Protein AF-Q9W164-F1 (afdb_monomer)

Mean predicted aligned error: 24.97 Å

Sequence (745 aa):
MNVCKPKEVGPDGLFVRKRFTRHPVVISAKRFAAIKGRSRQDEKHAQMEAVEEERRYRQYLKDGNELLCSLFTDPNAPKVKKSARAQSKEAMAVVKDVDTKLADERLRKQRILRANRLLDQLKPGPRALHQALIYSEMIHQRKYNEALNEEIAEAARAQERADEEMCPAALVPFGHATEEEEVARQTAKNMEHAELMRADIAQRARIREAEREQRVFEEQVDRAQYKCLQDKEEKALKEKKARKIAFNRKAYKEALQEKAEIAEHERICDAIDDRRNCVYIVASRNLDSRYGSHVKQLRQKRQEERELQALRVSQAQQVLQKKLEERQIDAEDRHAFETQVDDSRRQCEREMLAKERRAYQKLERKQDAEKLRRQQELQRFHVARRLKNAEANRFFDASQKRKRDKVKEELRNVLFGQREEFLEKRRAELMNLAACNEDPYLEDDKKFFEQAVEIMEESRKVGRPLYPIATAVDRYERQNQLDMRPEGRMVKRSSLRDYCWPGFFSKAELAYRKYEQREKCREEQVADRHQIYCNSVKIKKLAEVEKPYIPCVASCPINCFHRRGMPDTDSKESFDYGRHVCYTDTPTVAACPGPMQVIHNDPLDNQRKISQLSMKLPPMPDLTKSVQPNFRSVVGKALTTLNKPDLAPNSRESGSSLKGPPPLTSPPISTSKPTAPEPKLAEAKDVPLPKSQPPVRSKMKRNSKRAGSAVATPPTGNDRPAPVPNPTGTWGSGSLQPDSKKKAK

Structure (mmCIF, N/CA/C/O backbone):
data_AF-Q9W164-F1
#
_entry.id   AF-Q9W164-F1
#
loop_
_atom_site.group_PDB
_atom_site.id
_atom_site.type_symbol
_atom_site.label_atom_id
_atom_site.label_alt_id
_atom_site.label_comp_id
_atom_site.label_asym_id
_atom_site.label_entity_id
_atom_site.label_seq_id
_atom_site.pdbx_PDB_ins_code
_atom_site.Cartn_x
_atom_site.Cartn_y
_atom_site.Cartn_z
_atom_site.occupancy
_atom_site.B_iso_or_equiv
_atom_site.auth_seq_id
_atom_site.auth_comp_id
_atom_site.auth_asym_id
_atom_site.auth_atom_id
_atom_site.pdbx_PDB_model_num
ATOM 1 N N . MET A 1 1 ? -16.476 18.327 71.430 1.00 35.12 1 MET A N 1
ATOM 2 C CA . MET A 1 1 ? -15.709 18.301 70.162 1.00 35.12 1 MET A CA 1
ATOM 3 C C . MET A 1 1 ? -15.245 16.873 69.926 1.00 35.12 1 MET A C 1
ATOM 5 O O . MET A 1 1 ? -14.561 16.342 70.793 1.00 35.12 1 MET A O 1
ATOM 9 N N . ASN A 1 2 ? -15.625 16.227 68.822 1.00 40.81 2 ASN A N 1
ATOM 10 C CA . ASN A 1 2 ? -15.278 14.816 68.609 1.00 40.81 2 ASN A CA 1
ATOM 11 C C . ASN A 1 2 ? -13.881 14.700 67.994 1.00 40.81 2 ASN A C 1
ATOM 13 O O . ASN A 1 2 ? -13.708 14.827 66.785 1.00 40.81 2 ASN A O 1
ATOM 17 N N . VAL A 1 3 ? -12.889 14.489 68.861 1.00 41.19 3 VAL A N 1
ATOM 18 C CA . VAL A 1 3 ? -11.475 14.341 68.501 1.00 41.19 3 VAL A CA 1
ATOM 19 C C . VAL A 1 3 ? -11.305 13.166 67.534 1.00 41.19 3 VAL A C 1
ATOM 21 O O . VAL A 1 3 ? -11.570 12.011 67.876 1.00 41.19 3 VAL A O 1
ATOM 24 N N . CYS A 1 4 ? -10.856 13.461 66.314 1.00 45.25 4 CYS A N 1
ATOM 25 C CA . CYS A 1 4 ? -10.584 12.459 65.289 1.00 45.25 4 CYS A CA 1
ATOM 26 C C . CYS A 1 4 ? -9.432 11.547 65.728 1.00 45.25 4 CYS A C 1
ATOM 28 O O . CYS A 1 4 ? -8.268 11.940 65.659 1.00 45.25 4 CYS A O 1
ATOM 30 N N . LYS A 1 5 ? -9.745 10.312 66.142 1.00 49.84 5 LYS A N 1
ATOM 31 C CA . LYS A 1 5 ? -8.721 9.294 66.419 1.00 49.84 5 LYS A CA 1
ATOM 32 C C . LYS A 1 5 ? -7.875 9.051 65.152 1.00 49.84 5 LYS A C 1
ATOM 34 O O . LYS A 1 5 ? -8.458 8.905 64.071 1.00 49.84 5 LYS A O 1
ATOM 39 N N . PRO A 1 6 ? -6.532 9.023 65.254 1.00 49.47 6 PRO A N 1
ATOM 40 C CA . PRO A 1 6 ? -5.662 8.838 64.098 1.00 49.47 6 PRO A CA 1
ATOM 41 C C . PRO A 1 6 ? -5.904 7.473 63.446 1.00 49.47 6 PRO A C 1
ATOM 43 O O . PRO A 1 6 ? -6.197 6.481 64.112 1.00 49.47 6 PRO A O 1
ATOM 46 N N . LYS A 1 7 ? -5.820 7.435 62.114 1.00 52.00 7 LYS A N 1
ATOM 47 C CA . LYS A 1 7 ? -6.055 6.222 61.323 1.00 52.00 7 LYS A CA 1
ATOM 48 C C . LYS A 1 7 ? -4.805 5.349 61.388 1.00 52.00 7 LYS A C 1
ATOM 50 O O . LYS A 1 7 ? -3.751 5.788 60.943 1.00 52.00 7 LYS A O 1
ATOM 55 N N . GLU A 1 8 ? -4.936 4.130 61.899 1.00 52.25 8 GLU A N 1
ATOM 56 C CA . GLU A 1 8 ? -3.852 3.144 61.914 1.00 52.25 8 GLU A CA 1
ATOM 57 C C . GLU A 1 8 ? -3.429 2.808 60.475 1.00 52.25 8 GLU A C 1
ATOM 59 O O . GLU A 1 8 ? -4.206 2.266 59.683 1.00 52.25 8 GLU A O 1
ATOM 64 N N . VAL A 1 9 ? -2.194 3.176 60.133 1.00 49.91 9 VAL A N 1
ATOM 65 C CA . VAL A 1 9 ? -1.546 2.846 58.862 1.00 49.91 9 VAL A CA 1
ATOM 66 C C . VAL A 1 9 ? -0.679 1.615 59.112 1.00 49.91 9 VAL A C 1
ATOM 68 O O . VAL A 1 9 ? 0.198 1.646 59.972 1.00 49.91 9 VAL A O 1
ATOM 71 N N . GLY A 1 10 ? -0.940 0.519 58.394 1.00 49.41 10 GLY A N 1
ATOM 72 C CA . GLY A 1 10 ? -0.078 -0.665 58.451 1.00 49.41 10 GLY A CA 1
ATOM 73 C C . GLY A 1 10 ? 1.313 -0.380 57.860 1.00 49.41 10 GLY A C 1
ATOM 74 O O . GLY A 1 10 ? 1.455 0.588 57.111 1.00 49.41 10 GLY A O 1
ATOM 75 N N . PRO A 1 11 ? 2.329 -1.220 58.132 1.00 61.19 11 PRO A N 1
ATOM 76 C CA . PRO A 1 11 ? 3.713 -0.971 57.704 1.00 61.19 11 PRO A CA 1
ATOM 77 C C . PRO A 1 11 ? 3.878 -0.764 56.186 1.00 61.19 11 PRO A C 1
ATOM 79 O O . PRO A 1 11 ? 4.749 -0.007 55.773 1.00 61.19 11 PRO A O 1
ATOM 82 N N . ASP A 1 12 ? 2.993 -1.343 55.365 1.00 63.94 12 ASP A N 1
ATOM 83 C CA . ASP A 1 12 ? 2.996 -1.197 53.900 1.00 63.94 12 ASP A CA 1
ATOM 84 C C . ASP A 1 12 ? 2.189 0.022 53.381 1.00 63.94 12 ASP A C 1
ATOM 86 O O . ASP A 1 12 ? 1.861 0.103 52.197 1.00 63.94 12 ASP A O 1
ATOM 90 N N . GLY A 1 13 ? 1.792 0.962 54.247 1.00 46.28 13 GLY A N 1
ATOM 91 C CA . GLY A 1 13 ? 1.150 2.229 53.855 1.00 46.28 13 GLY A CA 1
ATOM 92 C C . GLY A 1 13 ? -0.310 2.142 53.375 1.00 46.28 13 GLY A C 1
ATOM 93 O O . GLY A 1 13 ? -0.902 3.158 53.009 1.00 46.28 13 GLY A O 1
ATOM 94 N N . LEU A 1 14 ? -0.921 0.952 53.367 1.00 52.94 14 LEU A N 1
ATOM 95 C CA . LEU A 1 14 ? -2.263 0.723 52.816 1.00 52.94 14 LEU A CA 1
ATOM 96 C C . LEU A 1 14 ? -3.386 0.868 53.862 1.00 52.94 14 LEU A C 1
ATOM 98 O O . LEU A 1 14 ? -3.346 0.294 54.949 1.00 52.94 14 LEU A O 1
ATOM 102 N N . PHE A 1 15 ? -4.441 1.607 53.499 1.00 45.50 15 PHE A N 1
ATOM 103 C CA . PHE A 1 15 ? -5.593 1.889 54.364 1.00 45.50 15 PHE A CA 1
ATOM 104 C C . PHE A 1 15 ? -6.464 0.648 54.636 1.00 45.50 15 PHE A C 1
ATOM 106 O O . PHE A 1 15 ? -7.216 0.195 53.767 1.00 45.50 15 PHE A O 1
ATOM 113 N N . VAL A 1 16 ? -6.460 0.154 55.878 1.00 45.69 16 VAL A N 1
ATOM 114 C CA . VAL A 1 16 ? -7.283 -0.992 56.299 1.00 45.69 16 VAL A CA 1
ATOM 115 C C . VAL A 1 16 ? -8.756 -0.585 56.466 1.00 45.69 16 VAL A C 1
ATOM 117 O O . VAL A 1 16 ? -9.198 -0.114 57.515 1.00 45.69 16 VAL A O 1
ATOM 120 N N . ARG A 1 17 ? -9.569 -0.784 55.420 1.00 45.62 17 ARG A N 1
ATOM 121 C CA . ARG A 1 17 ? -11.035 -0.635 55.504 1.00 45.62 17 ARG A CA 1
ATOM 122 C C . ARG A 1 17 ? -11.639 -1.803 56.303 1.00 45.62 17 ARG A C 1
ATOM 124 O O . ARG A 1 17 ? -11.691 -2.921 55.800 1.00 45.62 17 ARG A O 1
ATOM 131 N N . LYS A 1 18 ? -12.175 -1.525 57.502 1.00 48.62 18 LYS A N 1
ATOM 132 C CA . LYS A 1 18 ? -12.740 -2.478 58.500 1.00 48.62 18 LYS A CA 1
ATOM 133 C C . LYS A 1 18 ? -13.907 -3.405 58.057 1.00 48.62 18 LYS A C 1
ATOM 135 O O . LYS A 1 18 ? -14.581 -3.959 58.914 1.00 48.62 18 LYS A O 1
ATOM 140 N N . ARG A 1 19 ? -14.191 -3.602 56.761 1.00 48.28 19 ARG A N 1
ATOM 141 C CA . ARG A 1 19 ? -15.318 -4.445 56.281 1.00 48.28 19 ARG A CA 1
ATOM 142 C C . ARG A 1 19 ? -14.946 -5.854 55.802 1.00 48.28 19 ARG A C 1
ATOM 144 O O . ARG A 1 19 ? -15.830 -6.574 55.357 1.00 48.28 19 ARG A O 1
ATOM 151 N N . PHE A 1 20 ? -13.685 -6.269 55.921 1.00 47.22 20 PHE A N 1
ATOM 152 C CA . PHE A 1 20 ? -13.287 -7.657 55.666 1.00 47.22 20 PHE A CA 1
ATOM 153 C C . PHE A 1 20 ? -12.357 -8.173 56.764 1.00 47.22 20 PHE A C 1
ATOM 155 O O . PHE A 1 20 ? -11.139 -8.027 56.681 1.00 47.22 20 PHE A O 1
ATOM 162 N N . THR A 1 21 ? -12.937 -8.835 57.765 1.00 41.97 21 THR A N 1
ATOM 163 C CA . THR A 1 21 ? -12.231 -9.738 58.682 1.00 41.97 21 THR A CA 1
ATOM 164 C C . THR A 1 21 ? -11.793 -10.987 57.915 1.00 41.97 21 THR A C 1
ATOM 166 O O . THR A 1 21 ? -12.383 -12.057 58.039 1.00 41.97 21 THR A O 1
ATOM 169 N N . ARG A 1 22 ? -10.777 -10.848 57.055 1.00 56.25 22 ARG A N 1
ATOM 170 C CA . ARG A 1 22 ? -10.140 -11.994 56.401 1.00 56.25 22 ARG A CA 1
ATOM 171 C C . ARG A 1 22 ? -9.405 -12.793 57.471 1.00 56.25 22 ARG A C 1
ATOM 173 O O . ARG A 1 22 ? -8.369 -12.343 57.953 1.00 56.25 22 ARG A O 1
ATOM 180 N N . HIS A 1 23 ? -9.932 -13.959 57.836 1.00 53.84 23 HIS A N 1
ATOM 181 C CA . HIS A 1 23 ? -9.186 -14.898 58.666 1.00 53.84 23 HIS A CA 1
ATOM 182 C C . HIS A 1 23 ? -7.869 -15.263 57.956 1.00 53.84 23 HIS A C 1
ATOM 184 O O . HIS A 1 23 ? -7.890 -15.547 56.752 1.00 53.84 23 HIS A O 1
ATOM 190 N N . PRO A 1 24 ? -6.717 -15.219 58.650 1.00 63.25 24 PRO A N 1
ATOM 191 C CA . PRO A 1 24 ? -5.445 -15.597 58.056 1.00 63.25 24 PRO A CA 1
ATOM 192 C C . PRO A 1 24 ? -5.453 -17.101 57.770 1.00 63.25 24 PRO A C 1
ATOM 194 O O . PRO A 1 24 ? -5.439 -17.922 58.683 1.00 63.25 24 PRO A O 1
ATOM 197 N N . VAL A 1 25 ? -5.482 -17.470 56.488 1.00 75.81 25 VAL A N 1
ATOM 198 C CA . VAL A 1 25 ? -5.406 -18.875 56.074 1.00 75.81 25 VAL A CA 1
ATOM 199 C C . VAL A 1 25 ? -3.982 -19.371 56.318 1.00 75.81 25 VAL A C 1
ATOM 201 O O . VAL A 1 25 ? -3.046 -18.949 55.635 1.00 75.81 25 VAL A O 1
ATOM 204 N N . VAL A 1 26 ? -3.809 -20.270 57.287 1.00 76.56 26 VAL A N 1
ATOM 205 C CA . VAL A 1 26 ? -2.515 -20.903 57.570 1.00 76.56 26 VAL A CA 1
ATOM 206 C C . VAL A 1 26 ? -2.216 -21.916 56.465 1.00 76.56 26 VAL A C 1
ATOM 208 O O . VAL A 1 26 ? -2.782 -23.005 56.408 1.00 76.56 26 VAL A O 1
ATOM 211 N N . ILE A 1 27 ? -1.325 -21.543 55.548 1.00 83.19 27 ILE A N 1
ATOM 212 C CA . ILE A 1 27 ? -0.918 -22.374 54.413 1.00 83.19 27 ILE A CA 1
ATOM 213 C C . ILE A 1 27 ? 0.449 -22.999 54.712 1.00 83.19 27 ILE A C 1
ATOM 215 O O . ILE A 1 27 ? 1.393 -22.293 55.054 1.00 83.19 27 ILE A O 1
ATOM 219 N N . SER A 1 28 ? 0.590 -24.316 54.504 1.00 85.88 28 SER A N 1
ATOM 220 C CA . SER A 1 28 ? 1.887 -25.012 54.619 1.00 85.88 28 SER A CA 1
ATOM 221 C C . SER A 1 28 ? 3.000 -24.304 53.826 1.00 85.88 28 SER A C 1
ATOM 223 O O . SER A 1 28 ? 2.769 -23.881 52.688 1.00 85.88 28 SER A O 1
ATOM 225 N N . ALA A 1 29 ? 4.221 -24.248 54.369 1.00 84.50 29 ALA A N 1
ATOM 226 C CA . ALA A 1 29 ? 5.346 -23.528 53.758 1.00 84.50 29 ALA A CA 1
ATOM 227 C C . ALA A 1 29 ? 5.590 -23.907 52.280 1.00 84.50 29 ALA A C 1
ATOM 229 O O . ALA A 1 29 ? 5.797 -23.030 51.443 1.00 84.50 29 ALA A O 1
ATOM 230 N N . LYS A 1 30 ? 5.450 -25.197 51.925 1.00 84.50 30 LYS A N 1
ATOM 231 C CA . LYS A 1 30 ? 5.538 -25.690 50.535 1.00 84.50 30 LYS A CA 1
ATOM 232 C C . LYS A 1 30 ? 4.467 -25.080 49.615 1.00 84.50 30 LYS A C 1
ATOM 234 O O . LYS A 1 30 ? 4.773 -24.685 48.493 1.00 84.50 30 LYS A O 1
ATOM 239 N N . ARG A 1 31 ? 3.210 -24.980 50.071 1.00 82.50 31 ARG A N 1
ATOM 240 C CA . ARG A 1 31 ? 2.089 -24.411 49.289 1.00 82.50 31 ARG A CA 1
ATOM 241 C C . ARG A 1 31 ? 2.202 -22.882 49.190 1.00 82.50 31 ARG A C 1
ATOM 243 O O . ARG A 1 31 ? 1.907 -22.352 48.125 1.00 82.50 31 ARG A O 1
ATOM 250 N N . PHE A 1 32 ? 2.714 -22.194 50.216 1.00 85.56 32 PHE A N 1
ATOM 251 C CA . PHE A 1 32 ? 3.057 -20.765 50.132 1.00 85.56 32 PHE A CA 1
ATOM 252 C C . PHE A 1 32 ? 4.190 -20.510 49.124 1.00 85.56 32 PHE A C 1
ATOM 254 O O . PHE A 1 32 ? 4.033 -19.685 48.223 1.00 85.56 32 PHE A O 1
ATOM 261 N N . ALA A 1 33 ? 5.285 -21.275 49.199 1.00 84.56 33 ALA A N 1
ATOM 262 C CA . ALA A 1 33 ? 6.386 -21.204 48.240 1.00 84.56 33 ALA A CA 1
ATOM 263 C C . ALA A 1 33 ? 5.915 -21.467 46.797 1.00 84.56 33 ALA A C 1
ATOM 265 O O . ALA A 1 33 ? 6.259 -20.707 45.899 1.00 84.56 33 ALA A O 1
ATOM 266 N N . ALA A 1 34 ? 5.046 -22.458 46.570 1.00 83.00 34 ALA A N 1
ATOM 267 C CA . ALA A 1 34 ? 4.503 -22.768 45.242 1.00 83.00 34 ALA A CA 1
ATOM 268 C C . ALA A 1 34 ? 3.484 -21.739 44.699 1.00 83.00 34 ALA A C 1
ATOM 270 O O . ALA A 1 34 ? 3.232 -21.706 43.491 1.00 83.00 34 ALA A O 1
ATOM 271 N N . ILE A 1 35 ? 2.862 -20.924 45.560 1.00 83.25 35 ILE A N 1
ATOM 272 C CA . ILE A 1 35 ? 2.050 -19.765 45.145 1.00 83.25 35 ILE A CA 1
ATOM 273 C C . ILE A 1 35 ? 2.982 -18.604 44.782 1.00 83.25 35 ILE A C 1
ATOM 275 O O . ILE A 1 35 ? 2.864 -18.036 43.696 1.00 83.25 35 ILE A O 1
ATOM 279 N N . LYS A 1 36 ? 3.959 -18.308 45.650 1.00 83.06 36 LYS A N 1
ATOM 280 C CA . LYS A 1 36 ? 4.967 -17.262 45.441 1.00 83.06 36 LYS A CA 1
ATOM 281 C C . LYS A 1 36 ? 5.760 -17.503 44.150 1.00 83.06 36 LYS A C 1
ATOM 283 O O . LYS A 1 36 ? 5.811 -16.605 43.313 1.00 83.06 36 LYS A O 1
ATOM 288 N N . GLY A 1 37 ? 6.251 -18.723 43.933 1.00 82.31 37 GLY A N 1
ATOM 289 C CA . GLY A 1 37 ? 7.026 -19.089 42.747 1.00 82.31 37 GLY A CA 1
ATOM 290 C C . GLY A 1 37 ? 6.234 -19.045 41.445 1.00 82.31 37 GLY A C 1
ATOM 291 O O . GLY A 1 37 ? 6.742 -18.552 40.442 1.00 82.31 37 GLY A O 1
ATOM 292 N N . ARG A 1 38 ? 4.946 -19.423 41.455 1.00 83.19 38 ARG A N 1
ATOM 293 C CA . ARG A 1 38 ? 4.071 -19.210 40.287 1.00 83.19 38 ARG A CA 1
ATOM 294 C C . ARG A 1 38 ? 3.812 -17.734 40.006 1.00 83.19 38 ARG A C 1
ATOM 296 O O . ARG A 1 38 ? 3.859 -17.334 38.849 1.00 83.19 38 ARG A O 1
ATOM 303 N N . SER A 1 39 ? 3.586 -16.922 41.042 1.00 78.69 39 SER A N 1
ATOM 304 C CA . SER A 1 39 ? 3.362 -15.477 40.877 1.00 78.69 39 SER A CA 1
ATOM 305 C C . SER A 1 39 ? 4.587 -14.743 40.319 1.00 78.69 39 SER A C 1
ATOM 307 O O . SER A 1 39 ? 4.439 -13.820 39.524 1.00 78.69 39 SER A O 1
ATOM 309 N N . ARG A 1 40 ? 5.791 -15.191 40.695 1.00 81.94 40 ARG A N 1
ATOM 310 C CA . ARG A 1 40 ? 7.076 -14.638 40.248 1.00 81.94 40 ARG A CA 1
ATOM 311 C C . ARG A 1 40 ? 7.615 -15.274 38.966 1.00 81.94 40 ARG A C 1
ATOM 313 O O . ARG A 1 40 ? 8.568 -14.759 38.404 1.00 81.94 40 ARG A O 1
ATOM 320 N N . GLN A 1 41 ? 6.992 -16.354 38.490 1.00 82.75 41 GLN A N 1
ATOM 321 C CA . GLN A 1 41 ? 7.474 -17.179 37.377 1.00 82.75 41 GLN A CA 1
ATOM 322 C C . GLN A 1 41 ? 8.874 -17.781 37.635 1.00 82.75 41 GLN A C 1
ATOM 324 O O . GLN A 1 41 ? 9.635 -17.974 36.689 1.00 82.75 41 GLN A O 1
ATOM 329 N N . ASP A 1 42 ? 9.206 -18.112 38.891 1.00 82.69 42 ASP A N 1
ATOM 330 C CA . ASP A 1 42 ? 10.544 -18.577 39.309 1.00 82.69 42 ASP A CA 1
ATOM 331 C C . ASP A 1 42 ? 11.031 -19.777 38.462 1.00 82.69 42 ASP A C 1
ATOM 333 O O . ASP A 1 42 ? 12.173 -19.799 38.016 1.00 82.69 42 ASP A O 1
ATOM 337 N N . GLU A 1 43 ? 10.148 -20.732 38.135 1.00 82.00 43 GLU A N 1
ATOM 338 C CA . GLU A 1 43 ? 10.463 -21.883 37.263 1.00 82.00 43 GLU A CA 1
ATOM 339 C C . GLU A 1 43 ? 10.861 -21.474 35.834 1.00 82.00 43 GLU A C 1
ATOM 341 O O . GLU A 1 43 ? 11.735 -22.087 35.223 1.00 82.00 43 GLU A O 1
ATOM 346 N N . LYS A 1 44 ? 10.235 -20.426 35.289 1.00 84.06 44 LYS A N 1
ATOM 347 C CA . LYS A 1 44 ? 10.532 -19.899 33.951 1.00 84.06 44 LYS A CA 1
ATOM 348 C C . LYS A 1 44 ? 11.827 -19.090 33.959 1.00 84.06 44 LYS A C 1
ATOM 350 O O . LYS A 1 44 ? 12.579 -19.151 32.991 1.00 84.06 44 LYS A O 1
ATOM 355 N N . HIS A 1 45 ? 12.099 -18.361 35.042 1.00 84.88 45 HIS A N 1
ATOM 356 C CA . HIS A 1 45 ? 13.378 -17.683 35.232 1.00 84.88 45 HIS A CA 1
ATOM 357 C C . HIS A 1 45 ? 14.525 -18.694 35.353 1.00 84.88 45 HIS A C 1
ATOM 359 O O . HIS A 1 45 ? 15.489 -18.568 34.607 1.00 84.88 45 HIS A O 1
ATOM 365 N N . ALA A 1 46 ? 14.366 -19.760 36.144 1.00 88.38 46 ALA A N 1
ATOM 366 C CA . ALA A 1 46 ? 15.343 -20.847 36.236 1.00 88.38 46 ALA A CA 1
ATOM 367 C C . ALA A 1 46 ? 15.579 -21.566 34.889 1.00 88.38 46 ALA A C 1
ATOM 369 O O . ALA A 1 46 ? 16.712 -21.902 34.556 1.00 88.38 46 ALA A O 1
ATOM 370 N N . GLN A 1 47 ? 14.536 -21.768 34.070 1.00 87.81 47 GLN A N 1
ATOM 371 C CA . GLN A 1 47 ? 14.694 -22.310 32.710 1.00 87.81 47 GLN A CA 1
ATOM 372 C C . GLN A 1 47 ? 15.473 -21.366 31.781 1.00 87.81 47 GLN A C 1
ATOM 374 O O . GLN A 1 47 ? 16.302 -21.825 30.999 1.00 87.81 47 GLN A O 1
ATOM 379 N N . MET A 1 48 ? 15.221 -20.055 31.855 1.00 87.31 48 MET A N 1
ATOM 380 C CA . MET A 1 48 ? 15.971 -19.061 31.079 1.00 87.31 48 MET A CA 1
ATOM 381 C C . MET A 1 48 ? 17.435 -18.983 31.527 1.00 87.31 48 MET A C 1
ATOM 383 O O . MET A 1 48 ? 18.322 -18.959 30.679 1.00 87.31 48 MET A O 1
ATOM 387 N N . GLU A 1 49 ? 17.684 -19.003 32.836 1.00 91.00 49 GLU A N 1
ATOM 388 C CA . GLU A 1 49 ? 19.020 -18.984 33.434 1.00 91.00 49 GLU A CA 1
ATOM 389 C C . GLU A 1 49 ? 19.828 -20.227 33.037 1.00 91.00 49 GLU A C 1
ATOM 391 O O . GLU A 1 49 ? 20.929 -20.083 32.515 1.00 91.00 49 GLU A O 1
ATOM 396 N N . ALA A 1 50 ? 19.243 -21.429 33.111 1.00 90.56 50 ALA A N 1
ATOM 397 C CA . ALA A 1 50 ? 19.882 -22.660 32.636 1.00 90.56 50 ALA A CA 1
ATOM 398 C C . ALA A 1 50 ? 20.225 -22.621 31.128 1.00 90.56 50 ALA A C 1
ATOM 400 O O . ALA A 1 50 ? 21.291 -23.073 30.710 1.00 90.56 50 ALA A O 1
ATOM 401 N N . VAL A 1 51 ? 19.357 -22.036 30.291 1.00 90.38 51 VAL A N 1
ATOM 402 C CA . VAL A 1 51 ? 19.637 -21.839 28.854 1.00 90.38 51 VAL A CA 1
ATOM 403 C C . VAL A 1 51 ? 20.746 -20.803 28.625 1.00 90.38 51 VAL A C 1
ATOM 405 O O . VAL A 1 51 ? 21.513 -20.922 27.665 1.00 90.38 51 VAL A O 1
ATOM 408 N N . GLU A 1 52 ? 20.863 -19.786 29.478 1.00 89.25 52 GLU A N 1
ATOM 409 C CA . GLU A 1 52 ? 21.981 -18.840 29.443 1.00 89.25 52 GLU A CA 1
ATOM 410 C C . GLU A 1 52 ? 23.293 -19.466 29.924 1.00 89.25 52 GLU A C 1
ATOM 412 O O . GLU A 1 52 ? 24.321 -19.246 29.284 1.00 89.25 52 GLU A O 1
ATOM 417 N N . GLU A 1 53 ? 23.275 -20.291 30.970 1.00 89.62 53 GLU A N 1
ATOM 418 C CA . GLU A 1 53 ? 24.437 -21.064 31.419 1.00 89.62 53 GLU A CA 1
ATOM 419 C C . GLU A 1 53 ? 24.918 -22.038 30.339 1.00 89.62 53 GLU A C 1
ATOM 421 O O . GLU A 1 53 ? 26.106 -22.040 30.017 1.00 89.62 53 GLU A O 1
ATOM 426 N N . GLU A 1 54 ? 24.018 -22.772 29.673 1.00 89.62 54 GLU A N 1
ATOM 427 C CA . GLU A 1 54 ? 24.381 -23.601 28.516 1.00 89.62 54 GLU A CA 1
ATOM 428 C C . GLU A 1 54 ? 25.034 -22.782 27.392 1.00 89.62 54 GLU A C 1
ATOM 430 O O . GLU A 1 54 ? 25.995 -23.234 26.764 1.00 89.62 54 GLU A O 1
ATOM 435 N N . ARG A 1 55 ? 24.537 -21.569 27.111 1.00 89.81 55 ARG A N 1
ATOM 436 C CA . ARG A 1 55 ? 25.130 -20.681 26.096 1.00 89.81 55 ARG A CA 1
ATOM 437 C C . ARG A 1 55 ? 26.517 -20.196 26.511 1.00 89.81 55 ARG A C 1
ATOM 439 O O . ARG A 1 55 ? 27.427 -20.256 25.684 1.00 89.81 55 ARG A O 1
ATOM 446 N N . ARG A 1 56 ? 26.689 -19.778 27.769 1.00 91.25 56 ARG A N 1
ATOM 447 C CA . ARG A 1 56 ? 27.980 -19.359 28.341 1.00 91.25 56 ARG A CA 1
ATOM 448 C C . ARG A 1 56 ? 28.982 -20.513 28.326 1.00 91.25 56 ARG A C 1
ATOM 450 O O . ARG A 1 56 ? 30.107 -20.322 27.879 1.00 91.25 56 ARG A O 1
ATOM 457 N N . TYR A 1 57 ? 28.567 -21.722 28.701 1.00 92.44 57 TYR A N 1
ATOM 458 C CA . TYR A 1 57 ? 29.410 -22.919 28.665 1.00 92.44 57 TYR A CA 1
ATOM 459 C C . TYR A 1 57 ? 29.803 -23.310 27.231 1.00 92.44 57 TYR A C 1
ATOM 461 O O . TYR A 1 57 ? 30.970 -23.585 26.958 1.00 92.44 57 TYR A O 1
ATOM 469 N N . ARG A 1 58 ? 28.870 -23.244 26.268 1.00 90.75 58 ARG A N 1
ATOM 470 C CA . ARG A 1 58 ? 29.174 -23.448 24.838 1.00 90.75 58 ARG A CA 1
ATOM 471 C C . ARG A 1 58 ? 30.100 -22.371 24.263 1.00 90.75 58 ARG A C 1
ATOM 473 O O . ARG A 1 58 ? 30.840 -22.679 23.333 1.00 90.75 58 ARG A O 1
ATOM 480 N N . GLN A 1 59 ? 30.055 -21.132 24.760 1.00 89.44 59 GLN A N 1
ATOM 481 C CA . GLN A 1 59 ? 31.037 -20.098 24.411 1.00 89.44 59 GLN A CA 1
ATOM 482 C C . GLN A 1 59 ? 32.395 -20.408 25.037 1.00 89.44 59 GLN A C 1
ATOM 484 O O . GLN A 1 59 ? 33.354 -20.542 24.295 1.00 89.44 59 GLN A O 1
ATOM 489 N N . TYR A 1 60 ? 32.465 -20.681 26.340 1.00 93.12 60 TYR A N 1
ATOM 490 C CA . TYR A 1 60 ? 33.705 -21.063 27.021 1.00 93.12 60 TYR A CA 1
ATOM 491 C C . TYR A 1 60 ? 34.415 -22.260 26.358 1.00 93.12 60 TYR A C 1
ATOM 493 O O . TYR A 1 60 ? 35.621 -22.213 26.126 1.00 93.12 60 TYR A O 1
ATOM 501 N N . LEU A 1 61 ? 33.673 -23.305 25.968 1.00 93.25 61 LEU A N 1
ATOM 502 C CA . LEU A 1 61 ? 34.225 -24.439 25.216 1.00 93.25 61 LEU A CA 1
ATOM 503 C C . LEU A 1 61 ? 34.719 -24.051 23.814 1.00 93.25 61 LEU A C 1
ATOM 505 O O . LEU A 1 61 ? 35.715 -24.602 23.350 1.00 93.25 61 LEU A O 1
ATOM 509 N N . LYS A 1 62 ? 34.046 -23.120 23.125 1.00 91.44 62 LYS A N 1
ATOM 510 C CA . LYS A 1 62 ? 34.520 -22.594 21.836 1.00 91.44 62 LYS A CA 1
ATOM 511 C C . LYS A 1 62 ? 35.781 -21.766 22.012 1.00 91.44 62 LYS A C 1
ATOM 513 O O . LYS A 1 62 ? 36.749 -22.039 21.320 1.00 91.44 62 LYS A O 1
ATOM 518 N N . ASP A 1 63 ? 35.785 -20.828 22.948 1.00 89.00 63 ASP A N 1
ATOM 519 C CA . ASP A 1 63 ? 36.901 -19.922 23.205 1.00 89.00 63 ASP A CA 1
ATOM 520 C C . ASP A 1 63 ? 38.140 -20.714 23.661 1.00 89.00 63 ASP A C 1
ATOM 522 O O . ASP A 1 63 ? 39.241 -20.485 23.166 1.00 89.00 63 ASP A O 1
ATOM 526 N N . GLY A 1 64 ? 37.960 -21.728 24.517 1.00 87.25 64 GLY A N 1
ATOM 527 C CA . GLY A 1 64 ? 39.017 -22.663 24.912 1.00 87.25 64 GLY A CA 1
ATOM 528 C C . GLY A 1 64 ? 39.536 -23.531 23.757 1.00 87.25 64 GLY A C 1
ATOM 529 O O . GLY A 1 64 ? 40.743 -23.740 23.640 1.00 87.25 64 GLY A O 1
ATOM 530 N N . ASN A 1 65 ? 38.657 -23.994 22.862 1.00 89.56 65 ASN A N 1
ATOM 531 C CA . ASN A 1 65 ? 39.056 -24.738 21.664 1.00 89.56 65 ASN A CA 1
ATOM 532 C C . ASN A 1 65 ? 39.760 -23.841 20.625 1.00 89.56 65 ASN A C 1
ATOM 534 O O . ASN A 1 65 ? 40.747 -24.254 20.020 1.00 89.56 65 ASN A O 1
ATOM 538 N N . GLU A 1 66 ? 39.306 -22.599 20.441 1.00 84.75 66 GLU A N 1
ATOM 539 C CA . GLU A 1 66 ? 39.967 -21.601 19.593 1.00 84.75 66 GLU A CA 1
ATOM 540 C C . GLU A 1 66 ? 41.343 -21.220 20.159 1.00 84.75 66 GLU A C 1
ATOM 542 O O . GLU A 1 66 ? 42.306 -21.134 19.394 1.00 84.75 66 GLU A O 1
ATOM 547 N N . LEU A 1 67 ? 41.477 -21.093 21.486 1.00 84.31 67 LEU A N 1
ATOM 548 C CA . LEU A 1 67 ? 42.760 -20.890 22.164 1.00 84.31 67 LEU A CA 1
ATOM 549 C C . LEU A 1 67 ? 43.706 -22.084 21.957 1.00 84.31 67 LEU A C 1
ATOM 551 O O . LEU A 1 67 ? 44.849 -21.878 21.551 1.00 84.31 67 LEU A O 1
ATOM 555 N N . LEU A 1 68 ? 43.234 -23.323 22.140 1.00 79.88 68 LEU A N 1
ATOM 556 C CA . LEU A 1 68 ? 44.009 -24.535 21.837 1.00 79.88 68 LEU A CA 1
ATOM 557 C C . LEU A 1 68 ? 44.453 -24.566 20.369 1.00 79.88 68 LEU A C 1
ATOM 559 O O . LEU A 1 68 ? 45.638 -24.715 20.082 1.00 79.88 68 LEU A O 1
ATOM 563 N N . CYS A 1 69 ? 43.534 -24.338 19.429 1.00 79.69 69 CYS A N 1
ATOM 564 C CA . CYS A 1 69 ? 43.847 -24.246 18.002 1.00 79.69 69 CYS A CA 1
ATOM 565 C C . CYS A 1 69 ? 44.857 -23.128 17.681 1.00 79.69 69 CYS A C 1
ATOM 567 O O . CYS A 1 69 ? 45.664 -23.276 16.761 1.00 79.69 69 CYS A O 1
ATOM 569 N N . SER A 1 70 ? 44.853 -22.024 18.437 1.00 78.75 70 SER A N 1
ATOM 570 C CA . SER A 1 70 ? 45.822 -20.933 18.277 1.00 78.75 70 SER A CA 1
ATOM 571 C C . SER A 1 70 ? 47.248 -21.364 18.651 1.00 78.75 70 SER A C 1
ATOM 573 O O . SER A 1 70 ? 48.182 -21.017 17.931 1.00 78.75 70 SER A O 1
ATOM 575 N N . LEU A 1 71 ? 47.415 -22.205 19.681 1.00 75.69 71 LEU A N 1
ATOM 576 C CA . LEU A 1 71 ? 48.715 -22.770 20.073 1.00 75.69 71 LEU A CA 1
ATOM 577 C C . LEU A 1 71 ? 49.274 -23.732 19.011 1.00 75.69 71 LEU A C 1
ATOM 579 O O . LEU A 1 71 ? 50.482 -23.774 18.800 1.00 75.69 71 LEU A O 1
ATOM 583 N N . PHE A 1 72 ? 48.401 -24.447 18.294 1.00 72.62 72 PHE A N 1
ATOM 584 C CA . PHE A 1 72 ? 48.775 -25.312 17.164 1.00 72.62 72 PHE A CA 1
ATOM 585 C C . PHE A 1 72 ? 48.837 -24.582 15.807 1.00 72.62 72 PHE A C 1
ATOM 587 O O . PHE A 1 72 ? 48.979 -25.219 14.764 1.00 72.62 72 PHE A O 1
ATOM 594 N N . THR A 1 73 ? 48.710 -23.251 15.771 1.00 61.91 73 THR A N 1
ATOM 595 C CA . THR A 1 73 ? 48.779 -22.498 14.512 1.00 61.91 73 THR A CA 1
ATOM 596 C C . THR A 1 73 ? 50.236 -22.217 14.136 1.00 61.91 73 THR A C 1
ATOM 598 O O . THR A 1 73 ? 50.834 -21.265 14.634 1.00 61.91 73 THR A O 1
ATOM 601 N N . ASP A 1 74 ? 50.786 -23.016 13.212 1.00 52.00 74 ASP A N 1
ATOM 602 C CA . ASP A 1 74 ? 52.172 -22.908 12.728 1.00 52.00 74 ASP A CA 1
ATOM 603 C C . ASP A 1 74 ? 52.609 -21.454 12.438 1.00 52.00 74 ASP A C 1
ATOM 605 O O . ASP A 1 74 ? 52.036 -20.805 11.547 1.00 52.00 74 ASP A O 1
ATOM 609 N N . PRO A 1 75 ? 53.686 -20.941 13.071 1.00 57.44 75 PRO A N 1
ATOM 610 C CA . PRO A 1 75 ? 54.165 -19.576 12.830 1.00 57.44 75 PRO A CA 1
ATOM 611 C C . PRO A 1 75 ? 54.658 -19.348 11.388 1.00 57.44 75 PRO A C 1
ATOM 613 O O . PRO A 1 75 ? 54.713 -18.207 10.927 1.00 57.44 75 PRO A O 1
ATOM 616 N N . ASN A 1 76 ? 54.951 -20.423 10.646 1.00 53.91 76 ASN A N 1
ATOM 617 C CA . ASN A 1 76 ? 55.398 -20.385 9.251 1.00 53.91 76 ASN A CA 1
ATOM 618 C C . ASN A 1 76 ? 54.261 -20.491 8.209 1.00 53.91 76 ASN A C 1
ATOM 620 O O . ASN A 1 76 ? 54.535 -20.533 7.008 1.00 53.91 76 ASN A O 1
ATOM 624 N N . ALA A 1 77 ? 52.984 -20.506 8.613 1.00 51.19 77 ALA A N 1
ATOM 625 C CA . ALA A 1 77 ? 51.865 -20.590 7.670 1.00 51.19 77 ALA A CA 1
ATOM 626 C C . ALA A 1 77 ? 51.783 -19.338 6.748 1.00 51.19 77 ALA A C 1
ATOM 628 O O . ALA A 1 77 ? 51.553 -18.218 7.223 1.00 51.19 77 ALA A O 1
ATOM 629 N N . PRO A 1 78 ? 51.929 -19.478 5.411 1.00 47.41 78 PRO A N 1
ATOM 630 C CA . PRO A 1 78 ? 52.188 -18.342 4.527 1.00 47.41 78 PRO A CA 1
ATOM 631 C C . PRO A 1 78 ? 50.997 -17.383 4.376 1.00 47.41 78 PRO A C 1
ATOM 633 O O . PRO A 1 78 ? 49.847 -17.787 4.166 1.00 47.41 78 PRO A O 1
ATOM 636 N N . LYS A 1 79 ? 51.304 -16.076 4.381 1.00 50.97 79 LYS A N 1
ATOM 637 C CA . LYS A 1 79 ? 50.342 -14.951 4.353 1.00 50.97 79 LYS A CA 1
ATOM 638 C C . LYS A 1 79 ? 49.335 -14.991 3.186 1.00 50.97 79 LYS A C 1
ATOM 640 O O . LYS A 1 79 ? 48.259 -14.415 3.312 1.00 50.97 79 LYS A O 1
ATOM 645 N N . VAL A 1 80 ? 49.621 -15.721 2.103 1.00 54.66 80 VAL A N 1
ATOM 646 C CA . VAL A 1 80 ? 48.716 -15.927 0.951 1.00 54.66 80 VAL A CA 1
ATOM 647 C C . VAL A 1 80 ? 47.386 -16.585 1.357 1.00 54.66 80 VAL A C 1
ATOM 649 O O . VAL A 1 80 ? 46.333 -16.224 0.836 1.00 54.66 80 VAL A O 1
ATOM 652 N N . LYS A 1 81 ? 47.379 -17.482 2.357 1.00 53.19 81 LYS A N 1
ATOM 653 C CA . LYS A 1 81 ? 46.121 -18.060 2.870 1.00 53.19 81 LYS A CA 1
ATOM 654 C C . LYS A 1 81 ? 45.248 -17.020 3.593 1.00 53.19 81 LYS A C 1
ATOM 656 O O . LYS A 1 81 ? 44.031 -17.188 3.645 1.00 53.19 81 LYS A O 1
ATOM 661 N N . LYS A 1 82 ? 45.827 -15.929 4.121 1.00 57.59 82 LYS A N 1
ATOM 662 C CA . LYS A 1 82 ? 45.067 -14.853 4.787 1.00 57.59 82 LYS A CA 1
ATOM 663 C C . LYS A 1 82 ? 44.312 -13.971 3.784 1.00 57.59 82 LYS A C 1
ATOM 665 O O . LYS A 1 82 ? 43.173 -13.625 4.074 1.00 57.59 82 LYS A O 1
ATOM 670 N N . SER A 1 83 ? 44.875 -13.661 2.611 1.00 61.91 83 SER A N 1
ATOM 671 C CA . SER A 1 83 ? 44.193 -12.833 1.597 1.00 61.91 83 SER A CA 1
ATOM 672 C C . SER A 1 83 ? 43.041 -13.568 0.906 1.00 61.91 83 SER A C 1
ATOM 674 O O . SER A 1 83 ? 41.953 -13.010 0.797 1.00 61.91 83 SER A O 1
ATOM 676 N N . ALA A 1 84 ? 43.218 -14.841 0.536 1.00 69.44 84 ALA A N 1
ATOM 677 C CA . ALA A 1 84 ? 42.123 -15.658 -0.002 1.00 69.44 84 ALA A CA 1
ATOM 678 C C . ALA A 1 84 ? 40.981 -15.835 1.022 1.00 69.44 84 ALA A C 1
ATOM 680 O O . ALA A 1 84 ? 39.802 -15.716 0.683 1.00 69.44 84 ALA A O 1
ATOM 681 N N . ARG A 1 85 ? 41.319 -16.037 2.307 1.00 72.88 85 ARG A N 1
ATOM 682 C CA . ARG A 1 85 ? 40.336 -16.094 3.402 1.00 72.88 85 ARG A CA 1
ATOM 683 C C . ARG A 1 85 ? 39.670 -14.736 3.665 1.00 72.88 85 ARG A C 1
ATOM 685 O O . ARG A 1 85 ? 38.524 -14.728 4.098 1.00 72.88 85 ARG A O 1
ATOM 692 N N . ALA A 1 86 ? 40.339 -13.611 3.397 1.00 74.06 86 ALA A N 1
ATOM 693 C CA . ALA A 1 86 ? 39.741 -12.275 3.473 1.00 74.06 86 ALA A CA 1
ATOM 694 C C . ALA A 1 86 ? 38.723 -12.049 2.342 1.00 74.06 86 ALA A C 1
ATOM 696 O O . ALA A 1 86 ? 37.568 -11.771 2.637 1.00 74.06 86 ALA A O 1
ATOM 697 N N . GLN A 1 87 ? 39.091 -12.304 1.082 1.00 73.44 87 GLN A N 1
ATOM 698 C CA . GLN A 1 87 ? 38.169 -12.196 -0.061 1.00 73.44 87 GLN A CA 1
ATOM 699 C C . GLN A 1 87 ? 36.955 -13.130 0.076 1.00 73.44 87 GLN A C 1
ATOM 701 O O . GLN A 1 87 ? 35.826 -12.738 -0.206 1.00 73.44 87 GLN A O 1
ATOM 706 N N . SER A 1 88 ? 37.157 -14.356 0.573 1.00 75.62 88 SER A N 1
ATOM 707 C CA . SER A 1 88 ? 36.056 -15.278 0.881 1.00 75.62 88 SER A CA 1
ATOM 708 C C . SER A 1 88 ? 35.155 -14.759 2.011 1.00 75.62 88 SER A C 1
ATOM 710 O O . SER A 1 88 ? 33.935 -14.880 1.910 1.00 75.62 88 SER A O 1
ATOM 712 N N . LYS A 1 89 ? 35.721 -14.136 3.057 1.00 77.81 89 LYS A N 1
ATOM 713 C CA . LYS A 1 89 ? 34.947 -13.483 4.126 1.00 77.81 89 LYS A CA 1
ATOM 714 C C . LYS A 1 89 ? 34.160 -12.275 3.615 1.00 77.81 89 LYS A C 1
ATOM 716 O O . LYS A 1 89 ? 33.009 -12.135 4.004 1.00 77.81 89 LYS A O 1
ATOM 721 N N . GLU A 1 90 ? 34.741 -11.447 2.751 1.00 78.81 90 GLU A N 1
ATOM 722 C CA . GLU A 1 90 ? 34.066 -10.303 2.119 1.00 78.81 90 GLU A CA 1
ATOM 723 C C . GLU A 1 90 ? 32.908 -10.770 1.229 1.00 78.81 90 GLU A C 1
ATOM 725 O O . GLU A 1 90 ? 31.787 -10.293 1.385 1.00 78.81 90 GLU A O 1
ATOM 730 N N . ALA A 1 91 ? 33.125 -11.775 0.374 1.00 79.81 91 ALA A N 1
ATOM 731 C CA . ALA A 1 91 ? 32.061 -12.364 -0.439 1.00 79.81 91 ALA A CA 1
ATOM 732 C C . ALA A 1 91 ? 30.939 -12.976 0.424 1.00 79.81 91 ALA A C 1
ATOM 734 O O . ALA A 1 91 ? 29.760 -12.742 0.164 1.00 79.81 91 ALA A O 1
ATOM 735 N N . MET A 1 92 ? 31.285 -13.707 1.492 1.00 79.75 92 MET A N 1
ATOM 736 C CA . MET A 1 92 ? 30.300 -14.228 2.448 1.00 79.75 92 MET A CA 1
ATOM 737 C C . MET A 1 92 ? 29.586 -13.125 3.239 1.00 79.75 92 MET A C 1
ATOM 739 O O . MET A 1 92 ? 28.427 -13.315 3.597 1.00 79.75 92 MET A O 1
ATOM 743 N N . ALA A 1 93 ? 30.240 -11.997 3.527 1.00 80.88 93 ALA A N 1
ATOM 744 C CA . ALA A 1 93 ? 29.609 -10.847 4.169 1.00 80.88 93 ALA A CA 1
ATOM 745 C C . ALA A 1 93 ? 28.591 -10.192 3.228 1.00 80.88 93 ALA A C 1
ATOM 747 O O . ALA A 1 93 ? 27.445 -10.026 3.621 1.00 80.88 93 ALA A O 1
ATOM 748 N N . VAL A 1 94 ? 28.946 -9.952 1.960 1.00 84.50 94 VAL A N 1
ATOM 749 C CA . VAL A 1 94 ? 28.017 -9.397 0.959 1.00 84.50 94 VAL A CA 1
ATOM 750 C C . VAL A 1 94 ? 26.800 -10.304 0.744 1.00 84.50 94 VAL A C 1
ATOM 752 O O . VAL A 1 94 ? 25.681 -9.804 0.675 1.00 84.50 94 VAL A O 1
ATOM 755 N N . VAL A 1 95 ? 26.981 -11.630 0.688 1.00 83.88 95 VAL A N 1
ATOM 756 C CA . VAL A 1 95 ? 25.850 -12.576 0.602 1.00 83.88 95 VAL A CA 1
ATOM 757 C C . VAL A 1 95 ? 24.971 -12.493 1.856 1.00 83.88 95 VAL A C 1
ATOM 759 O O . VAL A 1 95 ? 23.761 -12.322 1.732 1.00 83.88 95 VAL A O 1
ATOM 762 N N . LYS A 1 96 ? 25.563 -12.493 3.059 1.00 84.25 96 LYS A N 1
ATOM 763 C CA . LYS A 1 96 ? 24.821 -12.306 4.320 1.00 84.25 96 LYS A CA 1
ATOM 764 C C . LYS A 1 96 ? 24.095 -10.959 4.395 1.00 84.25 96 LYS A C 1
ATOM 766 O O . LYS A 1 96 ? 22.989 -10.904 4.924 1.00 84.25 96 LYS A O 1
ATOM 771 N N . ASP A 1 97 ? 24.663 -9.891 3.848 1.00 83.50 97 ASP A N 1
ATOM 772 C CA . ASP A 1 97 ? 24.042 -8.562 3.803 1.00 83.50 97 ASP A CA 1
ATOM 773 C C . ASP A 1 97 ? 22.865 -8.500 2.815 1.00 83.50 97 ASP A C 1
ATOM 775 O O . ASP A 1 97 ? 21.964 -7.678 2.976 1.00 83.50 97 ASP A O 1
ATOM 779 N N . VAL A 1 98 ? 22.848 -9.352 1.786 1.00 87.75 98 VAL A N 1
ATOM 780 C CA . VAL A 1 98 ? 21.691 -9.521 0.890 1.00 87.75 98 VAL A CA 1
ATOM 781 C C . VAL A 1 98 ? 20.629 -10.400 1.554 1.00 87.75 98 VAL A C 1
ATOM 783 O O . VAL A 1 98 ? 19.457 -10.025 1.570 1.00 87.75 98 VAL A O 1
ATOM 786 N N . ASP A 1 99 ? 21.026 -11.515 2.170 1.00 88.38 99 ASP A N 1
ATOM 787 C CA . ASP A 1 99 ? 20.110 -12.425 2.866 1.00 88.38 99 ASP A CA 1
ATOM 788 C C . ASP A 1 99 ? 19.421 -11.755 4.065 1.00 88.38 99 ASP A C 1
ATOM 790 O O . ASP A 1 99 ? 18.216 -11.927 4.258 1.00 88.38 99 ASP A O 1
ATOM 794 N N . THR A 1 100 ? 20.144 -10.938 4.842 1.00 87.75 100 THR A N 1
ATOM 795 C CA . THR A 1 100 ? 19.562 -10.149 5.944 1.00 87.75 100 THR A CA 1
ATOM 796 C C . THR A 1 100 ? 18.574 -9.109 5.427 1.00 87.75 100 THR A C 1
ATOM 798 O O . THR A 1 100 ? 17.459 -9.060 5.934 1.00 87.75 100 THR A O 1
ATOM 801 N N . LYS A 1 101 ? 18.892 -8.361 4.358 1.00 90.94 101 LYS A N 1
ATOM 802 C CA . LYS A 1 101 ? 17.937 -7.427 3.726 1.00 90.94 101 LYS A CA 1
ATOM 803 C C . LYS A 1 101 ? 16.675 -8.131 3.231 1.00 90.94 101 LYS A C 1
ATOM 805 O O . LYS A 1 101 ? 15.574 -7.639 3.467 1.00 90.94 101 LYS A O 1
ATOM 810 N N . LEU A 1 102 ? 16.801 -9.298 2.597 1.00 91.94 102 LEU A N 1
ATOM 811 C CA . LEU A 1 102 ? 15.647 -10.087 2.154 1.00 91.94 102 LEU A CA 1
ATOM 812 C C . LEU A 1 102 ? 14.833 -10.643 3.335 1.00 91.94 102 LEU A C 1
ATOM 814 O O . LEU A 1 102 ? 13.602 -10.695 3.260 1.00 91.94 102 LEU A O 1
ATOM 818 N N . ALA A 1 103 ? 15.482 -11.032 4.435 1.00 89.75 103 ALA A N 1
ATOM 819 C CA . ALA A 1 103 ? 14.808 -11.430 5.669 1.00 89.75 103 ALA A CA 1
ATOM 820 C C . ALA A 1 103 ? 14.072 -10.247 6.326 1.00 89.75 103 ALA A C 1
ATOM 822 O O . ALA A 1 103 ? 12.903 -10.384 6.690 1.00 89.75 103 ALA A O 1
ATOM 823 N N . ASP A 1 104 ? 14.701 -9.075 6.396 1.00 91.69 104 ASP A N 1
ATOM 824 C CA . ASP A 1 104 ? 14.116 -7.845 6.934 1.00 91.69 104 ASP A CA 1
ATOM 825 C C . ASP A 1 104 ? 12.955 -7.335 6.076 1.00 91.69 104 ASP A C 1
ATOM 827 O O . ASP A 1 104 ? 11.930 -6.920 6.617 1.00 91.69 104 ASP A O 1
ATOM 831 N N . GLU A 1 105 ? 13.034 -7.429 4.747 1.00 92.31 105 GLU A N 1
ATOM 832 C CA . GLU A 1 105 ? 11.908 -7.132 3.859 1.00 92.31 105 GLU A CA 1
ATOM 833 C C . GLU A 1 105 ? 10.732 -8.091 4.066 1.00 92.31 105 GLU A C 1
ATOM 835 O O . GLU A 1 105 ? 9.578 -7.653 4.076 1.00 92.31 105 GLU A O 1
ATOM 840 N N . ARG A 1 106 ? 10.995 -9.391 4.261 1.00 93.56 106 ARG A N 1
ATOM 841 C CA . ARG A 1 106 ? 9.954 -10.381 4.589 1.00 93.56 106 ARG A CA 1
ATOM 842 C C . ARG A 1 106 ? 9.316 -10.070 5.942 1.00 93.56 106 ARG A C 1
ATOM 844 O O . ARG A 1 106 ? 8.090 -10.014 6.027 1.00 93.56 106 ARG A O 1
ATOM 851 N N . LEU A 1 107 ? 10.117 -9.782 6.969 1.00 93.25 107 LEU A N 1
ATOM 852 C CA . LEU A 1 107 ? 9.639 -9.366 8.291 1.00 93.25 107 LEU A CA 1
ATOM 853 C C . LEU A 1 107 ? 8.853 -8.049 8.222 1.00 93.25 107 LEU A C 1
ATOM 855 O O . LEU A 1 107 ? 7.807 -7.927 8.857 1.00 93.25 107 LEU A O 1
ATOM 859 N N . ARG A 1 108 ? 9.294 -7.072 7.423 1.00 94.31 108 ARG A N 1
ATOM 860 C CA . ARG A 1 108 ? 8.582 -5.808 7.185 1.00 94.31 108 ARG A CA 1
ATOM 861 C C . ARG A 1 108 ? 7.232 -6.052 6.514 1.00 94.31 108 ARG A C 1
ATOM 863 O O . ARG A 1 108 ? 6.230 -5.534 6.998 1.00 94.31 108 ARG A O 1
ATOM 870 N N . LYS A 1 109 ? 7.178 -6.876 5.461 1.00 94.38 109 LYS A N 1
ATOM 871 C CA . LYS A 1 109 ? 5.924 -7.273 4.796 1.00 94.38 109 LYS A CA 1
ATOM 872 C C . LYS A 1 109 ? 4.982 -7.990 5.768 1.00 94.38 109 LYS A C 1
ATOM 874 O O . LYS A 1 109 ? 3.811 -7.638 5.829 1.00 94.38 109 LYS A O 1
ATOM 879 N N . GLN A 1 110 ? 5.482 -8.904 6.602 1.00 94.25 110 GLN A N 1
ATOM 880 C CA . GLN A 1 110 ? 4.686 -9.558 7.652 1.00 94.25 110 GLN A CA 1
ATOM 881 C C . GLN A 1 110 ? 4.157 -8.572 8.707 1.00 94.25 110 GLN A C 1
ATOM 883 O O . GLN A 1 110 ? 2.997 -8.677 9.102 1.00 94.25 110 GLN A O 1
ATOM 888 N N . ARG A 1 111 ? 4.960 -7.588 9.143 1.00 94.75 111 ARG A N 1
ATOM 889 C CA . ARG A 1 111 ? 4.510 -6.523 10.061 1.00 94.75 111 ARG A CA 1
ATOM 890 C C . ARG A 1 111 ? 3.409 -5.665 9.431 1.00 94.75 111 ARG A C 1
ATOM 892 O O . ARG A 1 111 ? 2.417 -5.405 10.102 1.00 94.75 111 ARG A O 1
ATOM 899 N N . ILE A 1 112 ? 3.551 -5.284 8.158 1.00 92.75 112 ILE A N 1
ATOM 900 C CA . ILE A 1 112 ? 2.532 -4.527 7.409 1.00 92.75 112 ILE A CA 1
ATOM 901 C C . ILE A 1 112 ? 1.248 -5.353 7.264 1.00 92.75 112 ILE A C 1
ATOM 903 O O . ILE A 1 112 ? 0.180 -4.871 7.617 1.00 92.75 112 ILE A O 1
ATOM 907 N N . LEU A 1 113 ? 1.336 -6.620 6.848 1.00 91.81 113 LEU A N 1
ATOM 908 C CA . LEU A 1 113 ? 0.173 -7.511 6.743 1.00 91.81 113 LEU A CA 1
ATOM 909 C C . LEU A 1 113 ? -0.531 -7.710 8.095 1.00 91.81 113 LEU A C 1
ATOM 911 O O . LEU A 1 113 ? -1.758 -7.711 8.152 1.00 91.81 113 LEU A O 1
ATOM 915 N N . ARG A 1 114 ? 0.223 -7.839 9.195 1.00 93.44 114 ARG A N 1
ATOM 916 C CA . ARG A 1 114 ? -0.342 -7.920 10.551 1.00 93.44 114 ARG A CA 1
ATOM 917 C C . ARG A 1 114 ? -1.023 -6.614 10.971 1.00 93.44 114 ARG A C 1
ATOM 919 O O . ARG A 1 114 ? -2.071 -6.675 11.605 1.00 93.44 114 ARG A O 1
ATOM 926 N N . ALA A 1 115 ? -0.448 -5.461 10.628 1.00 91.44 115 ALA A N 1
ATOM 927 C CA . ALA A 1 115 ? -1.045 -4.157 10.902 1.00 91.44 115 ALA A CA 1
ATOM 928 C C . ALA A 1 115 ? -2.334 -3.943 10.094 1.00 91.44 115 ALA A C 1
ATOM 930 O O . ALA A 1 115 ? -3.343 -3.563 10.674 1.00 91.44 115 ALA A O 1
ATOM 931 N N . ASN A 1 116 ? -2.336 -4.275 8.800 1.00 91.25 116 ASN A N 1
ATOM 932 C CA . ASN A 1 116 ? -3.524 -4.181 7.949 1.00 91.25 116 ASN A CA 1
ATOM 933 C C . ASN A 1 116 ? -4.652 -5.079 8.475 1.00 91.25 116 ASN A C 1
ATOM 935 O O . ASN A 1 116 ? -5.743 -4.582 8.714 1.00 91.25 116 ASN A O 1
ATOM 939 N N . ARG A 1 117 ? -4.363 -6.348 8.810 1.00 89.12 117 ARG A N 1
ATOM 940 C CA . ARG A 1 117 ? -5.344 -7.250 9.448 1.00 89.12 117 ARG A CA 1
ATOM 941 C C . ARG A 1 117 ? -5.922 -6.686 10.750 1.00 89.12 117 ARG A C 1
ATOM 943 O O . ARG A 1 117 ? -7.106 -6.863 11.009 1.00 89.12 117 ARG A O 1
ATOM 950 N N . LEU A 1 118 ? -5.109 -6.006 11.566 1.00 89.94 118 LEU A N 1
ATOM 951 C CA . LEU A 1 118 ? -5.588 -5.344 12.783 1.00 89.94 118 LEU A CA 1
ATOM 952 C C . LEU A 1 118 ? -6.513 -4.159 12.453 1.00 89.94 118 LEU A C 1
ATOM 954 O O . LEU A 1 118 ? -7.537 -3.991 13.104 1.00 89.94 118 LEU A O 1
ATOM 958 N N . LEU A 1 119 ? -6.173 -3.351 11.444 1.00 88.94 119 LEU A N 1
ATOM 959 C CA . LEU A 1 119 ? -7.013 -2.242 10.979 1.00 88.94 119 LEU A CA 1
ATOM 960 C C . LEU A 1 119 ? -8.343 -2.747 10.401 1.00 88.94 119 LEU A C 1
ATOM 962 O O . LEU A 1 119 ? -9.388 -2.184 10.720 1.00 88.94 119 LEU A O 1
ATOM 966 N N . ASP A 1 120 ? -8.324 -3.841 9.637 1.00 87.56 120 ASP A N 1
ATOM 967 C CA . ASP A 1 120 ? -9.527 -4.499 9.123 1.00 87.56 120 ASP A CA 1
ATOM 968 C C . ASP A 1 120 ? -10.409 -5.030 10.265 1.00 87.56 120 ASP A C 1
ATOM 970 O O . ASP A 1 120 ? -11.610 -4.780 10.280 1.00 87.56 120 ASP A O 1
ATOM 974 N N . GLN A 1 121 ? -9.825 -5.663 11.290 1.00 86.56 121 GLN A N 1
ATOM 975 C CA . GLN A 1 121 ? -10.548 -6.106 12.494 1.00 86.56 121 GLN A CA 1
ATOM 976 C C . GLN A 1 121 ? -11.144 -4.954 13.326 1.00 86.56 121 GLN A C 1
ATOM 978 O O . GLN A 1 121 ? -12.075 -5.175 14.102 1.00 86.56 121 GLN A O 1
ATOM 983 N N . LEU A 1 122 ? -10.632 -3.727 13.179 1.00 88.50 122 LEU A N 1
ATOM 984 C CA . LEU A 1 122 ? -11.174 -2.529 13.828 1.00 88.50 122 LEU A CA 1
ATOM 985 C C . LEU A 1 122 ? -12.320 -1.871 13.034 1.00 88.50 122 LEU A C 1
ATOM 987 O O . LEU A 1 122 ? -13.043 -1.055 13.617 1.00 88.50 122 LEU A O 1
ATOM 991 N N . LYS A 1 123 ? -12.528 -2.230 11.755 1.00 89.75 123 LYS A N 1
ATOM 992 C CA . LYS A 1 123 ? -13.690 -1.788 10.957 1.00 89.75 123 LYS A CA 1
ATOM 993 C C . LYS A 1 123 ? -14.999 -2.239 11.634 1.00 89.75 123 LYS A C 1
ATOM 995 O O . LYS A 1 123 ? -15.033 -3.306 12.252 1.00 89.75 123 LYS A O 1
ATOM 1000 N N . PRO A 1 124 ? -16.099 -1.465 11.531 1.00 89.56 124 PRO A N 1
ATOM 1001 C CA . PRO A 1 124 ? -17.319 -1.710 12.306 1.00 89.56 124 PRO A CA 1
ATOM 1002 C C . PRO A 1 124 ? -17.942 -3.096 12.075 1.00 89.56 124 PRO A C 1
ATOM 1004 O O . PRO A 1 124 ? -18.354 -3.723 13.049 1.00 89.56 124 PRO A O 1
ATOM 1007 N N . GLY A 1 125 ? -17.948 -3.600 10.834 1.00 90.50 125 GLY A N 1
ATOM 1008 C CA . GLY A 1 125 ? -18.437 -4.944 10.497 1.00 90.50 125 GLY A CA 1
ATOM 1009 C C . GLY A 1 125 ? -17.630 -6.063 11.169 1.00 90.50 125 GLY A C 1
ATOM 1010 O O . GLY A 1 125 ? -18.157 -6.717 12.072 1.00 90.50 125 GLY A O 1
ATOM 1011 N N . PRO A 1 126 ? -16.346 -6.264 10.807 1.00 93.44 126 PRO A N 1
ATOM 1012 C CA . PRO A 1 126 ? -15.478 -7.269 11.430 1.00 93.44 126 PRO A CA 1
ATOM 1013 C C . PRO A 1 126 ? -15.427 -7.177 12.962 1.00 93.44 126 PRO A C 1
ATOM 1015 O O . PRO A 1 126 ? -15.468 -8.198 13.647 1.00 93.44 126 PRO A O 1
ATOM 1018 N N . ARG A 1 127 ? -15.441 -5.960 13.525 1.00 93.56 127 ARG A N 1
ATOM 1019 C CA . ARG A 1 127 ? -15.514 -5.742 14.976 1.00 93.56 127 ARG A CA 1
ATOM 1020 C C . ARG A 1 127 ? -16.821 -6.254 15.591 1.00 93.56 127 ARG A C 1
ATOM 1022 O O . ARG A 1 127 ? -16.781 -6.879 16.652 1.00 93.56 127 ARG A O 1
ATOM 1029 N N . ALA A 1 128 ? -17.969 -5.996 14.961 1.00 93.88 128 ALA A N 1
ATOM 1030 C CA . ALA A 1 128 ? -19.270 -6.484 15.427 1.00 93.88 128 ALA A CA 1
ATOM 1031 C C . ALA A 1 128 ? -19.377 -8.015 15.327 1.00 93.88 128 ALA A C 1
ATOM 1033 O O . ALA A 1 128 ? -19.909 -8.660 16.230 1.00 93.88 128 ALA A O 1
ATOM 1034 N N . LEU A 1 129 ? -18.807 -8.599 14.274 1.00 94.88 129 LEU A N 1
ATOM 1035 C CA . LEU A 1 129 ? -18.701 -10.043 14.070 1.00 94.88 129 LEU A CA 1
ATOM 1036 C C . LEU A 1 129 ? -17.784 -10.706 15.118 1.00 94.88 129 LEU A C 1
ATOM 1038 O O . LEU A 1 129 ? -18.161 -11.717 15.707 1.00 94.88 129 LEU A O 1
ATOM 1042 N N . HIS A 1 130 ? -16.643 -10.099 15.461 1.00 94.38 130 HIS A N 1
ATOM 1043 C CA . HIS A 1 130 ? -15.790 -10.568 16.562 1.00 94.38 130 HIS A CA 1
ATOM 1044 C C . HIS A 1 130 ? -16.495 -10.457 17.927 1.00 94.38 130 HIS A C 1
ATOM 1046 O O . HIS A 1 130 ? -16.398 -11.350 18.768 1.00 94.38 130 HIS A O 1
ATOM 1052 N N . GLN A 1 131 ? -17.254 -9.381 18.157 1.00 94.62 131 GLN A N 1
ATOM 1053 C CA . GLN A 1 131 ? -18.084 -9.239 19.356 1.00 94.62 131 GLN A CA 1
ATOM 1054 C C . GLN A 1 131 ? -19.176 -10.326 19.424 1.00 94.62 131 GLN A C 1
ATOM 1056 O O . GLN A 1 131 ? -19.436 -10.867 20.499 1.00 94.62 131 GLN A O 1
ATOM 1061 N N . ALA A 1 132 ? -19.779 -10.689 18.289 1.00 95.25 132 ALA A N 1
ATOM 1062 C CA . ALA A 1 132 ? -20.738 -11.785 18.198 1.00 95.25 132 ALA A CA 1
ATOM 1063 C C . ALA A 1 132 ? -20.106 -13.161 18.475 1.00 95.25 132 ALA A C 1
ATOM 1065 O O . ALA A 1 132 ? -20.717 -13.965 19.181 1.00 95.25 132 ALA A O 1
ATOM 1066 N N . LEU A 1 133 ? -18.874 -13.406 18.010 1.00 95.44 133 LEU A N 1
ATOM 1067 C CA . LEU A 1 133 ? -18.101 -14.599 18.372 1.00 95.44 133 LEU A CA 1
ATOM 1068 C C . LEU A 1 133 ? -17.902 -14.684 19.892 1.00 95.44 133 LEU A C 1
ATOM 1070 O O . LEU A 1 133 ? -18.232 -15.716 20.474 1.00 95.44 133 LEU A O 1
ATOM 1074 N N . ILE A 1 134 ? -17.483 -13.601 20.560 1.00 95.19 134 ILE A N 1
ATOM 1075 C CA . ILE A 1 134 ? -17.342 -13.584 22.030 1.00 95.19 134 ILE A CA 1
ATOM 1076 C C . ILE A 1 134 ? -18.683 -13.898 22.712 1.00 95.19 134 ILE A C 1
ATOM 1078 O O . ILE A 1 134 ? -18.730 -14.704 23.640 1.00 95.19 134 ILE A O 1
ATOM 1082 N N . TYR A 1 135 ? -19.795 -13.316 22.250 1.00 95.12 135 TYR A N 1
ATOM 1083 C CA . TYR A 1 135 ? -21.110 -13.645 22.810 1.00 95.12 135 TYR A CA 1
ATOM 1084 C C . TYR A 1 135 ? -21.496 -15.115 22.590 1.00 95.12 135 TYR A C 1
ATOM 1086 O O . TYR A 1 135 ? -22.077 -15.716 23.495 1.00 95.12 135 TYR A O 1
ATOM 1094 N N . SER A 1 136 ? -21.144 -15.721 21.450 1.00 94.31 136 SER A N 1
ATOM 1095 C CA . SER A 1 136 ? -21.362 -17.156 21.221 1.00 94.31 136 SER A CA 1
ATOM 1096 C C . SER A 1 136 ? -20.558 -18.025 22.196 1.00 94.31 136 SER A C 1
ATOM 1098 O O . SER A 1 136 ? -21.113 -18.950 22.789 1.00 94.31 136 SER A O 1
ATOM 1100 N N . GLU A 1 137 ? -19.291 -17.677 22.451 1.00 94.56 137 GLU A N 1
ATOM 1101 C CA . GLU A 1 137 ? -18.428 -18.357 23.424 1.00 94.56 137 GLU A CA 1
ATOM 1102 C C . GLU A 1 137 ? -18.978 -18.237 24.848 1.00 94.56 137 GLU A C 1
ATOM 1104 O O . GLU A 1 137 ? -19.041 -19.232 25.567 1.00 94.56 137 GLU A O 1
ATOM 1109 N N . MET A 1 138 ? -19.442 -17.046 25.242 1.00 94.75 138 MET A N 1
ATOM 1110 C CA . MET A 1 138 ? -20.054 -16.823 26.553 1.00 94.75 138 MET A CA 1
ATOM 1111 C C . MET A 1 138 ? -21.335 -17.643 26.746 1.00 94.75 138 MET A C 1
ATOM 1113 O O . MET A 1 138 ? -21.547 -18.185 27.828 1.00 94.75 138 MET A O 1
ATOM 1117 N N . ILE A 1 139 ? -22.198 -17.746 25.727 1.00 93.31 139 ILE A N 1
ATOM 1118 C CA . ILE A 1 139 ? -23.425 -18.557 25.805 1.00 93.31 139 ILE A CA 1
ATOM 1119 C C . ILE A 1 139 ? -23.075 -20.050 25.861 1.00 93.31 139 ILE A C 1
ATOM 1121 O O . ILE A 1 139 ? -23.654 -20.775 26.666 1.00 93.31 139 ILE A O 1
ATOM 1125 N N . HIS A 1 140 ? -22.109 -20.502 25.058 1.00 94.19 140 HIS A N 1
ATOM 1126 C CA . HIS A 1 140 ? -21.616 -21.880 25.083 1.00 94.19 140 HIS A CA 1
ATOM 1127 C C . HIS A 1 140 ? -21.061 -22.264 26.466 1.00 94.19 140 HIS A C 1
ATOM 1129 O O . HIS A 1 140 ? -21.472 -23.268 27.040 1.00 94.19 140 HIS A O 1
ATOM 1135 N N . GLN A 1 141 ? -20.184 -21.434 27.043 1.00 94.50 141 GLN A N 1
ATOM 1136 C CA . GLN A 1 141 ? -19.627 -21.660 28.382 1.00 94.50 141 GLN A CA 1
ATOM 1137 C C . GLN A 1 141 ? -20.701 -21.654 29.477 1.00 94.50 141 GLN A C 1
ATOM 1139 O O . GLN A 1 141 ? -20.609 -22.445 30.409 1.00 94.50 141 GLN A O 1
ATOM 1144 N N . ARG A 1 142 ? -21.727 -20.796 29.374 1.00 94.31 142 ARG A N 1
ATOM 1145 C CA . ARG A 1 142 ? -22.856 -20.797 30.320 1.00 94.31 142 ARG A CA 1
ATOM 1146 C C . ARG A 1 142 ? -23.635 -22.102 30.270 1.00 94.31 142 ARG A C 1
ATOM 1148 O O . ARG A 1 142 ? -23.725 -22.744 31.303 1.00 94.31 142 ARG A O 1
ATOM 1155 N N . LYS A 1 143 ? -24.076 -22.535 29.084 1.00 93.38 143 LYS A N 1
ATOM 1156 C CA . LYS A 1 143 ? -24.793 -23.809 28.907 1.00 93.38 143 LYS A CA 1
ATOM 1157 C C . LYS A 1 143 ? -23.997 -25.008 29.422 1.00 93.38 143 LYS A C 1
ATOM 1159 O O . LYS A 1 143 ? -24.554 -25.880 30.072 1.00 93.38 143 LYS A O 1
ATOM 1164 N N . TYR A 1 144 ? -22.693 -25.035 29.148 1.00 93.94 144 TYR A N 1
ATOM 1165 C CA . TYR A 1 144 ? -21.798 -26.081 29.642 1.00 93.94 144 TYR A CA 1
ATOM 1166 C C . TYR A 1 144 ? -21.709 -26.087 31.178 1.00 93.94 144 TYR A C 1
ATOM 1168 O O . TYR A 1 144 ? -21.807 -27.139 31.799 1.00 93.94 144 TYR A O 1
ATOM 1176 N N . ASN A 1 145 ? -21.581 -24.913 31.804 1.00 94.62 145 ASN A N 1
ATOM 1177 C CA . ASN A 1 145 ? -21.567 -24.798 33.264 1.00 94.62 145 ASN A CA 1
ATOM 1178 C C . ASN A 1 145 ? -22.941 -25.088 33.895 1.00 94.62 145 ASN A C 1
ATOM 1180 O O . ASN A 1 145 ? -22.991 -25.614 34.998 1.00 94.62 145 ASN A O 1
ATOM 1184 N N . GLU A 1 146 ? -24.042 -24.736 33.228 1.00 94.75 146 GLU A N 1
ATOM 1185 C CA . GLU A 1 146 ? -25.415 -25.046 33.649 1.00 94.75 146 GLU A CA 1
ATOM 1186 C C . GLU A 1 146 ? -25.624 -26.567 33.683 1.00 94.75 146 GLU A C 1
ATOM 1188 O O . GLU A 1 146 ? -25.944 -27.091 34.746 1.00 94.75 146 GLU A O 1
ATOM 1193 N N . ALA A 1 147 ? -25.291 -27.281 32.600 1.00 94.00 147 ALA A N 1
ATOM 1194 C CA . ALA A 1 147 ? -25.344 -28.745 32.549 1.00 94.00 147 ALA A CA 1
ATOM 1195 C C . ALA A 1 147 ? -24.447 -29.415 33.611 1.00 94.00 147 ALA A C 1
ATOM 1197 O O . ALA A 1 147 ? -24.901 -30.297 34.334 1.00 94.00 147 ALA A O 1
ATOM 1198 N N . LEU A 1 148 ? -23.201 -28.952 33.788 1.00 92.94 148 LEU A N 1
ATOM 1199 C CA . LEU A 1 148 ? -22.327 -29.463 34.855 1.00 92.94 148 LEU A CA 1
ATOM 1200 C C . LEU A 1 148 ? -22.895 -29.216 36.261 1.00 92.94 148 LEU A C 1
ATOM 1202 O O . LEU A 1 148 ? -22.725 -30.049 37.146 1.00 92.94 148 LEU A O 1
ATOM 1206 N N . ASN A 1 149 ? -23.552 -28.078 36.497 1.00 93.00 149 ASN A N 1
ATOM 1207 C CA . ASN A 1 149 ? -24.181 -27.798 37.788 1.00 93.00 149 ASN A CA 1
ATOM 1208 C C . ASN A 1 149 ? -25.409 -28.691 38.025 1.00 93.00 149 ASN A C 1
ATOM 1210 O O . ASN A 1 149 ? -25.653 -29.068 39.169 1.00 93.00 149 ASN A O 1
ATOM 1214 N N . GLU A 1 150 ? -26.159 -29.038 36.977 1.00 93.88 150 GLU A N 1
ATOM 1215 C CA . GLU A 1 150 ? -27.265 -30.001 37.041 1.00 93.88 150 GLU A CA 1
ATOM 1216 C C . GLU A 1 150 ? -26.746 -31.409 37.378 1.00 93.88 150 GLU A C 1
ATOM 1218 O O . GLU A 1 150 ? -27.221 -32.002 38.347 1.00 93.88 150 GLU A O 1
ATOM 1223 N N . GLU A 1 151 ? -25.694 -31.887 36.700 1.00 91.44 151 GLU A N 1
ATOM 1224 C CA . GLU A 1 151 ? -25.011 -33.156 37.016 1.00 91.44 151 GLU A CA 1
ATOM 1225 C C . GLU A 1 151 ? -24.495 -33.192 38.469 1.00 91.44 151 GLU A C 1
ATOM 1227 O O . GLU A 1 151 ? -24.715 -34.162 39.197 1.00 91.44 151 GLU A O 1
ATOM 1232 N N . ILE A 1 152 ? -23.848 -32.113 38.933 1.00 91.44 152 ILE A N 1
ATOM 1233 C CA . ILE A 1 152 ? -23.361 -31.992 40.318 1.00 91.44 152 ILE A CA 1
ATOM 1234 C C . ILE A 1 152 ? -24.529 -31.976 41.316 1.00 91.44 152 ILE A C 1
ATOM 1236 O O . ILE A 1 152 ? -24.431 -32.597 42.374 1.00 91.44 152 ILE A O 1
ATOM 1240 N N . ALA A 1 153 ? -25.639 -31.304 41.003 1.00 92.81 153 ALA A N 1
ATOM 1241 C CA . ALA A 1 153 ? -26.822 -31.257 41.863 1.00 92.81 153 ALA A CA 1
ATOM 1242 C C . ALA A 1 153 ? -27.594 -32.588 41.890 1.00 92.81 153 ALA A C 1
ATOM 1244 O O . ALA A 1 153 ? -28.259 -32.899 42.878 1.00 92.81 153 ALA A O 1
ATOM 1245 N N . GLU A 1 154 ? -27.541 -33.390 40.828 1.00 93.12 154 GLU A N 1
ATOM 1246 C CA . GLU A 1 154 ? -28.058 -34.763 40.822 1.00 93.12 154 GLU A CA 1
ATOM 1247 C C . GLU A 1 154 ? -27.173 -35.707 41.634 1.00 93.12 154 GLU A C 1
ATOM 1249 O O . GLU A 1 154 ? -27.698 -36.448 42.466 1.00 93.12 154 GLU A O 1
ATOM 1254 N N . ALA A 1 155 ? -25.849 -35.619 41.479 1.00 91.88 155 ALA A N 1
ATOM 1255 C CA . ALA A 1 155 ? -24.897 -36.375 42.288 1.00 91.88 155 ALA A CA 1
ATOM 1256 C C . ALA A 1 155 ? -25.008 -36.031 43.785 1.00 91.88 155 ALA A C 1
ATOM 1258 O O . ALA A 1 155 ? -25.061 -36.936 44.614 1.00 91.88 155 ALA A O 1
ATOM 1259 N N . ALA A 1 156 ? -25.133 -34.744 44.133 1.00 93.06 156 ALA A N 1
ATOM 1260 C CA . ALA A 1 156 ? -25.354 -34.296 45.509 1.00 93.06 156 ALA A CA 1
ATOM 1261 C C . ALA A 1 156 ? -26.660 -34.866 46.087 1.00 93.06 156 ALA A C 1
ATOM 1263 O O . ALA A 1 156 ? -26.628 -35.515 47.125 1.00 93.06 156 ALA A O 1
ATOM 1264 N N . ARG A 1 157 ? -27.785 -34.745 45.365 1.00 93.62 157 ARG A N 1
ATOM 1265 C CA . ARG A 1 157 ? -29.076 -35.324 45.785 1.00 93.62 157 ARG A CA 1
ATOM 1266 C C . ARG A 1 157 ? -29.078 -36.852 45.839 1.00 93.62 157 ARG A C 1
ATOM 1268 O O . ARG A 1 157 ? -29.975 -37.431 46.444 1.00 93.62 157 ARG A O 1
ATOM 1275 N N . ALA A 1 158 ? -28.179 -37.533 45.131 1.00 92.12 158 ALA A N 1
ATOM 1276 C CA . ALA A 1 158 ? -28.004 -38.982 45.238 1.00 92.12 158 ALA A CA 1
ATOM 1277 C C . ALA A 1 158 ? -27.175 -39.353 46.477 1.00 92.12 158 ALA A C 1
ATOM 1279 O O . ALA A 1 158 ? -27.505 -40.321 47.156 1.00 92.12 158 ALA A O 1
ATOM 1280 N N . GLN A 1 159 ? -26.153 -38.556 46.799 1.00 88.31 159 GLN A N 1
ATOM 1281 C CA . GLN A 1 159 ? -25.349 -38.722 48.006 1.00 88.31 159 GLN A CA 1
ATOM 1282 C C . GLN A 1 159 ? -26.151 -38.408 49.279 1.00 88.31 159 GLN A C 1
ATOM 1284 O O . GLN A 1 159 ? -26.132 -39.214 50.196 1.00 88.31 159 GLN A O 1
ATOM 1289 N N . GLU A 1 160 ? -26.933 -37.323 49.300 1.00 88.25 160 GLU A N 1
ATOM 1290 C CA . GLU A 1 160 ? -27.837 -36.982 50.414 1.00 88.25 160 GLU A CA 1
ATOM 1291 C C . GLU A 1 160 ? -28.799 -38.137 50.739 1.00 88.25 160 GLU A C 1
ATOM 1293 O O . GLU A 1 160 ? -28.951 -38.499 51.900 1.00 88.25 160 GLU A O 1
ATOM 1298 N N . ARG A 1 161 ? -29.380 -38.787 49.718 1.00 89.38 161 ARG A N 1
ATOM 1299 C CA . ARG A 1 161 ? -30.238 -39.972 49.906 1.00 89.38 161 ARG A CA 1
ATOM 1300 C C . ARG A 1 161 ? -29.485 -41.173 50.488 1.00 89.38 161 ARG A C 1
ATOM 1302 O O . ARG A 1 161 ? -30.028 -41.861 51.344 1.00 89.38 161 ARG A O 1
ATOM 1309 N N . ALA A 1 162 ? -28.245 -41.411 50.059 1.00 86.81 162 ALA A N 1
ATOM 1310 C CA . ALA A 1 162 ? -27.412 -42.474 50.624 1.00 86.81 162 ALA A CA 1
ATOM 1311 C C . ALA A 1 162 ? -26.985 -42.177 52.076 1.00 86.81 162 ALA A C 1
ATOM 1313 O O . ALA A 1 162 ? -26.876 -43.099 52.881 1.00 86.81 162 ALA A O 1
ATOM 1314 N N . ASP A 1 163 ? -26.773 -40.905 52.425 1.00 84.19 163 ASP A N 1
ATOM 1315 C CA . ASP A 1 163 ? -26.474 -40.479 53.795 1.00 84.19 163 ASP A CA 1
ATOM 1316 C C . ASP A 1 163 ? -27.724 -40.592 54.701 1.00 84.19 163 ASP A C 1
ATOM 1318 O O . ASP A 1 163 ? -27.614 -41.050 55.839 1.00 84.19 163 ASP A O 1
ATOM 1322 N N . GLU A 1 164 ? -28.923 -40.260 54.197 1.00 84.00 164 GLU A N 1
ATOM 1323 C CA . GLU A 1 164 ? -30.205 -40.444 54.905 1.00 84.00 164 GLU A CA 1
ATOM 1324 C C . GLU A 1 164 ? -30.508 -41.923 55.205 1.00 84.00 164 GLU A C 1
ATOM 1326 O O . GLU A 1 164 ? -30.900 -42.246 56.327 1.00 84.00 164 GLU A O 1
ATOM 1331 N N . GLU A 1 165 ? -30.265 -42.835 54.254 1.00 83.56 165 GLU A N 1
ATOM 1332 C CA . GLU A 1 165 ? -30.406 -44.292 54.451 1.00 83.56 165 GLU A CA 1
ATOM 1333 C C . GLU A 1 165 ? -29.509 -44.841 55.583 1.00 83.56 165 GLU A C 1
ATOM 1335 O O . GLU A 1 165 ? -29.812 -45.885 56.166 1.00 83.56 165 GLU A O 1
ATOM 1340 N N . MET A 1 166 ? -28.431 -44.132 55.935 1.00 77.25 166 MET A N 1
ATOM 1341 C CA . MET A 1 166 ? -27.478 -44.518 56.982 1.00 77.25 166 MET A CA 1
ATOM 1342 C C . MET A 1 166 ? -27.799 -43.929 58.372 1.00 77.25 166 MET A C 1
ATOM 1344 O O . MET A 1 166 ? -27.113 -44.262 59.345 1.00 77.25 166 MET A O 1
ATOM 1348 N N . CYS A 1 167 ? -28.821 -43.073 58.511 1.00 67.00 167 CYS A N 1
ATOM 1349 C CA . CYS A 1 167 ? -29.151 -42.386 59.766 1.00 67.00 167 CYS A CA 1
ATOM 1350 C C . CYS A 1 167 ? -30.345 -43.028 60.518 1.00 67.00 167 CYS A C 1
ATOM 1352 O O . CYS A 1 167 ? -31.469 -43.011 60.018 1.00 67.00 167 CYS A O 1
ATOM 1354 N N . PRO A 1 168 ? -30.167 -43.546 61.754 1.00 54.81 168 PRO A N 1
ATOM 1355 C CA . PRO A 1 168 ? -31.255 -44.177 62.505 1.00 54.81 168 PRO A CA 1
ATOM 1356 C C . PRO A 1 168 ? -32.294 -43.166 63.026 1.00 54.81 168 PRO A C 1
ATOM 1358 O O . PRO A 1 168 ? -31.954 -42.101 63.544 1.00 54.81 168 PRO A O 1
ATOM 1361 N N . ALA A 1 169 ? -33.576 -43.533 62.932 1.00 57.78 169 ALA A N 1
ATOM 1362 C CA . ALA A 1 169 ? -34.706 -42.661 63.247 1.00 57.78 169 ALA A CA 1
ATOM 1363 C C . ALA A 1 169 ? -34.822 -42.309 64.746 1.00 57.78 169 ALA A C 1
ATOM 1365 O O . ALA A 1 169 ? -34.882 -43.185 65.611 1.00 57.78 169 ALA A O 1
ATOM 1366 N N . ALA A 1 170 ? -34.933 -41.013 65.050 1.00 48.97 170 ALA A N 1
ATOM 1367 C CA . ALA A 1 170 ? -35.144 -40.512 66.406 1.00 48.97 170 ALA A CA 1
ATOM 1368 C C . ALA A 1 170 ? -36.618 -40.652 66.837 1.00 48.97 170 ALA A C 1
ATOM 1370 O O . ALA A 1 170 ? -37.478 -39.870 66.430 1.00 48.97 170 ALA A O 1
ATOM 1371 N N . LEU A 1 171 ? -36.908 -41.641 67.685 1.00 49.19 171 LEU A N 1
ATOM 1372 C CA . LEU A 1 171 ? -38.232 -41.858 68.277 1.00 49.19 171 LEU A CA 1
ATOM 1373 C C . LEU A 1 171 ? -38.463 -40.916 69.471 1.00 49.19 171 LEU A C 1
ATOM 1375 O O . LEU A 1 171 ? -37.774 -41.016 70.486 1.00 49.19 171 LEU A O 1
ATOM 1379 N N . VAL A 1 172 ? -39.460 -40.032 69.371 1.00 46.66 172 VAL A N 1
ATOM 1380 C CA . VAL A 1 172 ? -39.916 -39.170 70.478 1.00 46.66 172 VAL A CA 1
ATOM 1381 C C . VAL A 1 172 ? -41.120 -39.836 71.172 1.00 46.66 172 VAL A C 1
ATOM 1383 O O . VAL A 1 172 ? -42.129 -40.057 70.501 1.00 46.66 172 VAL A O 1
ATOM 1386 N N . PRO A 1 173 ? -41.054 -40.183 72.475 1.00 42.69 173 PRO A N 1
ATOM 1387 C CA . PRO A 1 173 ? -42.142 -40.895 73.155 1.00 42.69 173 PRO A CA 1
ATOM 1388 C C . PRO A 1 173 ? -43.323 -39.989 73.537 1.00 42.69 173 PRO A C 1
ATOM 1390 O O . PRO A 1 173 ? -43.128 -38.873 74.016 1.00 42.69 173 PRO A O 1
ATOM 1393 N N . PHE A 1 174 ? -44.544 -40.510 73.403 1.00 37.94 174 PHE A N 1
ATOM 1394 C CA . PHE A 1 174 ? -45.786 -39.856 73.832 1.00 37.94 174 PHE A CA 1
ATOM 1395 C C . PHE A 1 174 ? -46.229 -40.377 75.211 1.00 37.94 174 PHE A C 1
ATOM 1397 O O . PHE A 1 174 ? -46.154 -41.577 75.469 1.00 37.94 174 PHE A O 1
ATOM 1404 N N . GLY A 1 175 ? -46.680 -39.480 76.094 1.00 38.69 175 GLY A N 1
ATOM 1405 C CA . GLY A 1 175 ? -47.162 -39.807 77.444 1.00 38.69 175 GLY A CA 1
ATOM 1406 C C . GLY A 1 175 ? -48.689 -39.760 77.558 1.00 38.69 175 GLY A C 1
ATOM 1407 O O . GLY A 1 175 ? -49.336 -38.982 76.862 1.00 38.69 175 GLY A O 1
ATOM 1408 N N . HIS A 1 176 ? -49.255 -40.585 78.442 1.00 37.44 176 HIS A N 1
ATOM 1409 C CA . HIS A 1 176 ? -50.702 -40.739 78.623 1.00 37.44 176 HIS A CA 1
ATOM 1410 C C . HIS A 1 176 ? -51.258 -39.836 79.737 1.00 37.44 176 HIS A C 1
ATOM 1412 O O . HIS A 1 176 ? -50.721 -39.823 80.845 1.00 37.44 176 HIS A O 1
ATOM 1418 N N . ALA A 1 177 ? -52.375 -39.159 79.467 1.00 38.31 177 ALA A N 1
ATOM 1419 C CA . ALA A 1 177 ? -53.207 -38.457 80.445 1.00 38.31 177 ALA A CA 1
ATOM 1420 C C . ALA A 1 177 ? -54.697 -38.646 80.089 1.00 38.31 177 ALA A C 1
ATOM 1422 O O . ALA A 1 177 ? -55.027 -38.976 78.951 1.00 38.31 177 ALA A O 1
ATOM 1423 N N . THR A 1 178 ? -55.587 -38.525 81.076 1.00 47.59 178 THR A N 1
ATOM 1424 C CA . THR A 1 178 ? -57.003 -38.929 80.975 1.00 47.59 178 THR A CA 1
ATOM 1425 C C . THR A 1 178 ? -57.920 -37.817 80.457 1.00 47.59 178 THR A C 1
ATOM 1427 O O . THR A 1 178 ? -57.853 -36.677 80.911 1.00 47.59 178 THR A O 1
ATOM 1430 N N . GLU A 1 179 ? -58.811 -38.179 79.533 1.00 53.88 179 GLU A N 1
ATOM 1431 C CA . GLU A 1 179 ? -59.344 -37.285 78.492 1.00 53.88 179 GLU A CA 1
ATOM 1432 C C . GLU A 1 179 ? -60.256 -36.140 78.986 1.00 53.88 179 GLU A C 1
ATOM 1434 O O . GLU A 1 179 ? -60.201 -35.035 78.444 1.00 53.88 179 GLU A O 1
ATOM 1439 N N . GLU A 1 180 ? -61.073 -36.346 80.024 1.00 53.34 180 GLU A N 1
ATOM 1440 C CA . GLU A 1 180 ? -62.124 -35.376 80.396 1.00 53.34 180 GLU A CA 1
ATOM 1441 C C . GLU A 1 180 ? -61.592 -34.109 81.101 1.00 53.34 180 GLU A C 1
ATOM 1443 O O . GLU A 1 180 ? -62.094 -33.008 80.859 1.00 53.34 180 GLU A O 1
ATOM 1448 N N . GLU A 1 181 ? -60.527 -34.212 81.907 1.00 51.47 181 GLU A N 1
ATOM 1449 C CA . GLU A 1 181 ? -59.878 -33.032 82.509 1.00 51.47 181 GLU A CA 1
ATOM 1450 C C . GLU A 1 181 ? -59.025 -32.247 81.498 1.00 51.47 181 GLU A C 1
ATOM 1452 O O . GLU A 1 181 ? -58.816 -31.035 81.650 1.00 51.47 181 GLU A O 1
ATOM 1457 N N . GLU A 1 182 ? -58.534 -32.914 80.449 1.00 54.81 182 GLU A N 1
ATOM 1458 C CA . GLU A 1 182 ? -57.749 -32.260 79.406 1.00 54.81 182 GLU A CA 1
ATOM 1459 C C . GLU A 1 182 ? -58.605 -31.324 78.560 1.00 54.81 182 GLU A C 1
ATOM 1461 O O . GLU A 1 182 ? -58.184 -30.193 78.324 1.00 54.81 182 GLU A O 1
ATOM 1466 N N . VAL A 1 183 ? -59.812 -31.734 78.154 1.00 63.47 183 VAL A N 1
ATOM 1467 C CA . VAL A 1 183 ? -60.691 -30.908 77.308 1.00 63.47 183 VAL A CA 1
ATOM 1468 C C . VAL A 1 183 ? -61.019 -29.573 77.985 1.00 63.47 183 VAL A C 1
ATOM 1470 O O . VAL A 1 183 ? -60.895 -28.522 77.354 1.00 63.47 183 VAL A O 1
ATOM 1473 N N . ALA A 1 184 ? -61.353 -29.573 79.280 1.00 67.38 184 ALA A N 1
ATOM 1474 C CA . ALA A 1 184 ? -61.621 -28.340 80.027 1.00 67.38 184 ALA A CA 1
ATOM 1475 C C . ALA A 1 184 ? -60.381 -27.428 80.133 1.00 67.38 184 ALA A C 1
ATOM 1477 O O . ALA A 1 184 ? -60.468 -26.212 79.952 1.00 67.38 184 ALA A O 1
ATOM 1478 N N . ARG A 1 185 ? -59.193 -28.002 80.371 1.00 66.56 185 ARG A N 1
ATOM 1479 C CA . ARG A 1 185 ? -57.934 -27.235 80.399 1.00 66.56 185 ARG A CA 1
ATOM 1480 C C . ARG A 1 185 ? -57.521 -26.731 79.015 1.00 66.56 185 ARG A C 1
ATOM 1482 O O . ARG A 1 185 ? -56.930 -25.657 78.919 1.00 66.56 185 ARG A O 1
ATOM 1489 N N . GLN A 1 186 ? -57.810 -27.478 77.953 1.00 70.19 186 GLN A N 1
ATOM 1490 C CA . GLN A 1 186 ? -57.530 -27.083 76.575 1.00 70.19 186 GLN A CA 1
ATOM 1491 C C . GLN A 1 186 ? -58.455 -25.947 76.126 1.00 70.19 186 GLN A C 1
ATOM 1493 O O . GLN A 1 186 ? -57.961 -24.976 75.561 1.00 70.19 186 GLN A O 1
ATOM 1498 N N . THR A 1 187 ? -59.761 -25.988 76.418 1.00 75.81 187 THR A N 1
ATOM 1499 C CA . THR A 1 187 ? -60.682 -24.892 76.053 1.00 75.81 187 THR A CA 1
ATOM 1500 C C . THR A 1 187 ? -60.327 -23.578 76.750 1.00 75.81 187 THR A C 1
ATOM 1502 O O . THR A 1 187 ? -60.294 -22.542 76.083 1.00 75.81 187 THR A O 1
ATOM 1505 N N . ALA A 1 188 ? -59.962 -23.614 78.037 1.00 77.31 188 ALA A N 1
ATOM 1506 C CA . ALA A 1 188 ? -59.466 -22.439 78.760 1.00 77.31 188 ALA A CA 1
ATOM 1507 C C . ALA A 1 188 ? -58.188 -21.860 78.117 1.00 77.31 188 ALA A C 1
ATOM 1509 O O . ALA A 1 188 ? -58.163 -20.689 77.738 1.00 77.31 188 ALA A O 1
ATOM 1510 N N . LYS A 1 189 ? -57.165 -22.698 77.885 1.00 76.75 189 LYS A N 1
ATOM 1511 C CA . LYS A 1 189 ? -55.917 -22.290 77.209 1.00 76.75 189 LYS A CA 1
ATOM 1512 C C . LYS A 1 189 ? -56.157 -21.747 75.797 1.00 76.75 189 LYS A C 1
ATOM 1514 O O . LYS A 1 189 ? -55.495 -20.798 75.384 1.00 76.75 189 LYS A O 1
ATOM 1519 N N . ASN A 1 190 ? -57.099 -22.326 75.053 1.00 80.31 190 ASN A N 1
ATOM 1520 C CA . ASN A 1 190 ? -57.441 -21.889 73.700 1.00 80.31 190 ASN A CA 1
ATOM 1521 C C . ASN A 1 190 ? -58.094 -20.499 73.695 1.00 80.31 190 ASN A C 1
ATOM 1523 O O . ASN A 1 190 ? -57.813 -19.710 72.792 1.00 80.31 190 ASN A O 1
ATOM 1527 N N . MET A 1 191 ? -58.919 -20.178 74.698 1.00 81.00 191 MET A N 1
ATOM 1528 C CA . MET A 1 191 ? -59.502 -18.842 74.871 1.00 81.00 191 MET A CA 1
ATOM 1529 C C . MET A 1 191 ? -58.424 -17.798 75.191 1.00 81.00 191 MET A C 1
ATOM 1531 O O . MET A 1 191 ? -58.315 -16.807 74.469 1.00 81.00 191 MET A O 1
ATOM 1535 N N . GLU A 1 192 ? -57.569 -18.054 76.186 1.00 81.56 192 GLU A N 1
ATOM 1536 C CA . GLU A 1 192 ? -56.452 -17.160 76.548 1.00 81.56 192 GLU A CA 1
ATOM 1537 C C . GLU A 1 192 ? -55.496 -16.932 75.363 1.00 81.56 192 GLU A C 1
ATOM 1539 O O . GLU A 1 192 ? -55.128 -15.798 75.039 1.00 81.56 192 GLU A O 1
ATOM 1544 N N . HIS A 1 193 ? -55.139 -18.002 74.646 1.00 82.44 193 HIS A N 1
ATOM 1545 C CA . HIS A 1 193 ? -54.302 -17.922 73.451 1.00 82.44 193 HIS A CA 1
ATOM 1546 C C . HIS A 1 193 ? -54.975 -17.120 72.323 1.00 82.44 193 HIS A C 1
ATOM 1548 O O . HIS A 1 193 ? -54.318 -16.322 71.651 1.00 82.44 193 HIS A O 1
ATOM 1554 N N . ALA A 1 194 ? -56.287 -17.277 72.118 1.00 82.75 194 ALA A N 1
ATOM 1555 C CA . ALA A 1 194 ? -57.024 -16.510 71.117 1.00 82.75 194 ALA A CA 1
ATOM 1556 C C . ALA A 1 194 ? -57.053 -15.003 71.431 1.00 82.75 194 ALA A C 1
ATOM 1558 O O . ALA A 1 194 ? -56.980 -14.192 70.505 1.00 82.75 194 ALA A O 1
ATOM 1559 N N . GLU A 1 195 ? -57.124 -14.609 72.703 1.00 86.19 195 GLU A N 1
ATOM 1560 C CA . GLU A 1 195 ? -57.052 -13.201 73.113 1.00 86.19 195 GLU A CA 1
ATOM 1561 C C . GLU A 1 195 ? -55.652 -12.608 72.906 1.00 86.19 195 GLU A C 1
ATOM 1563 O O . GLU A 1 195 ? -55.525 -11.544 72.288 1.00 86.19 195 GLU A O 1
ATOM 1568 N N . LEU A 1 196 ? -54.598 -13.328 73.308 1.00 86.56 196 LEU A N 1
ATOM 1569 C CA . LEU A 1 196 ? -53.205 -12.931 73.062 1.00 86.56 196 LEU A CA 1
ATOM 1570 C C . LEU A 1 196 ? -52.914 -12.747 71.563 1.00 86.56 196 LEU A C 1
ATOM 1572 O O . LEU A 1 196 ? -52.316 -11.746 71.163 1.00 86.56 196 LEU A O 1
ATOM 1576 N N . MET A 1 197 ? -53.402 -13.660 70.717 1.00 85.50 197 MET A N 1
ATOM 1577 C CA . MET A 1 197 ? -53.247 -13.566 69.261 1.00 85.50 197 MET A CA 1
ATOM 1578 C C . MET A 1 197 ? -53.956 -12.335 68.674 1.00 85.50 197 MET A C 1
ATOM 1580 O O . MET A 1 197 ? -53.406 -11.678 67.789 1.00 85.50 197 MET A O 1
ATOM 1584 N N . ARG A 1 198 ? -55.145 -11.961 69.174 1.00 86.00 198 ARG A N 1
ATOM 1585 C CA . ARG A 1 198 ? -55.828 -10.721 68.749 1.00 86.00 198 ARG A CA 1
ATOM 1586 C C . ARG A 1 198 ? -55.029 -9.475 69.143 1.00 86.00 198 ARG A C 1
ATOM 1588 O O . ARG A 1 198 ? -54.913 -8.553 68.334 1.00 86.00 198 ARG A O 1
ATOM 1595 N N . ALA A 1 199 ? -54.459 -9.453 70.350 1.00 86.44 199 ALA A N 1
ATOM 1596 C CA . ALA A 1 199 ? -53.643 -8.340 70.833 1.00 86.44 199 ALA A CA 1
ATOM 1597 C C . ALA A 1 199 ? -52.356 -8.154 70.003 1.00 86.44 199 ALA A C 1
ATOM 1599 O O . ALA A 1 199 ? -52.060 -7.038 69.569 1.00 86.44 199 ALA A O 1
ATOM 1600 N N . ASP A 1 200 ? -51.640 -9.242 69.703 1.00 87.62 200 ASP A N 1
ATOM 1601 C CA . ASP A 1 200 ? -50.434 -9.230 68.861 1.00 87.62 200 ASP A CA 1
ATOM 1602 C C . ASP A 1 200 ? -50.741 -8.773 67.420 1.00 87.62 200 ASP A C 1
ATOM 1604 O O . ASP A 1 200 ? -50.064 -7.896 66.878 1.00 87.62 200 ASP A O 1
ATOM 1608 N N . ILE A 1 201 ? -51.830 -9.263 66.810 1.00 86.88 201 ILE A N 1
ATOM 1609 C CA . ILE A 1 201 ? -52.282 -8.808 65.481 1.00 86.88 201 ILE A CA 1
ATOM 1610 C C . ILE A 1 201 ? -52.540 -7.292 65.466 1.00 86.88 201 ILE A C 1
ATOM 1612 O O . ILE A 1 201 ? -52.095 -6.604 64.539 1.00 86.88 201 ILE A O 1
ATOM 1616 N N . ALA A 1 202 ? -53.210 -6.758 66.494 1.00 88.00 202 ALA A N 1
ATOM 1617 C CA . ALA A 1 202 ? -53.492 -5.329 66.618 1.00 88.00 202 ALA A CA 1
ATOM 1618 C C . ALA A 1 202 ? -52.215 -4.491 66.825 1.00 88.00 202 ALA A C 1
ATOM 1620 O O . ALA A 1 202 ? -52.060 -3.432 66.209 1.00 88.00 202 ALA A O 1
ATOM 1621 N N . GLN A 1 203 ? -51.260 -4.967 67.631 1.00 88.50 203 GLN A N 1
ATOM 1622 C CA . GLN A 1 203 ? -49.982 -4.280 67.838 1.00 88.50 203 GLN A CA 1
ATOM 1623 C C . GLN A 1 203 ? -49.139 -4.259 66.551 1.00 88.50 203 GLN A C 1
ATOM 1625 O O . GLN A 1 203 ? -48.639 -3.206 66.147 1.00 88.50 203 GLN A O 1
ATOM 1630 N N . ARG A 1 204 ? -49.063 -5.391 65.836 1.00 88.62 204 ARG A N 1
ATOM 1631 C CA . ARG A 1 204 ? -48.394 -5.497 64.527 1.00 88.62 204 ARG A CA 1
ATOM 1632 C C . ARG A 1 204 ? -49.058 -4.661 63.437 1.00 88.62 204 ARG A C 1
ATOM 1634 O O . ARG A 1 204 ? -48.400 -4.345 62.447 1.00 88.62 204 ARG A O 1
ATOM 1641 N N . ALA A 1 205 ? -50.349 -4.346 63.542 1.00 87.69 205 ALA A N 1
ATOM 1642 C CA . ALA A 1 205 ? -51.008 -3.419 62.621 1.00 87.69 205 ALA A CA 1
ATOM 1643 C C . ALA A 1 205 ? -50.479 -1.988 62.820 1.00 87.69 205 ALA A C 1
ATOM 1645 O O . ALA A 1 205 ? -49.950 -1.409 61.873 1.00 87.69 205 ALA A O 1
ATOM 1646 N N . ARG A 1 206 ? -50.487 -1.486 64.064 1.00 89.62 206 ARG A N 1
ATOM 1647 C CA . ARG A 1 206 ? -50.003 -0.134 64.410 1.00 89.62 206 ARG A CA 1
ATOM 1648 C C . ARG A 1 206 ? -48.538 0.099 64.026 1.00 89.62 206 ARG A C 1
ATOM 1650 O O . ARG A 1 206 ? -48.207 1.141 63.470 1.00 89.62 206 ARG A O 1
ATOM 1657 N N . ILE A 1 207 ? -47.662 -0.883 64.269 1.00 89.75 207 ILE A N 1
ATOM 1658 C CA . ILE A 1 207 ? -46.240 -0.796 63.879 1.00 89.75 207 ILE A CA 1
ATOM 1659 C C . ILE A 1 207 ? -46.102 -0.675 62.351 1.00 89.75 207 ILE A C 1
ATOM 1661 O O . ILE A 1 207 ? -45.360 0.175 61.861 1.00 89.75 207 ILE A O 1
ATOM 1665 N N . ARG A 1 208 ? -46.866 -1.466 61.582 1.00 90.50 208 ARG A N 1
ATOM 1666 C CA . ARG A 1 208 ? -46.848 -1.419 60.109 1.00 90.50 208 ARG A CA 1
ATOM 1667 C C . ARG A 1 208 ? -47.376 -0.106 59.532 1.00 90.50 208 ARG A C 1
ATOM 1669 O O . ARG A 1 208 ? -46.981 0.238 58.421 1.00 90.50 208 ARG A O 1
ATOM 1676 N N . GLU A 1 209 ? -48.255 0.606 60.230 1.00 89.62 209 GLU A N 1
ATOM 1677 C CA . GLU A 1 209 ? -48.726 1.933 59.814 1.00 89.62 209 GLU A CA 1
ATOM 1678 C C . GLU A 1 209 ? -47.656 3.002 60.068 1.00 89.62 209 GLU A C 1
ATOM 1680 O O . GLU A 1 209 ? -47.258 3.683 59.122 1.00 89.62 209 GLU A O 1
ATOM 1685 N N . ALA A 1 210 ? -47.075 3.049 61.271 1.00 90.69 210 ALA A N 1
ATOM 1686 C CA . ALA A 1 210 ? -45.987 3.977 61.596 1.00 90.69 210 ALA A CA 1
ATOM 1687 C C . ALA A 1 210 ? -44.756 3.806 60.677 1.00 90.69 210 ALA A C 1
ATOM 1689 O O . ALA A 1 210 ? -44.175 4.788 60.211 1.00 90.69 210 ALA A O 1
ATOM 1690 N N . GLU A 1 211 ? -44.385 2.564 60.341 1.00 91.19 211 GLU A N 1
ATOM 1691 C CA . GLU A 1 211 ? -43.312 2.291 59.373 1.00 91.19 211 GLU A CA 1
ATOM 1692 C C . GLU A 1 211 ? -43.625 2.803 57.957 1.00 91.19 211 GLU A C 1
ATOM 1694 O O . GLU A 1 211 ? -42.706 3.165 57.222 1.00 91.19 211 GLU A O 1
ATOM 1699 N N . ARG A 1 212 ? -44.897 2.818 57.533 1.00 90.06 212 ARG A N 1
ATOM 1700 C CA . ARG A 1 212 ? -45.285 3.346 56.212 1.00 90.06 212 ARG A CA 1
ATOM 1701 C C . ARG A 1 212 ? -45.158 4.864 56.176 1.00 90.06 212 ARG A C 1
ATOM 1703 O O . ARG A 1 212 ? -44.618 5.390 55.206 1.00 90.06 212 ARG A O 1
ATOM 1710 N N . GLU A 1 213 ? -45.611 5.549 57.221 1.00 90.75 213 GLU A N 1
ATOM 1711 C CA . GLU A 1 213 ? -45.534 7.011 57.320 1.00 90.75 213 GLU A CA 1
ATOM 1712 C C . GLU A 1 213 ? -44.082 7.507 57.315 1.00 90.75 213 GLU A C 1
ATOM 1714 O O . GLU A 1 213 ? -43.744 8.408 56.543 1.00 90.75 213 GLU A O 1
ATOM 1719 N N . GLN A 1 214 ? -43.197 6.861 58.086 1.00 89.00 214 GLN A N 1
ATOM 1720 C CA . GLN A 1 214 ? -41.764 7.184 58.098 1.00 89.00 214 GLN A CA 1
ATOM 1721 C C . GLN A 1 214 ? -41.125 7.025 56.712 1.00 89.00 214 GLN A C 1
ATOM 1723 O O . GLN A 1 214 ? -40.477 7.955 56.232 1.00 89.00 214 GLN A O 1
ATOM 1728 N N . ARG A 1 215 ? -41.372 5.902 56.020 1.00 90.69 215 ARG A N 1
ATOM 1729 C CA . ARG A 1 215 ? -40.837 5.661 54.665 1.00 90.69 215 ARG A CA 1
ATOM 1730 C C . ARG A 1 215 ? -41.310 6.713 53.659 1.00 90.69 215 ARG A C 1
ATOM 1732 O O . ARG A 1 215 ? -40.515 7.180 52.850 1.00 90.69 215 ARG A O 1
ATOM 1739 N N . VAL A 1 216 ? -42.581 7.125 53.719 1.00 91.44 216 VAL A N 1
ATOM 1740 C CA . VAL A 1 216 ? -43.118 8.173 52.830 1.00 91.44 216 VAL A CA 1
ATOM 1741 C C . VAL A 1 216 ? -42.440 9.524 53.085 1.00 91.44 216 VAL A C 1
ATOM 1743 O O . VAL A 1 216 ? -42.145 10.239 52.126 1.00 91.44 216 VAL A O 1
ATOM 1746 N N . PHE A 1 217 ? -42.157 9.871 54.343 1.00 90.94 217 PHE A N 1
ATOM 1747 C CA . PHE A 1 217 ? -41.446 11.105 54.683 1.00 90.94 217 PHE A CA 1
ATOM 1748 C C . PHE A 1 217 ? -39.979 11.078 54.220 1.00 90.94 217 PHE A C 1
ATOM 1750 O O . PHE A 1 217 ? -39.522 12.023 53.573 1.00 90.94 217 PHE A O 1
ATOM 1757 N N . GLU A 1 218 ? -39.259 9.980 54.474 1.00 91.06 218 GLU A N 1
ATOM 1758 C CA . GLU A 1 218 ? -37.880 9.781 54.004 1.00 91.06 218 GLU A CA 1
ATOM 1759 C C . GLU A 1 218 ? -37.787 9.872 52.473 1.00 91.06 218 GLU A C 1
ATOM 1761 O O . GLU A 1 218 ? -36.970 10.630 51.947 1.00 91.06 218 GLU A O 1
ATOM 1766 N N . GLU A 1 219 ? -38.686 9.202 51.742 1.00 90.12 219 GLU A N 1
ATOM 1767 C CA . GLU A 1 219 ? -38.739 9.281 50.278 1.00 90.12 219 GLU A CA 1
ATOM 1768 C C . GLU A 1 219 ? -38.971 10.709 49.757 1.00 90.12 219 GLU A C 1
ATOM 1770 O O . GLU A 1 219 ? -38.417 11.079 48.719 1.00 90.12 219 GLU A O 1
ATOM 1775 N N . GLN A 1 220 ? -39.780 11.528 50.437 1.00 89.56 220 GLN A N 1
ATOM 1776 C CA . GLN A 1 220 ? -40.008 12.922 50.040 1.00 89.56 220 GLN A CA 1
ATOM 1777 C C . GLN A 1 220 ? -38.759 13.788 50.245 1.00 89.56 220 GLN A C 1
ATOM 1779 O O . GLN A 1 220 ? -38.397 14.562 49.351 1.00 89.56 220 GLN A O 1
ATOM 1784 N N . VAL A 1 221 ? -38.075 13.628 51.383 1.00 90.25 221 VAL A N 1
ATOM 1785 C CA . VAL A 1 221 ? -36.823 14.336 51.688 1.00 90.25 221 VAL A CA 1
ATOM 1786 C C . VAL A 1 221 ? -35.726 13.948 50.694 1.00 90.25 221 VAL A C 1
ATOM 1788 O O . VAL A 1 221 ? -35.092 14.832 50.114 1.00 90.25 221 VAL A O 1
ATOM 1791 N N . ASP A 1 222 ? -35.551 12.654 50.424 1.00 90.06 222 ASP A N 1
ATOM 1792 C CA . ASP A 1 222 ? -34.571 12.157 49.455 1.00 90.06 222 ASP A CA 1
ATOM 1793 C C . ASP A 1 222 ? -34.838 12.711 48.052 1.00 90.06 222 ASP A C 1
ATOM 1795 O O . ASP A 1 222 ? -33.937 13.273 47.423 1.00 90.06 222 ASP A O 1
ATOM 1799 N N . ARG A 1 223 ? -36.083 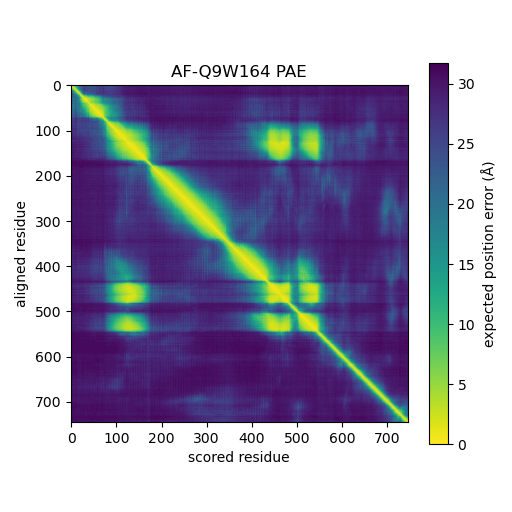12.632 47.558 1.00 88.81 223 ARG A N 1
ATOM 1800 C CA . ARG A 1 223 ? -36.465 13.178 46.240 1.00 88.81 223 ARG A CA 1
ATOM 1801 C C . ARG A 1 223 ? -36.146 14.675 46.128 1.00 88.81 223 ARG A C 1
ATOM 1803 O O . ARG A 1 223 ? -35.652 15.112 45.085 1.00 88.81 223 ARG A O 1
ATOM 1810 N N . ALA A 1 224 ? -36.377 15.456 47.186 1.00 91.12 224 ALA A N 1
ATOM 1811 C CA . ALA A 1 224 ? -36.045 16.881 47.214 1.00 91.12 224 ALA A CA 1
ATOM 1812 C C . ALA A 1 224 ? -34.523 17.135 47.192 1.00 91.12 224 ALA A C 1
ATOM 1814 O O . ALA A 1 224 ? -34.051 17.989 46.433 1.00 91.12 224 ALA A O 1
ATOM 1815 N N . GLN A 1 225 ? -33.740 16.368 47.960 1.00 87.69 225 GLN A N 1
ATOM 1816 C CA . GLN A 1 225 ? -32.276 16.462 47.958 1.00 87.69 225 GLN A CA 1
ATOM 1817 C C . GLN A 1 225 ? -31.677 16.072 46.599 1.00 87.69 225 GLN A C 1
ATOM 1819 O O . GLN A 1 225 ? -30.846 16.811 46.062 1.00 87.69 225 GLN A O 1
ATOM 1824 N N . TYR A 1 226 ? -32.134 14.966 45.999 1.00 88.62 226 TYR A N 1
ATOM 1825 C CA . TYR A 1 226 ? -31.675 14.516 44.682 1.00 88.62 226 TYR A CA 1
ATOM 1826 C C . TYR A 1 226 ? -31.965 15.541 43.583 1.00 88.62 226 TYR A C 1
ATOM 1828 O O . TYR A 1 226 ? -31.071 15.828 42.786 1.00 88.62 226 TYR A O 1
ATOM 1836 N N . LYS A 1 227 ? -33.155 16.158 43.568 1.00 91.44 227 LYS A N 1
ATOM 1837 C CA . LYS A 1 227 ? -33.491 17.212 42.595 1.00 91.44 227 LYS A CA 1
ATOM 1838 C C . LYS A 1 227 ? -32.549 18.420 42.711 1.00 91.44 227 LYS A C 1
ATOM 1840 O O . LYS A 1 227 ? -31.990 18.873 41.716 1.00 91.44 227 LYS A O 1
ATOM 1845 N N . CYS A 1 228 ? -32.281 18.874 43.937 1.00 90.25 228 CYS A N 1
ATOM 1846 C CA . CYS A 1 228 ? -31.334 19.960 44.213 1.00 90.25 228 CYS A CA 1
ATOM 1847 C C . CYS A 1 228 ? -29.879 19.645 43.811 1.00 90.25 228 CYS A C 1
ATOM 1849 O O . CYS A 1 228 ? -29.112 20.567 43.517 1.00 90.25 228 CYS A O 1
ATOM 1851 N N . LEU A 1 229 ? -29.470 18.371 43.821 1.00 89.75 229 LEU A N 1
ATOM 1852 C CA . LEU A 1 229 ? -28.161 17.940 43.319 1.00 89.75 229 LEU A CA 1
ATOM 1853 C C . LEU A 1 229 ? -28.137 17.895 41.785 1.00 89.75 229 LEU A C 1
ATOM 1855 O O . LEU A 1 229 ? -27.224 18.465 41.188 1.00 89.75 229 LEU A O 1
ATOM 1859 N N . GLN A 1 230 ? -29.165 17.321 41.152 1.00 87.94 230 GLN A N 1
ATOM 1860 C CA . GLN A 1 230 ? -29.306 17.275 39.691 1.00 87.94 230 GLN A CA 1
ATOM 1861 C C . GLN A 1 230 ? -29.265 18.679 39.068 1.00 87.94 230 GLN A C 1
ATOM 1863 O O . GLN A 1 230 ? -28.472 18.919 38.159 1.00 87.94 230 GLN A O 1
ATOM 1868 N N . ASP A 1 231 ? -30.011 19.646 39.616 1.00 91.62 231 ASP A N 1
ATOM 1869 C CA . ASP A 1 231 ? -30.021 21.035 39.128 1.00 91.62 231 ASP A CA 1
ATOM 1870 C C . ASP A 1 231 ? -28.630 21.704 39.177 1.00 91.62 231 ASP A C 1
ATOM 1872 O O . ASP A 1 231 ? -28.299 22.546 38.333 1.00 91.62 231 ASP A O 1
ATOM 1876 N N . LYS A 1 232 ? -27.793 21.348 40.163 1.00 92.38 232 LYS A N 1
ATOM 1877 C CA . LYS A 1 232 ? -26.413 21.850 40.293 1.00 92.38 232 LYS A CA 1
ATOM 1878 C C . LYS A 1 232 ? -25.472 21.166 39.303 1.00 92.38 232 LYS A C 1
ATOM 1880 O O . LYS A 1 232 ? -24.666 21.845 38.663 1.00 92.38 232 LYS A O 1
ATOM 1885 N N . GLU A 1 233 ? -25.585 19.849 39.151 1.00 89.62 233 GLU A N 1
ATOM 1886 C CA . GLU A 1 233 ? -24.797 19.075 38.189 1.00 89.62 233 GLU A CA 1
ATOM 1887 C C . GLU A 1 233 ? -25.096 19.503 36.748 1.00 89.62 233 GLU A C 1
ATOM 1889 O O . GLU A 1 233 ? -24.168 19.753 35.977 1.00 89.62 233 GLU A O 1
ATOM 1894 N N . GLU A 1 234 ? -26.368 19.701 36.395 1.00 91.50 234 GLU A N 1
ATOM 1895 C CA . GLU A 1 234 ? -26.767 20.199 35.080 1.00 91.50 234 GLU A CA 1
ATOM 1896 C C . GLU A 1 234 ? -26.178 21.574 34.757 1.00 91.50 234 GLU A C 1
ATOM 1898 O O . GLU A 1 234 ? -25.655 21.772 33.656 1.00 91.50 234 GLU A O 1
ATOM 1903 N N . LYS A 1 235 ? -26.240 22.527 35.696 1.00 93.88 235 LYS A N 1
ATOM 1904 C CA . LYS A 1 235 ? -25.662 23.870 35.517 1.00 93.88 235 LYS A CA 1
ATOM 1905 C C . LYS A 1 235 ? -24.148 23.785 35.309 1.00 93.88 235 LYS A C 1
ATOM 1907 O O . LYS A 1 235 ? -23.634 24.322 34.326 1.00 93.88 235 LYS A O 1
ATOM 1912 N N . ALA A 1 236 ? -23.447 23.011 36.140 1.00 92.31 236 ALA A N 1
ATOM 1913 C CA . ALA A 1 236 ? -22.009 22.785 35.998 1.00 92.31 236 ALA A CA 1
ATOM 1914 C C . ALA A 1 236 ? -21.637 22.089 34.669 1.00 92.31 236 ALA A C 1
ATOM 1916 O O . ALA A 1 236 ? -20.604 22.399 34.068 1.00 92.31 236 ALA A O 1
ATOM 1917 N N . LEU A 1 237 ? -22.469 21.166 34.174 1.00 90.94 237 LEU A N 1
ATOM 1918 C CA . LEU A 1 237 ? -22.285 20.519 32.871 1.00 90.94 237 LEU A CA 1
ATOM 1919 C C . LEU A 1 237 ? -22.542 21.483 31.704 1.00 90.94 237 LEU A C 1
ATOM 1921 O O . LEU A 1 237 ? -21.771 21.477 30.740 1.00 90.94 237 LEU A O 1
ATOM 1925 N N . LYS A 1 238 ? -23.576 22.330 31.786 1.00 93.88 238 LYS A N 1
ATOM 1926 C CA . LYS A 1 238 ? -23.886 23.376 30.795 1.00 93.88 238 LYS A CA 1
ATOM 1927 C C . LYS A 1 238 ? -22.733 24.386 30.692 1.00 93.88 238 LYS A C 1
ATOM 1929 O O . LYS A 1 238 ? -22.249 24.633 29.588 1.00 93.88 238 LYS A O 1
ATOM 1934 N N . GLU A 1 239 ? -22.191 24.857 31.817 1.00 94.31 239 GLU A N 1
ATOM 1935 C CA . GLU A 1 239 ? -21.003 25.724 31.838 1.00 94.31 239 GLU A CA 1
ATOM 1936 C C . GLU A 1 239 ? -19.753 25.057 31.247 1.00 94.31 239 GLU A C 1
ATOM 1938 O O . GLU A 1 239 ? -19.075 25.650 30.406 1.00 94.31 239 GLU A O 1
ATOM 1943 N N . LYS A 1 240 ? -19.440 23.813 31.641 1.00 93.06 240 LYS A N 1
ATOM 1944 C CA . LYS A 1 240 ? -18.288 23.072 31.093 1.00 93.06 240 LYS A CA 1
ATOM 1945 C C . LYS A 1 240 ? -18.408 22.882 29.577 1.00 93.06 240 LYS A C 1
ATOM 1947 O O . LYS A 1 240 ? -17.420 23.063 28.863 1.00 93.06 240 LYS A O 1
ATOM 1952 N N . LYS A 1 241 ? -19.609 22.570 29.071 1.00 93.88 241 LYS A N 1
ATOM 1953 C CA . LYS A 1 241 ? -19.893 22.486 27.628 1.00 93.88 241 LYS A CA 1
ATOM 1954 C C . LYS A 1 241 ? -19.681 23.841 26.940 1.00 93.88 241 LYS A C 1
ATOM 1956 O O . LYS A 1 241 ? -18.971 23.888 25.939 1.00 93.88 241 LYS A O 1
ATOM 1961 N N . ALA A 1 242 ? -20.208 24.934 27.496 1.00 94.94 242 ALA A N 1
ATOM 1962 C CA . ALA A 1 242 ? -20.034 26.280 26.945 1.00 94.94 242 ALA A CA 1
ATOM 1963 C C . ALA A 1 242 ? -18.554 26.706 26.881 1.00 94.94 242 ALA A C 1
ATOM 1965 O O . ALA A 1 242 ? -18.086 27.133 25.824 1.00 94.94 242 ALA A O 1
ATOM 1966 N N . ARG A 1 243 ? -17.784 26.500 27.962 1.00 94.81 243 ARG A N 1
ATOM 1967 C CA . ARG A 1 243 ? -16.333 26.776 27.999 1.00 94.81 243 ARG A CA 1
ATOM 1968 C C . ARG A 1 243 ? -15.568 25.951 26.957 1.00 94.81 243 ARG A C 1
ATOM 1970 O O . ARG A 1 243 ? -14.725 26.502 26.255 1.00 94.81 243 ARG A O 1
ATOM 1977 N N . LYS A 1 244 ? -15.898 24.662 26.790 1.00 94.75 244 LYS A N 1
ATOM 1978 C CA . LYS A 1 244 ? -15.292 23.793 25.762 1.00 94.75 244 LYS A CA 1
ATOM 1979 C C . LYS A 1 244 ? -15.606 24.267 24.336 1.00 94.75 244 LYS A C 1
ATOM 1981 O O . LYS A 1 244 ? -14.717 24.280 23.491 1.00 94.75 244 LYS A O 1
ATOM 1986 N N . ILE A 1 245 ? -16.843 24.692 24.065 1.00 93.19 245 ILE A N 1
ATOM 1987 C CA . ILE A 1 245 ? -17.238 25.236 22.754 1.00 93.19 245 ILE A CA 1
ATOM 1988 C C . ILE A 1 245 ? -16.499 26.552 22.466 1.00 93.19 245 ILE A C 1
ATOM 1990 O O . ILE A 1 245 ? -15.993 26.732 21.359 1.00 93.19 245 ILE A O 1
ATOM 1994 N N . ALA A 1 246 ? -16.394 27.450 23.450 1.00 94.81 246 ALA A N 1
ATOM 1995 C CA . ALA A 1 246 ? -15.659 28.707 23.312 1.00 94.81 246 ALA A CA 1
ATOM 1996 C C . ALA A 1 246 ? -14.159 28.476 23.050 1.00 94.81 246 ALA A C 1
ATOM 1998 O O . ALA A 1 246 ? -13.604 29.071 22.128 1.00 94.81 246 ALA A O 1
ATOM 1999 N N . PHE A 1 247 ? -13.531 27.557 23.794 1.00 96.31 247 PHE A N 1
ATOM 2000 C CA . PHE A 1 247 ? -12.139 27.151 23.584 1.00 96.31 247 PHE A CA 1
ATOM 2001 C C . PHE A 1 247 ? -11.913 26.593 22.171 1.00 96.31 247 PHE A C 1
ATOM 2003 O O . PHE A 1 247 ? -11.048 27.086 21.453 1.00 96.31 247 PHE A O 1
ATOM 2010 N N . ASN A 1 248 ? -12.745 25.645 21.725 1.00 92.00 248 ASN A N 1
ATOM 2011 C CA . ASN A 1 248 ? -12.637 25.065 20.383 1.00 92.00 248 ASN A CA 1
ATOM 2012 C C . ASN A 1 248 ? -12.806 26.118 19.272 1.00 92.00 248 ASN A C 1
ATOM 2014 O O . ASN A 1 248 ? -12.091 26.080 18.275 1.00 92.00 248 ASN A O 1
ATOM 2018 N N . ARG A 1 249 ? -13.730 27.078 19.440 1.00 94.25 249 ARG A N 1
ATOM 2019 C CA . ARG A 1 249 ? -13.919 28.195 18.495 1.00 94.25 249 ARG A CA 1
ATOM 2020 C C . ARG A 1 249 ? -12.705 29.123 18.438 1.00 94.25 249 ARG A C 1
ATOM 2022 O O . ARG A 1 249 ? -12.400 29.625 17.361 1.00 94.25 249 ARG A O 1
ATOM 2029 N N . LYS A 1 250 ? -12.035 29.359 19.570 1.00 96.00 250 LYS A N 1
ATOM 2030 C CA . LYS A 1 250 ? -10.805 30.157 19.632 1.00 96.00 250 LYS A CA 1
ATOM 2031 C C . LYS A 1 250 ? -9.644 29.419 18.952 1.00 96.00 250 LYS A C 1
ATOM 2033 O O . LYS A 1 250 ? -9.105 29.945 17.985 1.00 96.00 250 LYS A O 1
ATOM 2038 N N . ALA A 1 251 ? -9.379 28.174 19.348 1.00 93.25 251 ALA A N 1
ATOM 2039 C CA . ALA A 1 251 ? -8.317 27.347 18.771 1.00 93.25 251 ALA A CA 1
ATOM 2040 C C . ALA A 1 251 ? -8.468 27.148 17.249 1.00 93.25 251 ALA A C 1
ATOM 2042 O O . ALA A 1 251 ? -7.483 27.164 16.521 1.00 93.25 251 ALA A O 1
ATOM 2043 N N . TYR A 1 252 ? -9.701 27.014 16.740 1.00 93.62 252 TYR A N 1
ATOM 2044 C CA . TYR A 1 252 ? -9.952 26.934 15.296 1.00 93.62 252 TYR A CA 1
ATOM 2045 C C . TYR A 1 252 ? -9.616 28.238 14.552 1.00 93.62 252 TYR A C 1
ATOM 2047 O O . TYR A 1 252 ? -9.096 28.185 13.442 1.00 93.62 252 TYR A O 1
ATOM 2055 N N . LYS A 1 253 ? -9.887 29.408 15.150 1.00 95.06 253 LYS A N 1
ATOM 2056 C CA . LYS A 1 253 ? -9.504 30.705 14.565 1.00 95.06 253 LYS A CA 1
ATOM 2057 C C . LYS A 1 253 ? -7.988 30.893 14.565 1.00 95.06 253 LYS A C 1
ATOM 2059 O O . LYS A 1 253 ? -7.443 31.257 13.531 1.00 95.06 253 LYS A O 1
ATOM 2064 N N . GLU A 1 254 ? -7.331 30.586 15.681 1.00 94.69 254 GLU A N 1
ATOM 2065 C CA . GLU A 1 254 ? -5.869 30.658 15.814 1.00 94.69 254 GLU A CA 1
ATOM 2066 C C . GLU A 1 254 ? -5.184 29.737 14.789 1.00 94.69 254 GLU A C 1
ATOM 2068 O O . GLU A 1 254 ? -4.333 30.191 14.035 1.00 94.69 254 GLU A O 1
ATOM 2073 N N . ALA A 1 255 ? -5.655 28.494 14.634 1.00 94.31 255 ALA A N 1
ATOM 2074 C CA . ALA A 1 255 ? -5.131 27.555 13.636 1.00 94.31 255 ALA A CA 1
ATOM 2075 C C . ALA A 1 255 ? -5.391 27.964 12.169 1.00 94.31 255 ALA A C 1
ATOM 2077 O O . ALA A 1 255 ? -4.707 27.477 11.268 1.00 94.31 255 ALA A O 1
ATOM 2078 N N . LEU A 1 256 ? -6.385 28.818 11.889 1.00 93.75 256 LEU A N 1
ATOM 2079 C CA . LEU A 1 256 ? -6.570 29.412 10.557 1.00 93.75 256 LEU A CA 1
ATOM 2080 C C . LEU A 1 256 ? -5.627 30.599 10.325 1.00 93.75 256 LEU A C 1
ATOM 2082 O O . LEU A 1 256 ? -5.152 30.768 9.205 1.00 93.75 256 LEU A O 1
ATOM 2086 N N . GLN A 1 257 ? -5.347 31.392 11.363 1.00 95.25 257 GLN A N 1
ATOM 2087 C CA . GLN A 1 257 ? -4.392 32.503 11.303 1.00 95.25 257 GLN A CA 1
ATOM 2088 C C . GLN A 1 257 ? -2.961 31.983 11.128 1.00 95.25 257 GLN A C 1
ATOM 2090 O O . GLN A 1 257 ? -2.308 32.357 10.162 1.00 95.25 257 GLN A O 1
ATOM 2095 N N . GLU A 1 258 ? -2.535 31.023 11.951 1.00 92.25 258 GLU A N 1
ATOM 2096 C CA . GLU A 1 258 ? -1.223 30.365 11.854 1.00 92.25 258 GLU A CA 1
ATOM 2097 C C . GLU A 1 258 ? -0.991 29.759 10.457 1.00 92.25 258 GLU A C 1
ATOM 2099 O O . GLU A 1 258 ? 0.057 29.955 9.847 1.00 92.25 258 GLU A O 1
ATOM 2104 N N . LYS A 1 259 ? -2.000 29.090 9.879 1.00 93.81 259 LYS A N 1
ATOM 2105 C CA . LYS A 1 259 ? -1.919 28.567 8.502 1.00 93.81 259 LYS A CA 1
ATOM 2106 C C . LYS A 1 259 ? -1.792 29.655 7.438 1.00 93.81 259 LYS A C 1
ATOM 2108 O O . LYS A 1 259 ? -1.126 29.425 6.433 1.00 93.81 259 LYS A O 1
ATOM 2113 N N . ALA A 1 260 ? -2.446 30.801 7.621 1.00 94.38 260 ALA A N 1
ATOM 2114 C CA . ALA A 1 260 ? -2.323 31.926 6.700 1.00 94.38 260 ALA A CA 1
ATOM 2115 C C . ALA A 1 260 ? -0.936 32.582 6.809 1.00 94.38 260 ALA A C 1
ATOM 2117 O O . ALA A 1 260 ? -0.325 32.872 5.786 1.00 94.38 260 ALA A O 1
ATOM 2118 N N . GLU A 1 261 ? -0.411 32.740 8.026 1.00 95.69 261 GLU A N 1
ATOM 2119 C CA . GLU A 1 261 ? 0.935 33.264 8.291 1.00 95.69 261 GLU A CA 1
ATOM 2120 C C . GLU A 1 261 ? 2.030 32.357 7.710 1.00 95.69 261 GLU A C 1
ATOM 2122 O O . GLU A 1 261 ? 2.942 32.850 7.047 1.00 95.69 261 GLU A O 1
ATOM 2127 N N . ILE A 1 262 ? 1.906 31.032 7.870 1.00 93.19 262 ILE A N 1
ATOM 2128 C CA . ILE A 1 262 ? 2.804 30.051 7.238 1.00 93.19 262 ILE A CA 1
ATOM 2129 C C . ILE A 1 262 ? 2.741 30.168 5.709 1.00 93.19 262 ILE A C 1
ATOM 2131 O O . ILE A 1 262 ? 3.784 30.255 5.068 1.00 93.19 262 ILE A O 1
ATOM 2135 N N . ALA A 1 263 ? 1.543 30.234 5.118 1.00 94.81 263 ALA A N 1
ATOM 2136 C CA . ALA A 1 263 ? 1.389 30.332 3.666 1.00 94.81 263 ALA A CA 1
ATOM 2137 C C . ALA A 1 263 ? 1.939 31.651 3.084 1.00 94.81 263 ALA A C 1
ATOM 2139 O O . ALA A 1 263 ? 2.496 31.650 1.987 1.00 94.81 263 ALA A O 1
ATOM 2140 N N . GLU A 1 264 ? 1.813 32.776 3.795 1.00 95.69 264 GLU A N 1
ATOM 2141 C CA . GLU A 1 264 ? 2.463 34.039 3.410 1.00 95.69 264 GLU A CA 1
ATOM 2142 C C . GLU A 1 264 ? 3.991 33.952 3.536 1.00 95.69 264 GLU A C 1
ATOM 2144 O O . GLU A 1 264 ? 4.709 34.382 2.633 1.00 95.69 264 GLU A O 1
ATOM 2149 N N . HIS A 1 265 ? 4.509 33.335 4.603 1.00 95.31 265 HIS A N 1
ATOM 2150 C CA . HIS A 1 265 ? 5.946 33.113 4.765 1.00 95.31 265 HIS A CA 1
ATOM 2151 C C . HIS A 1 265 ? 6.523 32.222 3.648 1.00 95.31 265 HIS A C 1
ATOM 2153 O O . HIS A 1 265 ? 7.553 32.560 3.069 1.00 95.31 265 HIS A O 1
ATOM 2159 N N . GLU A 1 266 ? 5.850 31.121 3.298 1.00 94.00 266 GLU A N 1
ATOM 2160 C CA . GLU A 1 266 ? 6.231 30.238 2.186 1.00 94.00 266 GLU A CA 1
ATOM 2161 C C . GLU A 1 266 ? 6.268 30.998 0.848 1.00 94.00 266 GLU A C 1
ATOM 2163 O O . GLU A 1 266 ? 7.284 30.957 0.155 1.00 94.00 266 GLU A O 1
ATOM 2168 N N . ARG A 1 267 ? 5.235 31.798 0.533 1.00 96.44 267 ARG A N 1
ATOM 2169 C CA . ARG A 1 267 ? 5.212 32.661 -0.669 1.00 96.44 267 ARG A CA 1
ATOM 2170 C C . ARG A 1 267 ? 6.383 33.644 -0.721 1.00 96.44 267 ARG A C 1
ATOM 2172 O O . ARG A 1 267 ? 6.934 33.889 -1.794 1.00 96.44 267 ARG A O 1
ATOM 2179 N N . ILE A 1 268 ? 6.754 34.226 0.421 1.00 95.62 268 ILE A N 1
ATOM 2180 C CA . ILE A 1 268 ? 7.895 35.146 0.521 1.00 95.62 268 ILE A CA 1
ATOM 2181 C C . ILE A 1 268 ? 9.213 34.389 0.297 1.00 95.62 268 ILE A C 1
ATOM 2183 O O . ILE A 1 268 ? 10.070 34.881 -0.439 1.00 95.62 268 ILE A O 1
ATOM 2187 N N . CYS A 1 269 ? 9.376 33.194 0.873 1.00 94.81 269 CYS A N 1
ATOM 2188 C CA . CYS A 1 269 ? 10.545 32.343 0.639 1.00 94.81 269 CYS A CA 1
ATOM 2189 C C . CYS A 1 269 ? 10.695 31.955 -0.838 1.00 94.81 269 CYS A C 1
ATOM 2191 O O . CYS A 1 269 ? 11.770 32.168 -1.401 1.00 94.81 269 CYS A O 1
ATOM 2193 N N . ASP A 1 270 ? 9.624 31.480 -1.478 1.00 93.69 270 ASP A N 1
ATOM 2194 C CA . ASP A 1 270 ? 9.625 31.118 -2.900 1.00 93.69 270 ASP A CA 1
ATOM 2195 C C . ASP A 1 270 ? 10.022 32.318 -3.778 1.00 93.69 270 ASP A C 1
ATOM 2197 O O . ASP A 1 270 ? 10.901 32.208 -4.633 1.00 93.69 270 ASP A O 1
ATOM 2201 N N . ALA A 1 271 ? 9.464 33.506 -3.512 1.00 95.56 271 ALA A N 1
ATOM 2202 C CA . ALA A 1 271 ? 9.815 34.731 -4.232 1.00 95.56 271 ALA A CA 1
ATOM 2203 C C . ALA A 1 271 ? 11.287 35.160 -4.034 1.00 95.56 271 ALA A C 1
ATOM 2205 O O . ALA A 1 271 ? 11.912 35.697 -4.958 1.00 95.56 271 ALA A O 1
ATOM 2206 N N . ILE A 1 272 ? 11.863 34.924 -2.849 1.00 94.75 272 ILE A N 1
ATOM 2207 C CA . ILE A 1 272 ? 13.284 35.178 -2.562 1.00 94.75 272 ILE A CA 1
ATOM 2208 C C . ILE A 1 272 ? 14.175 34.198 -3.334 1.00 94.75 272 ILE A C 1
ATOM 2210 O O . ILE A 1 272 ? 15.152 34.630 -3.957 1.00 94.75 272 ILE A O 1
ATOM 2214 N N . ASP A 1 273 ? 13.849 32.904 -3.334 1.00 93.06 273 ASP A N 1
ATOM 2215 C CA . ASP A 1 273 ? 14.642 31.895 -4.038 1.00 93.06 273 ASP A CA 1
ATOM 2216 C C . ASP A 1 273 ? 14.515 32.020 -5.564 1.00 93.06 273 ASP A C 1
ATOM 2218 O O . ASP A 1 273 ? 15.533 31.960 -6.257 1.00 93.06 273 ASP A O 1
ATOM 2222 N N . ASP A 1 274 ? 13.339 32.341 -6.108 1.00 93.44 274 ASP A N 1
ATOM 2223 C CA . ASP A 1 274 ? 13.177 32.696 -7.525 1.00 93.44 274 ASP A CA 1
ATOM 2224 C C . ASP A 1 274 ? 14.012 33.924 -7.904 1.00 93.44 274 ASP A C 1
ATOM 2226 O O . ASP A 1 274 ? 14.695 33.937 -8.938 1.00 93.44 274 ASP A O 1
ATOM 2230 N N . ARG A 1 275 ? 14.043 34.956 -7.048 1.00 95.69 275 ARG A N 1
ATOM 2231 C CA . ARG A 1 275 ? 14.885 36.137 -7.277 1.00 95.69 275 ARG A CA 1
ATOM 2232 C C . ARG A 1 275 ? 16.371 35.780 -7.253 1.00 95.69 275 ARG A C 1
ATOM 2234 O O . ARG A 1 275 ? 17.119 36.246 -8.118 1.00 95.69 275 ARG A O 1
ATOM 2241 N N . ARG A 1 276 ? 16.802 34.943 -6.308 1.00 93.62 276 ARG A N 1
ATOM 2242 C CA . ARG A 1 276 ? 18.181 34.448 -6.183 1.00 93.62 276 ARG A CA 1
ATOM 2243 C C . ARG A 1 276 ? 18.592 33.607 -7.393 1.00 93.62 276 ARG A C 1
ATOM 2245 O O . ARG A 1 276 ? 19.663 33.838 -7.959 1.00 93.62 276 ARG A O 1
ATOM 2252 N N . ASN A 1 277 ? 17.728 32.693 -7.828 1.00 93.12 277 ASN A N 1
ATOM 2253 C CA . ASN A 1 277 ? 17.915 31.859 -9.013 1.00 93.12 277 ASN A CA 1
ATOM 2254 C C . ASN A 1 277 ? 18.004 32.714 -10.281 1.00 93.12 277 ASN A C 1
ATOM 2256 O O . ASN A 1 277 ? 18.917 32.529 -11.085 1.00 93.12 277 ASN A O 1
ATOM 2260 N N . CYS A 1 278 ? 17.126 33.709 -10.434 1.00 94.81 278 CYS A N 1
ATOM 2261 C CA . CYS A 1 278 ? 17.157 34.656 -11.546 1.00 94.81 278 CYS A CA 1
ATOM 2262 C C . CYS A 1 278 ? 18.489 35.427 -11.606 1.00 94.81 278 CYS A C 1
ATOM 2264 O O . CYS A 1 278 ? 19.144 35.445 -12.652 1.00 94.81 278 CYS A O 1
ATOM 2266 N N . VAL A 1 279 ? 18.952 35.985 -10.478 1.00 94.50 279 VAL A N 1
ATOM 2267 C CA . VAL A 1 279 ? 20.255 36.674 -10.393 1.00 94.50 279 VAL A CA 1
ATOM 2268 C C . VAL A 1 279 ? 21.411 35.732 -10.745 1.00 94.50 279 VAL A C 1
ATOM 2270 O O . VAL A 1 279 ? 22.279 36.110 -11.533 1.00 94.50 279 VAL A O 1
ATOM 2273 N N . TYR A 1 280 ? 21.409 34.497 -10.233 1.00 94.50 280 TYR A N 1
ATOM 2274 C CA . TYR A 1 280 ? 22.436 33.500 -10.547 1.00 94.50 280 TYR A CA 1
ATOM 2275 C C . TYR A 1 280 ? 22.452 33.125 -12.038 1.00 94.50 280 TYR A C 1
ATOM 2277 O O . TYR A 1 280 ? 23.511 33.129 -12.665 1.00 94.50 280 TYR A O 1
ATOM 2285 N N . ILE A 1 281 ? 21.289 32.862 -12.641 1.00 93.31 281 ILE A N 1
ATOM 2286 C CA . ILE A 1 281 ? 21.166 32.506 -14.064 1.00 93.31 281 ILE A CA 1
ATOM 2287 C C . ILE A 1 281 ? 21.637 33.660 -14.958 1.00 93.31 281 ILE A C 1
ATOM 2289 O O . ILE A 1 281 ? 22.362 33.427 -15.928 1.00 93.31 281 ILE A O 1
ATOM 2293 N N . VAL A 1 282 ? 21.268 34.905 -14.637 1.00 94.81 282 VAL A N 1
ATOM 2294 C CA . VAL A 1 282 ? 21.722 36.097 -15.373 1.00 94.81 282 VAL A CA 1
ATOM 2295 C C . VAL A 1 282 ? 23.235 36.293 -15.228 1.00 94.81 282 VAL A C 1
ATOM 2297 O O . VAL A 1 282 ? 23.913 36.546 -16.226 1.00 94.81 282 VAL A O 1
ATOM 2300 N N . ALA A 1 283 ? 23.792 36.118 -14.026 1.00 93.31 283 ALA A N 1
ATOM 2301 C CA . ALA A 1 283 ? 25.232 36.214 -13.790 1.00 93.31 283 ALA A CA 1
ATOM 2302 C C . ALA A 1 283 ? 26.017 35.152 -14.582 1.00 93.31 283 ALA A C 1
ATOM 2304 O O . ALA A 1 283 ? 26.946 35.501 -15.313 1.00 93.31 283 ALA A O 1
ATOM 2305 N N . SER A 1 284 ? 25.603 33.883 -14.515 1.00 93.75 284 SER A N 1
ATOM 2306 C CA . SER A 1 284 ? 26.222 32.777 -15.256 1.00 93.75 284 SER A CA 1
ATOM 2307 C C . SER A 1 284 ? 26.142 32.987 -16.772 1.00 93.75 284 SER A C 1
ATOM 2309 O O . SER A 1 284 ? 27.172 32.941 -17.438 1.00 93.75 284 SER A O 1
ATOM 2311 N N . ARG A 1 285 ? 24.974 33.361 -17.323 1.00 92.50 285 ARG A N 1
ATOM 2312 C CA . ARG A 1 285 ? 24.831 33.699 -18.757 1.00 92.50 285 ARG A CA 1
ATOM 2313 C C . ARG A 1 285 ? 25.766 34.831 -19.193 1.00 92.50 285 ARG A C 1
ATOM 2315 O O . ARG A 1 285 ? 26.335 34.771 -20.283 1.00 92.50 285 ARG A O 1
ATOM 2322 N N . ASN A 1 286 ? 25.954 35.850 -18.354 1.00 94.50 286 ASN A N 1
ATOM 2323 C CA . ASN A 1 286 ? 26.871 36.955 -18.641 1.00 94.50 286 ASN A CA 1
ATOM 2324 C C . ASN A 1 286 ? 28.345 36.517 -18.606 1.00 94.50 286 ASN A C 1
ATOM 2326 O O . ASN A 1 286 ? 29.129 36.962 -19.448 1.00 94.50 286 ASN A O 1
ATOM 2330 N N . LEU A 1 287 ? 28.728 35.633 -17.680 1.00 92.31 287 LEU A N 1
ATOM 2331 C CA . LEU A 1 287 ? 30.072 35.049 -17.623 1.00 92.31 287 LEU A CA 1
ATOM 2332 C C . LEU A 1 287 ? 30.342 34.135 -18.826 1.00 92.31 287 LEU A C 1
ATOM 2334 O O . LEU A 1 287 ? 31.370 34.299 -19.482 1.00 92.31 287 LEU A O 1
ATOM 2338 N N . ASP A 1 288 ? 29.404 33.254 -19.173 1.00 93.38 288 ASP A N 1
ATOM 2339 C CA . ASP A 1 288 ? 29.498 32.356 -20.330 1.00 93.38 288 ASP A CA 1
ATOM 2340 C C . ASP A 1 288 ? 29.566 33.133 -21.651 1.00 93.38 288 ASP A C 1
ATOM 2342 O O . ASP A 1 288 ? 30.361 32.802 -22.531 1.00 93.38 288 ASP A O 1
ATOM 2346 N N . SER A 1 289 ? 28.789 34.215 -21.782 1.00 94.00 289 SER A N 1
ATOM 2347 C CA . SER A 1 289 ? 28.830 35.108 -22.946 1.00 94.00 289 SER A CA 1
ATOM 2348 C C . SER A 1 289 ? 30.190 35.808 -23.084 1.00 94.00 289 SER A C 1
ATOM 2350 O O . SER A 1 289 ? 30.796 35.779 -24.159 1.00 94.00 289 SER A O 1
ATOM 2352 N N . ARG A 1 290 ? 30.732 36.359 -21.984 1.00 93.19 290 ARG A N 1
ATOM 2353 C CA . ARG A 1 290 ? 32.081 36.964 -21.944 1.00 93.19 290 ARG A CA 1
ATOM 2354 C C . ARG A 1 290 ? 33.186 35.945 -22.230 1.00 93.19 290 ARG A C 1
ATOM 2356 O O . ARG A 1 290 ? 34.137 36.251 -22.945 1.00 93.19 290 ARG A O 1
ATOM 2363 N N . TYR A 1 291 ? 33.066 34.727 -21.707 1.00 94.00 291 TYR A N 1
ATOM 2364 C CA . TYR A 1 291 ? 34.008 33.647 -21.988 1.00 94.00 291 TYR A CA 1
ATOM 2365 C C . TYR A 1 291 ? 33.934 33.214 -23.459 1.00 94.00 291 TYR A C 1
ATOM 2367 O O . TYR A 1 291 ? 34.962 33.086 -24.125 1.00 94.00 291 TYR A O 1
ATOM 2375 N N . GLY A 1 292 ? 32.725 33.060 -24.002 1.00 92.25 292 GLY A N 1
ATOM 2376 C CA . GLY A 1 292 ? 32.483 32.704 -25.397 1.00 92.25 292 GLY A CA 1
ATOM 2377 C C . GLY A 1 292 ? 33.003 33.748 -26.388 1.00 92.25 292 GLY A C 1
ATOM 2378 O O . GLY A 1 292 ? 33.609 33.376 -27.396 1.00 92.25 292 GLY A O 1
ATOM 2379 N N . SER A 1 293 ? 32.831 35.044 -26.107 1.00 94.06 293 SER A N 1
ATOM 2380 C CA . SER A 1 293 ? 33.386 36.120 -26.939 1.00 94.06 293 SER A CA 1
ATOM 2381 C C . SER A 1 293 ? 34.916 36.164 -26.867 1.00 94.06 293 SER A C 1
ATOM 2383 O O . SER A 1 293 ? 35.567 36.202 -27.912 1.00 94.06 293 SER A O 1
ATOM 2385 N N . HIS A 1 294 ? 35.501 36.031 -25.673 1.00 94.31 294 HIS A N 1
ATOM 2386 C CA . HIS A 1 294 ? 36.951 35.930 -25.493 1.00 94.31 294 HIS A CA 1
ATOM 2387 C C . HIS A 1 294 ? 37.548 34.723 -26.242 1.00 94.31 294 HIS A C 1
ATOM 2389 O O . HIS A 1 294 ? 38.530 34.867 -26.968 1.00 94.31 294 HIS A O 1
ATOM 2395 N N . VAL A 1 295 ? 36.929 33.538 -26.158 1.00 93.81 295 VAL A N 1
ATOM 2396 C CA . VAL A 1 295 ? 37.371 32.336 -26.893 1.00 93.81 295 VAL A CA 1
ATOM 2397 C C . VAL A 1 295 ? 37.255 32.512 -28.412 1.00 93.81 295 VAL A C 1
ATOM 2399 O O . VAL A 1 295 ? 38.133 32.037 -29.139 1.00 93.81 295 VAL A O 1
ATOM 2402 N N . LYS A 1 296 ? 36.220 33.206 -28.912 1.00 93.38 296 LYS A N 1
ATOM 2403 C CA . LYS A 1 296 ? 36.104 33.558 -30.339 1.00 93.38 296 LYS A CA 1
ATOM 2404 C C . LYS A 1 296 ? 37.251 34.471 -30.782 1.00 93.38 296 LYS A C 1
ATOM 2406 O O . LYS A 1 296 ? 37.938 34.122 -31.737 1.00 93.38 296 LYS A O 1
ATOM 2411 N N . GLN A 1 297 ? 37.522 35.556 -30.052 1.00 94.62 297 GLN A N 1
ATOM 2412 C CA . GLN A 1 297 ? 38.640 36.467 -30.340 1.00 94.62 297 GLN A CA 1
ATOM 2413 C C . GLN A 1 297 ? 39.995 35.740 -30.334 1.00 94.62 297 GLN A C 1
ATOM 2415 O O . GLN A 1 297 ? 40.809 35.930 -31.232 1.00 94.62 297 GLN A O 1
ATOM 2420 N N . LEU A 1 298 ? 40.232 34.858 -29.358 1.00 93.62 298 LEU A N 1
ATOM 2421 C CA . LEU A 1 298 ? 41.477 34.089 -29.246 1.00 93.62 298 LEU A CA 1
ATOM 2422 C C . LEU A 1 298 ? 41.639 33.070 -30.390 1.00 93.62 298 LEU A C 1
ATOM 2424 O O . LEU A 1 298 ? 42.755 32.797 -30.830 1.00 93.62 298 LEU A O 1
ATOM 2428 N N . ARG A 1 299 ? 40.533 32.511 -30.899 1.00 95.19 299 ARG A N 1
ATOM 2429 C CA . ARG A 1 299 ? 40.540 31.653 -32.093 1.00 95.19 299 ARG A CA 1
ATOM 2430 C C . ARG A 1 299 ? 40.823 32.456 -33.360 1.00 95.19 299 ARG A C 1
ATOM 2432 O O . ARG A 1 299 ? 41.628 32.001 -34.164 1.00 95.19 299 ARG A O 1
ATOM 2439 N N . GLN A 1 300 ? 40.191 33.618 -33.504 1.00 94.44 300 GLN A N 1
ATOM 2440 C CA . GLN A 1 300 ? 40.353 34.497 -34.657 1.00 94.44 300 GLN A CA 1
ATOM 2441 C C . GLN A 1 300 ? 41.795 35.014 -34.766 1.00 94.44 300 GLN A C 1
ATOM 2443 O O . GLN A 1 300 ? 42.429 34.784 -35.789 1.00 94.44 300 GLN A O 1
ATOM 2448 N N . LYS A 1 301 ? 42.376 35.539 -33.676 1.00 95.00 301 LYS A N 1
ATOM 2449 C CA . LYS A 1 301 ? 43.795 35.946 -33.635 1.00 95.00 301 LYS A CA 1
ATOM 2450 C C . LYS A 1 301 ? 44.747 34.823 -34.051 1.00 95.00 301 LYS A C 1
ATOM 2452 O O . LYS A 1 301 ? 45.633 35.032 -34.865 1.00 95.00 301 LYS A O 1
ATOM 2457 N N . ARG A 1 302 ? 44.529 33.596 -33.561 1.00 94.81 302 ARG A N 1
ATOM 2458 C CA . ARG A 1 302 ? 45.325 32.414 -33.956 1.00 94.81 302 ARG A CA 1
ATOM 2459 C C . ARG A 1 302 ? 45.150 32.002 -35.416 1.00 94.81 302 ARG A C 1
ATOM 2461 O O . ARG A 1 302 ? 45.963 31.228 -35.915 1.00 94.81 302 ARG A O 1
ATOM 2468 N N . GLN A 1 303 ? 44.060 32.405 -36.059 1.00 92.00 303 GLN A N 1
ATOM 2469 C CA . GLN A 1 303 ? 43.828 32.156 -37.474 1.00 92.00 303 GLN A CA 1
ATOM 2470 C C . GLN A 1 303 ? 44.520 33.240 -38.312 1.00 92.00 303 GLN A C 1
ATOM 2472 O O . GLN A 1 303 ? 45.329 32.888 -39.163 1.00 92.00 303 GLN A O 1
ATOM 2477 N N . GLU A 1 304 ? 44.342 34.514 -37.959 1.00 93.94 304 GLU A N 1
ATOM 2478 C CA . GLU A 1 304 ? 45.064 35.661 -38.533 1.00 93.94 304 GLU A CA 1
ATOM 2479 C C . GLU A 1 304 ? 46.596 35.476 -38.431 1.00 93.94 304 GLU A C 1
ATOM 2481 O O . GLU A 1 304 ? 47.318 35.638 -39.411 1.00 93.94 304 GLU A O 1
ATOM 2486 N N . GLU A 1 305 ? 47.112 35.027 -37.279 1.00 94.62 305 GLU A N 1
ATOM 2487 C CA . GLU A 1 305 ? 48.529 34.680 -37.074 1.00 94.62 305 GLU A CA 1
ATOM 2488 C C . GLU A 1 305 ? 49.024 33.589 -38.038 1.00 94.62 305 GLU A C 1
ATOM 2490 O O . GLU A 1 305 ? 50.143 33.678 -38.546 1.00 94.62 305 GLU A O 1
ATOM 2495 N N . ARG A 1 306 ? 48.210 32.556 -38.304 1.00 93.06 306 ARG A N 1
ATOM 2496 C CA . ARG A 1 306 ? 48.563 31.481 -39.249 1.00 93.06 306 ARG A CA 1
ATOM 2497 C C . ARG A 1 306 ? 48.499 31.949 -40.690 1.00 93.06 306 ARG A C 1
ATOM 2499 O O . ARG A 1 306 ? 49.350 31.546 -41.471 1.00 93.06 306 ARG A O 1
ATOM 2506 N N . GLU A 1 307 ? 47.516 32.767 -41.040 1.00 93.12 307 GLU A N 1
ATOM 2507 C CA . GLU A 1 307 ? 47.365 33.332 -42.381 1.00 93.12 307 GLU A CA 1
ATOM 2508 C C . GLU A 1 307 ? 48.546 34.270 -42.687 1.00 93.12 307 GLU A C 1
ATOM 2510 O O . GLU A 1 307 ? 49.201 34.116 -43.717 1.00 93.12 307 GLU A O 1
ATOM 2515 N N . LEU A 1 308 ? 48.946 35.120 -41.735 1.00 94.06 308 LEU A N 1
ATOM 2516 C CA . LEU A 1 308 ? 50.167 35.930 -41.822 1.00 94.06 308 LEU A CA 1
ATOM 2517 C C . LEU A 1 308 ? 51.445 35.079 -41.925 1.00 94.06 308 LEU A C 1
ATOM 2519 O O . LEU A 1 308 ? 52.343 35.413 -42.698 1.00 94.06 308 LEU A O 1
ATOM 2523 N N . GLN A 1 309 ? 51.555 33.978 -41.174 1.00 93.25 309 GLN A N 1
ATOM 2524 C CA . GLN A 1 309 ? 52.689 33.052 -41.297 1.00 93.25 309 GLN A CA 1
ATOM 2525 C C . GLN A 1 309 ? 52.703 32.336 -42.655 1.00 93.25 309 GLN A C 1
ATOM 2527 O O . GLN A 1 309 ? 53.761 32.242 -43.272 1.00 93.25 309 GLN A O 1
ATOM 2532 N N . ALA A 1 310 ? 51.549 31.883 -43.148 1.00 90.69 310 ALA A N 1
ATOM 2533 C CA . ALA A 1 310 ? 51.415 31.235 -44.449 1.00 90.69 310 ALA A CA 1
ATOM 2534 C C . ALA A 1 310 ? 51.795 32.184 -45.594 1.00 90.69 310 ALA A C 1
ATOM 2536 O O . ALA A 1 310 ? 52.544 31.784 -46.482 1.00 90.69 310 ALA A O 1
ATOM 2537 N N . LEU A 1 311 ? 51.379 33.455 -45.532 1.00 91.44 311 LEU A N 1
ATOM 2538 C CA . LEU A 1 311 ? 51.787 34.487 -46.491 1.00 91.44 311 LEU A CA 1
ATOM 2539 C C . LEU A 1 311 ? 53.308 34.709 -46.484 1.00 91.44 311 LEU A C 1
ATOM 2541 O O . LEU A 1 311 ? 53.923 34.704 -47.549 1.00 91.44 311 LEU A O 1
ATOM 2545 N N . ARG A 1 312 ? 53.943 34.819 -45.306 1.00 90.50 312 ARG A N 1
ATOM 2546 C CA . ARG A 1 312 ? 55.414 34.934 -45.201 1.00 90.50 312 ARG A CA 1
ATOM 2547 C C . ARG A 1 312 ? 56.135 33.712 -45.770 1.00 90.50 312 ARG A C 1
ATOM 2549 O O . ARG A 1 312 ? 57.126 33.868 -46.477 1.00 90.50 312 ARG A O 1
ATOM 2556 N N . VAL A 1 313 ? 55.649 32.502 -45.478 1.00 89.56 313 VAL A N 1
ATOM 2557 C CA . VAL A 1 313 ? 56.227 31.254 -46.006 1.00 89.56 313 VAL A CA 1
ATOM 2558 C C . VAL A 1 313 ? 56.048 31.173 -47.522 1.00 89.56 313 VAL A C 1
ATOM 2560 O O . VAL A 1 313 ? 57.005 30.835 -48.209 1.00 89.56 313 VAL A O 1
ATOM 2563 N N . SER A 1 314 ? 54.884 31.554 -48.056 1.00 88.50 314 SER A N 1
ATOM 2564 C CA . SER A 1 314 ? 54.628 31.616 -49.500 1.00 88.50 314 SER A CA 1
ATOM 2565 C C . SER A 1 314 ? 55.566 32.600 -50.203 1.00 88.50 314 SER A C 1
ATOM 2567 O O . SER A 1 314 ? 56.148 32.262 -51.229 1.00 88.50 314 SER A O 1
ATOM 2569 N N . GLN A 1 315 ? 55.765 33.799 -49.646 1.00 91.31 315 GLN A N 1
ATOM 2570 C CA . GLN A 1 315 ? 56.704 34.786 -50.190 1.00 91.31 315 GLN A CA 1
ATOM 2571 C C . GLN A 1 315 ? 58.152 34.274 -50.140 1.00 91.31 315 GLN A C 1
ATOM 2573 O O . GLN A 1 315 ? 58.875 34.371 -51.129 1.00 91.31 315 GLN A O 1
ATOM 2578 N N . ALA A 1 316 ? 58.569 33.666 -49.025 1.00 88.06 316 ALA A N 1
ATOM 2579 C CA . ALA A 1 316 ? 59.896 33.067 -48.901 1.00 88.06 316 ALA A CA 1
ATOM 2580 C C . ALA A 1 316 ? 60.106 31.898 -49.882 1.00 88.06 316 ALA A C 1
ATOM 2582 O O . ALA A 1 316 ? 61.183 31.780 -50.460 1.00 88.06 316 ALA A O 1
ATOM 2583 N N . GLN A 1 317 ? 59.082 31.068 -50.110 1.00 87.62 317 GLN A N 1
ATOM 2584 C CA . GLN A 1 317 ? 59.112 29.988 -51.099 1.00 87.62 317 GLN A CA 1
ATOM 2585 C C . GLN A 1 317 ? 59.204 30.525 -52.529 1.00 87.62 317 GLN A C 1
ATOM 2587 O O . GLN A 1 317 ? 60.038 30.034 -53.277 1.00 87.62 317 GLN A O 1
ATOM 2592 N N . GLN A 1 318 ? 58.448 31.565 -52.890 1.00 85.62 318 GLN A N 1
ATOM 2593 C CA . GLN A 1 318 ? 58.545 32.204 -54.210 1.00 85.62 318 GLN A CA 1
ATOM 2594 C C . GLN A 1 318 ? 59.922 32.843 -54.448 1.00 85.62 318 GLN A C 1
ATOM 2596 O O . GLN A 1 318 ? 60.485 32.710 -55.531 1.00 85.62 318 GLN A O 1
ATOM 2601 N N . VAL A 1 319 ? 60.506 33.500 -53.438 1.00 88.31 319 VAL A N 1
ATOM 2602 C CA . VAL A 1 319 ? 61.874 34.049 -53.527 1.00 88.31 319 VAL A CA 1
ATOM 2603 C C . VAL A 1 319 ? 62.920 32.935 -53.623 1.00 88.31 319 VAL A C 1
ATOM 2605 O O . VAL A 1 319 ? 63.904 33.086 -54.344 1.00 88.31 319 VAL A O 1
ATOM 2608 N N . LEU A 1 320 ? 62.729 31.814 -52.921 1.00 84.44 320 LEU A N 1
ATOM 2609 C CA . LEU A 1 320 ? 63.602 30.646 -53.041 1.00 84.44 320 LEU A CA 1
ATOM 2610 C C . LEU A 1 320 ? 63.474 29.973 -54.409 1.00 84.44 320 LEU A C 1
ATOM 2612 O O . LEU A 1 320 ? 64.505 29.628 -54.968 1.00 84.44 320 LEU A O 1
ATOM 2616 N N . GLN A 1 321 ? 62.261 29.822 -54.948 1.00 82.62 321 GLN A N 1
ATOM 2617 C CA . GLN A 1 321 ? 62.012 29.273 -56.284 1.00 82.62 321 GLN A CA 1
ATOM 2618 C C . GLN A 1 321 ? 62.705 30.114 -57.352 1.00 82.62 321 GLN A C 1
ATOM 2620 O O . GLN A 1 321 ? 63.552 29.574 -58.050 1.00 82.62 321 GLN A O 1
ATOM 2625 N N . LYS A 1 322 ? 62.487 31.436 -57.372 1.00 83.44 322 LYS A N 1
ATOM 2626 C CA . LYS A 1 322 ? 63.178 32.341 -58.307 1.00 83.44 322 LYS A CA 1
ATOM 2627 C C . LYS A 1 322 ? 64.700 32.236 -58.217 1.00 83.44 322 LYS A C 1
ATOM 2629 O O . LYS A 1 322 ? 65.358 32.084 -59.232 1.00 83.44 322 LYS A O 1
ATOM 2634 N N . LYS A 1 323 ? 65.267 32.207 -57.005 1.00 85.38 323 LYS A N 1
ATOM 2635 C CA . LYS A 1 323 ? 66.718 32.012 -56.808 1.00 85.38 323 LYS A CA 1
ATOM 2636 C C . LYS A 1 323 ? 67.222 30.626 -57.210 1.00 85.38 323 LYS A C 1
ATOM 2638 O O . LYS A 1 323 ? 68.421 30.459 -57.408 1.00 85.38 323 LYS A O 1
ATOM 2643 N N . LEU A 1 324 ? 66.357 29.615 -57.235 1.00 82.12 324 LEU A N 1
ATOM 2644 C CA . LEU A 1 324 ? 66.694 28.258 -57.664 1.00 82.12 324 LEU A CA 1
ATOM 2645 C C . LEU A 1 324 ? 66.625 28.172 -59.194 1.00 82.12 324 LEU A C 1
ATO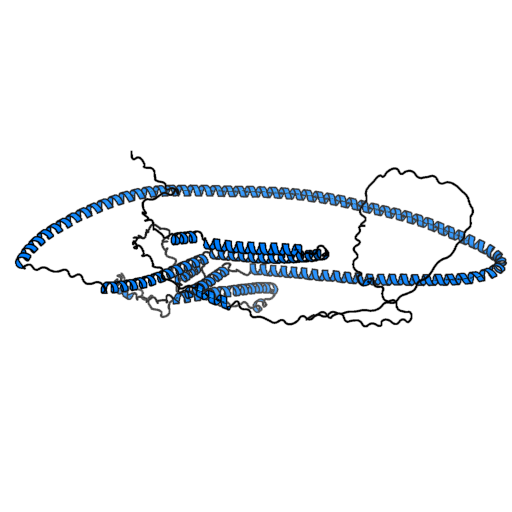M 2647 O O . LEU A 1 324 ? 67.552 27.642 -59.786 1.00 82.12 324 LEU A O 1
ATOM 2651 N N . GLU A 1 325 ? 65.612 28.783 -59.809 1.00 79.44 325 GLU A N 1
ATOM 2652 C CA . GLU A 1 325 ? 65.458 28.967 -61.259 1.00 79.44 325 GLU A CA 1
ATOM 2653 C C . GLU A 1 325 ? 66.623 29.789 -61.842 1.00 79.44 325 GLU A C 1
ATOM 2655 O O . GLU A 1 325 ? 67.303 29.314 -62.743 1.00 79.44 325 GLU A O 1
ATOM 2660 N N . GLU A 1 326 ? 66.949 30.951 -61.261 1.00 81.69 326 GLU A N 1
ATOM 2661 C CA . GLU A 1 326 ? 68.129 31.766 -61.612 1.00 81.69 326 GLU A CA 1
ATOM 2662 C C . GLU A 1 326 ? 69.422 30.937 -61.547 1.00 81.69 326 GLU A C 1
ATOM 2664 O O . GLU A 1 326 ? 70.224 30.958 -62.474 1.00 81.69 326 GLU A O 1
ATOM 2669 N N . ARG A 1 327 ? 69.610 30.149 -60.478 1.00 80.88 327 ARG A N 1
ATOM 2670 C CA . ARG A 1 327 ? 70.777 29.262 -60.328 1.00 80.88 327 ARG A CA 1
ATOM 2671 C C . ARG A 1 327 ? 70.774 28.075 -61.282 1.00 80.88 327 ARG A C 1
ATOM 2673 O O . ARG A 1 327 ? 71.851 27.560 -61.558 1.00 80.88 327 ARG A O 1
ATOM 2680 N N . GLN A 1 328 ? 69.608 27.598 -61.708 1.00 76.00 328 GLN A N 1
ATOM 2681 C CA . GLN A 1 328 ? 69.491 26.530 -62.696 1.00 76.00 328 GLN A CA 1
ATOM 2682 C C . GLN A 1 328 ? 69.883 27.054 -64.070 1.00 76.00 328 GLN A C 1
ATOM 2684 O O . GLN A 1 328 ? 70.742 26.442 -64.684 1.00 76.00 328 GLN A O 1
ATOM 2689 N N . ILE A 1 329 ? 69.383 28.224 -64.475 1.00 78.69 329 ILE A N 1
ATOM 2690 C CA . ILE A 1 329 ? 69.782 28.897 -65.720 1.00 78.69 329 ILE A CA 1
ATOM 2691 C C . ILE A 1 329 ? 71.297 29.169 -65.714 1.00 78.69 329 ILE A C 1
ATOM 2693 O O . ILE A 1 329 ? 72.013 28.681 -66.582 1.00 78.69 329 ILE A O 1
ATOM 2697 N N . ASP A 1 330 ? 71.818 29.809 -64.660 1.00 80.44 330 ASP A N 1
ATOM 2698 C CA . ASP A 1 330 ? 73.258 30.049 -64.468 1.00 80.44 330 ASP A CA 1
ATOM 2699 C C . ASP A 1 330 ? 74.108 28.766 -64.541 1.00 80.44 330 ASP A C 1
ATOM 2701 O O . ASP A 1 330 ? 75.256 28.800 -64.989 1.00 80.44 330 ASP A O 1
ATOM 2705 N N . ALA A 1 331 ? 73.594 27.650 -64.013 1.00 77.00 331 ALA A N 1
ATOM 2706 C CA . ALA A 1 331 ? 74.293 26.370 -63.999 1.00 77.00 331 ALA A CA 1
ATOM 2707 C C . ALA A 1 331 ? 74.169 25.629 -65.333 1.00 77.00 331 ALA A C 1
ATOM 2709 O O . ALA A 1 331 ? 75.115 24.951 -65.714 1.00 77.00 331 ALA A O 1
ATOM 2710 N N . GLU A 1 332 ? 73.050 25.759 -66.042 1.00 74.56 332 GLU A N 1
ATOM 2711 C CA . GLU A 1 332 ? 72.838 25.211 -67.381 1.00 74.56 332 GLU A CA 1
ATOM 2712 C C . GLU A 1 332 ? 73.723 25.936 -68.402 1.00 74.56 332 GLU A C 1
ATOM 2714 O O . GLU A 1 332 ? 74.415 25.264 -69.167 1.00 74.56 332 GLU A O 1
ATOM 2719 N N . ASP A 1 333 ? 73.827 27.267 -68.331 1.00 77.50 333 ASP A N 1
ATOM 2720 C CA . ASP A 1 333 ? 74.724 28.072 -69.170 1.00 77.50 333 ASP A CA 1
ATOM 2721 C C . ASP A 1 333 ? 76.203 27.750 -68.900 1.00 77.50 333 ASP A C 1
ATOM 2723 O O . ASP A 1 333 ? 76.977 27.479 -69.826 1.00 77.50 333 ASP A O 1
ATOM 2727 N N . ARG A 1 334 ? 76.611 27.709 -67.621 1.00 75.69 334 ARG A N 1
ATOM 2728 C CA . ARG A 1 334 ? 77.981 27.315 -67.245 1.00 75.69 334 ARG A CA 1
ATOM 2729 C C . ARG A 1 334 ? 78.282 25.876 -67.628 1.00 75.69 334 ARG A C 1
ATOM 2731 O O . ARG A 1 334 ? 79.348 25.624 -68.174 1.00 75.69 334 ARG A O 1
ATOM 2738 N N . HIS A 1 335 ? 77.362 24.943 -67.395 1.00 71.19 335 HIS A N 1
ATOM 2739 C CA . HIS A 1 335 ? 77.550 23.550 -67.781 1.00 71.19 335 HIS A CA 1
ATOM 2740 C C . HIS A 1 335 ? 77.620 23.413 -69.305 1.00 71.19 335 HIS A C 1
ATOM 2742 O O . HIS A 1 335 ? 78.452 22.657 -69.793 1.00 71.19 335 HIS A O 1
ATOM 2748 N N . ALA A 1 336 ? 76.817 24.144 -70.082 1.00 73.19 336 ALA A N 1
ATOM 2749 C CA . ALA A 1 336 ? 76.902 24.139 -71.542 1.00 73.19 336 ALA A CA 1
ATOM 2750 C C . ALA A 1 336 ? 78.280 24.618 -72.036 1.00 73.19 336 ALA A C 1
ATOM 2752 O O . ALA A 1 336 ? 78.880 23.964 -72.891 1.00 73.19 336 ALA A O 1
ATOM 2753 N N . PHE A 1 337 ? 78.816 25.693 -71.448 1.00 75.62 337 PHE A N 1
ATOM 2754 C CA . PHE A 1 337 ? 80.167 26.186 -71.731 1.00 75.62 337 PHE A CA 1
ATOM 2755 C C . PHE A 1 337 ? 81.261 25.198 -71.289 1.00 75.62 337 PHE A C 1
ATOM 2757 O O . PHE A 1 337 ? 82.130 24.826 -72.079 1.00 75.62 337 PHE A O 1
ATOM 2764 N N . GLU A 1 338 ? 81.195 24.712 -70.047 1.00 65.69 338 GLU A N 1
ATOM 2765 C CA . GLU A 1 338 ? 82.140 23.738 -69.504 1.00 65.69 338 GLU A CA 1
ATOM 2766 C C . GLU A 1 338 ? 82.127 22.450 -70.328 1.00 65.69 338 GLU A C 1
ATOM 2768 O O . GLU A 1 338 ? 83.191 21.977 -70.694 1.00 65.69 338 GLU A O 1
ATOM 2773 N N . THR A 1 339 ? 80.967 21.915 -70.727 1.00 65.44 339 THR A N 1
ATOM 2774 C CA . THR A 1 339 ? 80.898 20.671 -71.518 1.00 65.44 339 THR A CA 1
ATOM 2775 C C . THR A 1 339 ? 81.654 20.796 -72.845 1.00 65.44 339 THR A C 1
ATOM 2777 O O . THR A 1 339 ? 82.332 19.848 -73.234 1.00 65.44 339 THR A O 1
ATOM 2780 N N . GLN A 1 340 ? 81.628 21.961 -73.505 1.00 62.25 340 GLN A N 1
ATOM 2781 C CA . GLN A 1 340 ? 82.381 22.202 -74.747 1.00 62.25 340 GLN A CA 1
ATOM 2782 C C . GLN A 1 340 ? 83.909 22.202 -74.527 1.00 62.25 340 GLN A C 1
ATOM 2784 O O . GLN A 1 340 ? 84.659 21.619 -75.316 1.00 62.25 340 GLN A O 1
ATOM 2789 N N . VAL A 1 341 ? 84.379 22.810 -73.433 1.00 61.12 341 VAL A N 1
ATOM 2790 C CA . VAL A 1 341 ? 85.810 22.860 -73.062 1.00 61.12 341 VAL A CA 1
ATOM 2791 C C . VAL A 1 341 ? 86.303 21.515 -72.512 1.00 61.12 341 VAL A C 1
ATOM 2793 O O . VAL A 1 341 ? 87.442 21.099 -72.736 1.00 61.12 341 VAL A O 1
ATOM 2796 N N . ASP A 1 342 ? 85.440 20.805 -71.797 1.00 46.72 342 ASP A N 1
ATOM 2797 C CA . ASP A 1 342 ? 85.790 19.574 -71.108 1.00 46.72 342 ASP A CA 1
ATOM 2798 C C . ASP A 1 342 ? 85.692 18.368 -72.050 1.00 46.72 342 ASP A C 1
ATOM 2800 O O . ASP A 1 342 ? 86.537 17.486 -71.977 1.00 46.72 342 ASP A O 1
ATOM 2804 N N . ASP A 1 343 ? 84.761 18.310 -73.010 1.00 53.09 343 ASP A N 1
ATOM 2805 C CA . ASP A 1 343 ? 84.746 17.208 -73.986 1.00 53.09 343 ASP A CA 1
ATOM 2806 C C . ASP A 1 343 ? 85.916 17.238 -74.978 1.00 53.09 343 ASP A C 1
ATOM 2808 O O . ASP A 1 343 ? 86.219 16.194 -75.559 1.00 53.09 343 ASP A O 1
ATOM 2812 N N . SER A 1 344 ? 86.638 18.356 -75.105 1.00 53.50 344 SER A N 1
ATOM 2813 C CA . SER A 1 344 ? 87.930 18.411 -75.802 1.00 53.50 344 SER A CA 1
ATOM 2814 C C . SER A 1 344 ? 89.098 17.954 -74.907 1.00 53.50 344 SER A C 1
ATOM 2816 O O . SER A 1 344 ? 89.883 17.109 -75.334 1.00 53.50 344 SER A O 1
ATOM 2818 N N . ARG A 1 345 ? 89.183 18.380 -73.636 1.00 54.03 345 ARG A N 1
ATOM 2819 C CA . ARG A 1 345 ? 90.215 17.883 -72.689 1.00 54.03 345 ARG A CA 1
ATOM 2820 C C . ARG A 1 345 ? 90.068 16.403 -72.339 1.00 54.03 345 ARG A C 1
ATOM 2822 O O . ARG A 1 345 ? 91.037 15.642 -72.337 1.00 54.03 345 ARG A O 1
ATOM 2829 N N . ARG A 1 346 ? 88.839 15.976 -72.058 1.00 45.47 346 ARG A N 1
ATOM 2830 C CA . ARG A 1 346 ? 88.520 14.611 -71.637 1.00 45.47 346 ARG A CA 1
ATOM 2831 C C . ARG A 1 346 ? 88.846 13.585 -72.721 1.00 45.47 346 ARG A C 1
ATOM 2833 O O . ARG A 1 346 ? 89.028 12.433 -72.357 1.00 45.47 346 ARG A O 1
ATOM 2840 N N . GLN A 1 347 ? 88.915 13.937 -74.010 1.00 50.94 347 GLN A N 1
ATOM 2841 C CA . GLN A 1 347 ? 89.289 12.974 -75.060 1.00 50.94 347 GLN A CA 1
ATOM 2842 C C . GLN A 1 347 ? 90.665 12.348 -74.794 1.00 50.94 347 GLN A C 1
ATOM 2844 O O . GLN A 1 347 ? 90.772 11.127 -74.815 1.00 50.94 347 GLN A O 1
ATOM 2849 N N . CYS A 1 348 ? 91.669 13.144 -74.418 1.00 52.94 348 CYS A N 1
ATOM 2850 C CA . CYS A 1 348 ? 93.026 12.645 -74.176 1.00 52.94 348 CYS A CA 1
ATOM 2851 C C . CYS A 1 348 ? 93.164 11.880 -72.842 1.00 52.94 348 CYS A C 1
ATOM 2853 O O . CYS A 1 348 ? 93.840 10.857 -72.771 1.00 52.94 348 CYS A O 1
ATOM 2855 N N . GLU A 1 349 ? 92.502 12.333 -71.772 1.00 47.91 349 GLU A N 1
ATOM 2856 C CA . GLU A 1 349 ? 92.652 11.724 -70.436 1.00 47.91 349 GLU A CA 1
ATOM 2857 C C . GLU A 1 349 ? 91.694 10.542 -70.177 1.00 47.91 349 GLU A C 1
ATOM 2859 O O . GLU A 1 349 ? 92.009 9.643 -69.384 1.00 47.91 349 GLU A O 1
ATOM 2864 N N . ARG A 1 350 ? 90.541 10.481 -70.871 1.00 50.53 350 ARG A N 1
ATOM 2865 C CA . ARG A 1 350 ? 89.588 9.353 -70.783 1.00 50.53 350 ARG A CA 1
ATOM 2866 C C . ARG A 1 350 ? 90.217 8.033 -71.238 1.00 50.53 350 ARG A C 1
ATOM 2868 O O . ARG A 1 350 ? 89.749 6.990 -70.790 1.00 50.53 350 ARG A O 1
ATOM 2875 N N . GLU A 1 351 ? 91.234 8.023 -72.096 1.00 53.94 351 GLU A N 1
ATOM 2876 C CA . GLU A 1 351 ? 91.781 6.768 -72.636 1.00 53.94 351 GLU A CA 1
ATOM 2877 C C . GLU A 1 351 ? 92.653 5.993 -71.639 1.00 53.94 351 GLU A C 1
ATOM 2879 O O . GLU A 1 351 ? 92.615 4.757 -71.611 1.00 53.94 351 GLU A O 1
ATOM 2884 N N . MET A 1 352 ? 93.393 6.708 -70.787 1.00 56.81 352 MET A N 1
ATOM 2885 C CA . MET A 1 352 ? 94.335 6.112 -69.835 1.00 56.81 352 MET A CA 1
ATOM 2886 C C . MET A 1 352 ? 93.651 5.784 -68.503 1.00 56.81 352 MET A C 1
ATOM 2888 O O . MET A 1 352 ? 93.536 4.612 -68.136 1.00 56.81 352 MET A O 1
ATOM 2892 N N . LEU A 1 353 ? 93.076 6.784 -67.822 1.00 52.19 353 LEU A N 1
ATOM 2893 C CA . LEU A 1 353 ? 92.452 6.596 -66.502 1.00 52.19 353 LEU A CA 1
ATOM 2894 C C . LEU A 1 353 ? 91.200 5.707 -66.534 1.00 52.19 353 LEU A C 1
ATOM 2896 O O . LEU A 1 353 ? 90.830 5.115 -65.515 1.00 52.19 353 LEU A O 1
ATOM 2900 N N . ALA A 1 354 ? 90.528 5.577 -67.684 1.00 60.12 354 ALA A N 1
ATOM 2901 C CA . ALA A 1 354 ? 89.369 4.698 -67.769 1.00 60.12 354 ALA A CA 1
ATOM 2902 C C . ALA A 1 354 ? 89.742 3.212 -67.748 1.00 60.12 354 ALA A C 1
ATOM 2904 O O . ALA A 1 354 ? 88.917 2.424 -67.291 1.00 60.12 354 ALA A O 1
ATOM 2905 N N . LYS A 1 355 ? 90.936 2.793 -68.195 1.00 65.31 355 LYS A N 1
ATOM 2906 C CA . LYS A 1 355 ? 91.316 1.366 -68.181 1.00 65.31 355 LYS A CA 1
ATOM 2907 C C . LYS A 1 355 ? 91.344 0.821 -66.748 1.00 65.31 355 LYS A C 1
ATOM 2909 O O . LYS A 1 355 ? 90.713 -0.197 -66.472 1.00 65.31 355 LYS A O 1
ATOM 2914 N N . GLU A 1 356 ? 91.952 1.562 -65.826 1.00 59.06 356 GLU A N 1
ATOM 2915 C CA . GLU A 1 356 ? 92.088 1.175 -64.416 1.00 59.06 356 GLU A CA 1
ATOM 2916 C C . GLU A 1 356 ? 90.792 1.390 -63.619 1.00 59.06 356 GLU A C 1
ATOM 2918 O O . GLU A 1 356 ? 90.304 0.475 -62.947 1.00 59.06 356 GLU A O 1
ATOM 2923 N N . ARG A 1 357 ? 90.146 2.562 -63.752 1.00 60.62 357 ARG A N 1
ATOM 2924 C CA . ARG A 1 357 ? 88.893 2.856 -63.027 1.00 60.62 357 ARG A CA 1
ATOM 2925 C C . ARG A 1 357 ? 87.740 1.929 -63.437 1.00 60.62 357 ARG A C 1
ATOM 2927 O O . ARG A 1 357 ? 86.895 1.615 -62.599 1.00 60.62 357 ARG A O 1
ATOM 2934 N N . ARG A 1 358 ? 87.704 1.435 -64.687 1.00 64.38 358 ARG A N 1
ATOM 2935 C CA . ARG A 1 358 ? 86.695 0.456 -65.151 1.00 64.38 358 ARG A CA 1
ATOM 2936 C C . ARG A 1 358 ? 86.791 -0.896 -64.434 1.00 64.38 358 ARG A C 1
ATOM 2938 O O . ARG A 1 358 ? 85.779 -1.596 -64.407 1.00 64.38 358 ARG A O 1
ATOM 2945 N N . ALA A 1 359 ? 87.944 -1.277 -63.876 1.00 70.81 359 ALA A N 1
ATOM 2946 C CA . ALA A 1 359 ? 88.086 -2.530 -63.134 1.00 70.81 359 ALA A CA 1
ATOM 2947 C C . ALA A 1 359 ? 87.445 -2.429 -61.740 1.00 70.81 359 ALA A C 1
ATOM 2949 O O . ALA A 1 359 ? 86.481 -3.143 -61.454 1.00 70.81 359 ALA A O 1
ATOM 2950 N N . TYR A 1 360 ? 87.900 -1.484 -60.911 1.00 64.19 360 TYR A N 1
ATOM 2951 C CA . TYR A 1 360 ? 87.396 -1.312 -59.541 1.00 64.19 360 TYR A CA 1
ATOM 2952 C C . TYR A 1 360 ? 85.917 -0.899 -59.493 1.00 64.19 360 TYR A C 1
ATOM 2954 O O . TYR A 1 360 ? 85.129 -1.521 -58.777 1.00 64.19 360 TYR A O 1
ATOM 2962 N N . GLN A 1 361 ? 85.484 0.051 -60.336 1.00 73.75 361 GLN A N 1
ATOM 2963 C CA . GLN A 1 361 ? 84.080 0.488 -60.346 1.00 73.75 361 GLN A CA 1
ATOM 2964 C C . GLN A 1 361 ? 83.098 -0.634 -60.719 1.00 73.75 361 GLN A C 1
ATOM 2966 O O . GLN A 1 361 ? 81.936 -0.579 -60.321 1.00 73.75 361 GLN A O 1
ATOM 2971 N N . LYS A 1 362 ? 83.516 -1.666 -61.468 1.00 79.75 362 LYS A N 1
ATOM 2972 C CA . LYS A 1 362 ? 82.645 -2.815 -61.780 1.00 79.75 362 LYS A CA 1
ATOM 2973 C C . LYS A 1 362 ? 82.365 -3.700 -60.561 1.00 79.75 362 LYS A C 1
ATOM 2975 O O . LYS A 1 362 ? 81.340 -4.379 -60.564 1.00 79.75 362 LYS A O 1
ATOM 2980 N N . LEU A 1 363 ? 83.239 -3.715 -59.551 1.00 78.94 363 LEU A N 1
ATOM 2981 C CA . LEU A 1 363 ? 83.050 -4.498 -58.325 1.00 78.94 363 LEU A CA 1
ATOM 2982 C C . LEU A 1 363 ? 82.212 -3.742 -57.288 1.00 78.94 363 LEU A C 1
ATOM 2984 O O . LEU A 1 363 ? 81.216 -4.294 -56.822 1.00 78.94 363 LEU A O 1
ATOM 2988 N N . GLU A 1 364 ? 82.528 -2.476 -57.001 1.00 76.56 364 GLU A N 1
ATOM 2989 C CA . GLU A 1 364 ? 81.720 -1.653 -56.082 1.00 76.56 364 GLU A CA 1
ATOM 2990 C C . GLU A 1 364 ? 80.272 -1.525 -56.562 1.00 76.56 364 GLU A C 1
ATOM 2992 O O . GLU A 1 364 ? 79.347 -1.839 -55.815 1.00 76.56 364 GLU A O 1
ATOM 2997 N N . ARG A 1 365 ? 80.053 -1.200 -57.848 1.00 80.25 365 ARG A N 1
ATOM 2998 C CA . ARG A 1 365 ? 78.696 -1.099 -58.416 1.00 80.25 365 ARG A CA 1
ATOM 2999 C C . ARG A 1 365 ? 77.890 -2.393 -58.270 1.00 80.25 365 ARG A C 1
ATOM 3001 O O . ARG A 1 365 ? 76.674 -2.314 -58.144 1.00 80.25 365 ARG A O 1
ATOM 3008 N N . LYS A 1 366 ? 78.527 -3.574 -58.276 1.00 82.50 366 LYS A N 1
ATOM 3009 C CA . LYS A 1 366 ? 77.839 -4.852 -58.014 1.00 82.50 366 LYS A CA 1
ATOM 3010 C C . LYS A 1 366 ? 77.450 -4.984 -56.542 1.00 82.50 366 LYS A C 1
ATOM 3012 O O . LYS A 1 366 ? 76.293 -5.280 -56.257 1.00 82.50 366 LYS A O 1
ATOM 3017 N N . GLN A 1 367 ? 78.379 -4.721 -55.620 1.00 80.00 367 GLN A N 1
ATOM 3018 C CA . GLN A 1 367 ? 78.105 -4.800 -54.181 1.00 80.00 367 GLN A CA 1
ATOM 3019 C C . GLN A 1 367 ? 77.035 -3.794 -53.744 1.00 80.00 367 GLN A C 1
ATOM 3021 O O . GLN A 1 367 ? 76.132 -4.144 -52.985 1.00 80.00 367 GLN A O 1
ATOM 3026 N N . ASP A 1 368 ? 77.095 -2.562 -54.241 1.00 81.88 368 ASP A N 1
ATOM 3027 C CA . ASP A 1 368 ? 76.115 -1.536 -53.900 1.00 81.88 368 ASP A CA 1
ATOM 3028 C C . ASP A 1 368 ? 74.770 -1.785 -54.580 1.00 81.88 368 ASP A C 1
ATOM 3030 O O . ASP A 1 368 ? 73.741 -1.626 -53.928 1.00 81.88 368 ASP A O 1
ATOM 3034 N N . ALA A 1 369 ? 74.737 -2.294 -55.819 1.00 85.88 369 ALA A N 1
ATOM 3035 C CA . ALA A 1 369 ? 73.489 -2.760 -56.425 1.00 85.88 369 ALA A CA 1
ATOM 3036 C C . ALA A 1 369 ? 72.840 -3.896 -55.614 1.00 85.88 369 ALA A C 1
ATOM 3038 O O . ALA A 1 369 ? 71.621 -3.900 -55.450 1.00 85.88 369 ALA A O 1
ATOM 3039 N N . GLU A 1 370 ? 73.617 -4.832 -55.057 1.00 87.56 370 GLU A N 1
ATOM 3040 C CA . GLU A 1 370 ? 73.088 -5.860 -54.152 1.00 87.56 370 GLU A CA 1
ATOM 3041 C C . GLU A 1 370 ? 72.575 -5.283 -52.828 1.00 87.56 370 GLU A C 1
ATOM 3043 O O . GLU A 1 370 ? 71.456 -5.606 -52.422 1.00 87.56 370 GLU A O 1
ATOM 3048 N N . LYS A 1 371 ? 73.340 -4.410 -52.156 1.00 85.69 371 LYS A N 1
ATOM 3049 C CA . LYS A 1 371 ? 72.894 -3.740 -50.919 1.00 85.69 371 LYS A CA 1
ATOM 3050 C C . LYS A 1 371 ? 71.603 -2.957 -51.155 1.00 85.69 371 LYS A C 1
ATOM 3052 O O . LYS A 1 371 ? 70.672 -3.050 -50.358 1.00 85.69 371 LYS A O 1
ATOM 3057 N N . LEU A 1 372 ? 71.531 -2.215 -52.258 1.00 87.50 372 LEU A N 1
ATOM 3058 C CA . LEU A 1 372 ? 70.408 -1.350 -52.605 1.00 87.50 372 LEU A CA 1
ATOM 3059 C C . LEU A 1 372 ? 69.175 -2.180 -53.007 1.00 87.50 372 LEU A C 1
ATOM 3061 O O . LEU A 1 372 ? 68.072 -1.855 -52.570 1.00 87.50 372 LEU A O 1
ATOM 3065 N N . ARG A 1 373 ? 69.347 -3.319 -53.700 1.00 88.12 373 ARG A N 1
ATOM 3066 C CA . ARG A 1 373 ? 68.280 -4.324 -53.897 1.00 88.12 373 ARG A CA 1
ATOM 3067 C C . ARG A 1 373 ? 67.752 -4.868 -52.566 1.00 88.12 373 ARG A C 1
ATOM 3069 O O . ARG A 1 373 ? 66.551 -4.778 -52.323 1.00 88.12 373 ARG A O 1
ATOM 3076 N N . ARG A 1 374 ? 68.630 -5.329 -51.664 1.00 86.50 374 ARG A N 1
ATOM 3077 C CA . ARG A 1 374 ? 68.238 -5.834 -50.329 1.00 86.50 374 ARG A CA 1
ATOM 3078 C C . ARG A 1 374 ? 67.511 -4.764 -49.501 1.00 86.50 374 ARG A C 1
ATOM 3080 O O . ARG A 1 374 ? 66.515 -5.058 -48.847 1.00 86.50 374 ARG A O 1
ATOM 3087 N N . GLN A 1 375 ? 67.955 -3.505 -49.552 1.00 89.00 375 GLN A N 1
ATOM 3088 C CA . GLN A 1 375 ? 67.269 -2.390 -48.888 1.00 89.00 375 GLN A CA 1
ATOM 3089 C C . GLN A 1 375 ? 65.894 -2.098 -49.504 1.00 89.00 375 GLN A C 1
ATOM 3091 O O . GLN A 1 375 ? 64.933 -1.906 -48.759 1.00 89.00 375 GLN A O 1
ATOM 3096 N N . GLN A 1 376 ? 65.764 -2.104 -50.835 1.00 90.44 376 GLN A N 1
ATOM 3097 C CA . GLN A 1 376 ? 64.472 -1.947 -51.509 1.00 90.44 376 GLN A CA 1
ATOM 3098 C C . GLN A 1 376 ? 63.508 -3.092 -51.171 1.00 90.44 376 GLN A C 1
ATOM 3100 O O . GLN A 1 376 ? 62.329 -2.839 -50.929 1.00 90.44 376 GLN A O 1
ATOM 3105 N N . GLU A 1 377 ? 63.984 -4.335 -51.097 1.00 90.50 377 GLU A N 1
ATOM 3106 C CA . GLU A 1 377 ? 63.194 -5.487 -50.651 1.00 90.50 377 GLU A CA 1
ATOM 3107 C C . GLU A 1 377 ? 62.713 -5.314 -49.205 1.00 90.50 377 GLU A C 1
ATOM 3109 O O . GLU A 1 377 ? 61.511 -5.388 -48.949 1.00 90.50 377 GLU A O 1
ATOM 3114 N N . LEU A 1 378 ? 63.606 -4.978 -48.267 1.00 88.19 378 LEU A N 1
ATOM 3115 C CA . LEU A 1 378 ? 63.234 -4.695 -46.876 1.00 88.19 378 LEU A CA 1
ATOM 3116 C C . LEU A 1 378 ? 62.218 -3.547 -46.772 1.00 88.19 378 LEU A C 1
ATOM 3118 O O . LEU A 1 378 ? 61.238 -3.655 -46.032 1.00 88.19 378 LEU A O 1
ATOM 3122 N N . GLN A 1 379 ? 62.390 -2.466 -47.539 1.00 89.56 379 GLN A N 1
ATOM 3123 C CA . GLN A 1 379 ? 61.422 -1.368 -47.593 1.00 89.56 379 GLN A CA 1
ATOM 3124 C C . GLN A 1 379 ? 60.065 -1.833 -48.137 1.00 89.56 379 GLN A C 1
ATOM 3126 O O . GLN A 1 379 ? 59.041 -1.524 -47.524 1.00 89.56 379 GLN A O 1
ATOM 3131 N N . ARG A 1 380 ? 60.035 -2.631 -49.216 1.00 90.44 380 ARG A N 1
ATOM 3132 C CA . ARG A 1 380 ? 58.807 -3.243 -49.755 1.00 90.44 380 ARG A CA 1
ATOM 3133 C C . ARG A 1 380 ? 58.110 -4.105 -48.698 1.00 90.44 380 ARG A C 1
ATOM 3135 O O . ARG A 1 380 ? 56.913 -3.925 -48.481 1.00 90.44 380 ARG A O 1
ATOM 3142 N N . PHE A 1 381 ? 58.838 -4.950 -47.964 1.00 90.94 381 PHE A N 1
ATOM 3143 C CA . PHE A 1 381 ? 58.278 -5.739 -46.857 1.00 90.94 381 PHE A CA 1
ATOM 3144 C C . PHE A 1 381 ? 57.752 -4.862 -45.707 1.00 90.94 381 PHE A C 1
ATOM 3146 O O . PHE A 1 381 ? 56.659 -5.111 -45.194 1.00 90.94 381 PHE A O 1
ATOM 3153 N N . HIS A 1 382 ? 58.463 -3.798 -45.320 1.00 91.12 382 HIS A N 1
ATOM 3154 C CA . HIS A 1 382 ? 58.010 -2.860 -44.285 1.00 91.12 382 HIS A CA 1
ATOM 3155 C C . HIS A 1 382 ? 56.785 -2.032 -44.700 1.00 91.12 382 HIS A C 1
ATOM 3157 O O . HIS A 1 382 ? 55.964 -1.694 -43.843 1.00 91.12 382 HIS A O 1
ATOM 3163 N N . VAL A 1 383 ? 56.654 -1.676 -45.979 1.00 91.19 383 VAL A N 1
ATOM 3164 C CA . VAL A 1 383 ? 55.462 -1.008 -46.524 1.00 91.19 383 VAL A CA 1
ATOM 3165 C C . VAL A 1 383 ? 54.298 -1.995 -46.586 1.00 91.19 383 VAL A C 1
ATOM 3167 O O . VAL A 1 383 ? 53.246 -1.707 -46.024 1.00 91.19 383 VAL A O 1
ATOM 3170 N N . ALA A 1 384 ? 54.501 -3.196 -47.134 1.00 90.81 384 ALA A N 1
ATOM 3171 C CA . ALA A 1 384 ? 53.480 -4.243 -47.188 1.00 90.81 384 ALA A CA 1
ATOM 3172 C C . ALA A 1 384 ? 52.955 -4.627 -45.791 1.00 90.81 384 ALA A C 1
ATOM 3174 O O . ALA A 1 384 ? 51.746 -4.737 -45.594 1.00 90.81 384 ALA A O 1
ATOM 3175 N N . ARG A 1 385 ? 53.835 -4.759 -44.785 1.00 90.81 385 ARG A N 1
ATOM 3176 C CA . ARG A 1 385 ? 53.433 -5.010 -43.388 1.00 90.81 385 ARG A CA 1
ATOM 3177 C C . ARG A 1 385 ? 52.637 -3.843 -42.797 1.00 90.81 385 ARG A C 1
ATOM 3179 O O . ARG A 1 385 ? 51.660 -4.079 -42.091 1.00 90.81 385 ARG A O 1
ATOM 3186 N N . ARG A 1 386 ? 53.018 -2.592 -43.085 1.00 91.00 386 ARG A N 1
ATOM 3187 C CA . ARG A 1 386 ? 52.266 -1.404 -42.640 1.00 91.00 386 ARG A CA 1
ATOM 3188 C C . ARG A 1 386 ? 50.881 -1.324 -43.282 1.00 91.00 386 ARG A C 1
ATOM 3190 O O . ARG A 1 386 ? 49.927 -1.043 -42.566 1.00 91.00 386 ARG A O 1
ATOM 3197 N N . LEU A 1 387 ? 50.761 -1.625 -44.576 1.00 93.00 387 LEU A N 1
ATOM 3198 C CA . LEU A 1 387 ? 49.477 -1.669 -45.282 1.00 93.00 387 LEU A CA 1
ATOM 3199 C C . LEU A 1 387 ? 48.567 -2.774 -44.726 1.00 93.00 387 LEU A C 1
ATOM 3201 O O . LEU A 1 387 ? 47.455 -2.467 -44.305 1.00 93.00 387 LEU A O 1
ATOM 3205 N N . LYS A 1 388 ? 49.070 -4.009 -44.569 1.00 92.75 388 LYS A N 1
ATOM 3206 C CA . LYS A 1 388 ? 48.316 -5.111 -43.937 1.00 92.75 388 LYS A CA 1
ATOM 3207 C C . LYS A 1 388 ? 47.847 -4.774 -42.516 1.00 92.75 388 LYS A C 1
ATOM 3209 O O . LYS A 1 388 ? 46.706 -5.058 -42.163 1.00 92.75 388 LYS A O 1
ATOM 3214 N N . ASN A 1 389 ? 48.688 -4.126 -41.706 1.00 93.44 389 ASN A N 1
ATOM 3215 C CA . ASN A 1 389 ? 48.293 -3.665 -40.370 1.00 93.44 389 ASN A CA 1
ATOM 3216 C C . ASN A 1 389 ? 47.222 -2.559 -40.429 1.00 93.44 389 ASN A C 1
ATOM 3218 O O . ASN A 1 389 ? 46.301 -2.555 -39.616 1.00 93.44 389 ASN A O 1
ATOM 3222 N N . ALA A 1 390 ? 47.320 -1.622 -41.377 1.00 93.50 390 ALA A N 1
ATOM 3223 C CA . ALA A 1 390 ? 46.331 -0.561 -41.556 1.00 93.50 390 ALA A CA 1
ATOM 3224 C C . ALA A 1 390 ? 44.971 -1.113 -42.021 1.00 93.50 390 ALA A C 1
ATOM 3226 O O . ALA A 1 390 ? 43.934 -0.672 -41.532 1.00 93.50 390 ALA A O 1
ATOM 3227 N N . GLU A 1 391 ? 44.967 -2.105 -42.912 1.00 94.00 391 GLU A N 1
ATOM 3228 C CA . GLU A 1 391 ? 43.770 -2.845 -43.324 1.00 94.00 391 GLU A CA 1
ATOM 3229 C C . GLU A 1 391 ? 43.153 -3.611 -42.149 1.00 94.00 391 GLU A C 1
ATOM 3231 O O . GLU A 1 391 ? 41.968 -3.438 -41.866 1.00 94.00 391 GLU A O 1
ATOM 3236 N N . ALA A 1 392 ? 43.952 -4.379 -41.399 1.00 92.00 392 ALA A N 1
ATOM 3237 C CA . ALA A 1 392 ? 43.487 -5.099 -40.212 1.00 92.00 392 ALA A CA 1
ATOM 3238 C C . ALA A 1 392 ? 42.863 -4.159 -39.163 1.00 92.00 392 ALA A C 1
ATOM 3240 O O . ALA A 1 392 ? 41.778 -4.442 -38.649 1.00 92.00 392 ALA A O 1
ATOM 3241 N N . ASN A 1 393 ? 43.489 -3.006 -38.903 1.00 94.25 393 ASN A N 1
ATOM 3242 C CA . ASN A 1 393 ? 42.946 -1.982 -38.009 1.00 94.25 393 ASN A CA 1
ATOM 3243 C C . ASN A 1 393 ? 41.627 -1.400 -38.545 1.00 94.25 393 ASN A C 1
ATOM 3245 O O . ASN A 1 393 ? 40.660 -1.313 -37.795 1.00 94.25 393 ASN A O 1
ATOM 3249 N N . ARG A 1 394 ? 41.531 -1.088 -39.848 1.00 93.88 394 ARG A N 1
ATOM 3250 C CA . ARG A 1 394 ? 40.277 -0.627 -40.478 1.00 93.88 394 ARG A CA 1
ATOM 3251 C C . ARG A 1 394 ? 39.144 -1.646 -40.319 1.00 93.88 394 ARG A C 1
ATOM 3253 O O . ARG A 1 394 ? 38.026 -1.257 -39.982 1.00 93.88 394 ARG A O 1
ATOM 3260 N N . PHE A 1 395 ? 39.413 -2.938 -40.520 1.00 94.19 395 PHE A N 1
ATOM 3261 C CA . PHE A 1 395 ? 38.420 -3.998 -40.306 1.00 94.19 395 PHE A CA 1
ATOM 3262 C C . PHE A 1 395 ? 38.029 -4.144 -38.827 1.00 94.19 395 PHE A C 1
ATOM 3264 O O . PHE A 1 395 ? 36.846 -4.321 -38.522 1.00 94.19 395 PHE A O 1
ATOM 3271 N N . PHE A 1 396 ? 38.985 -4.020 -37.901 1.00 94.75 396 PHE A N 1
ATOM 3272 C CA . PHE A 1 396 ? 38.713 -4.033 -36.463 1.00 94.75 396 PHE A CA 1
ATOM 3273 C C . PHE A 1 396 ? 37.851 -2.839 -36.030 1.00 94.75 396 PHE A C 1
ATOM 3275 O O . PHE A 1 396 ? 36.826 -3.040 -35.379 1.00 94.75 396 PHE A O 1
ATOM 3282 N N . ASP A 1 397 ? 38.197 -1.620 -36.443 1.00 93.94 397 ASP A N 1
ATOM 3283 C CA . ASP A 1 397 ? 37.452 -0.401 -36.120 1.00 93.94 397 ASP A CA 1
ATOM 3284 C C . ASP A 1 397 ? 36.041 -0.423 -36.719 1.00 93.94 397 ASP A C 1
ATOM 3286 O O . ASP A 1 397 ? 35.069 -0.087 -36.038 1.00 93.94 397 ASP A O 1
ATOM 3290 N N . ALA A 1 398 ? 35.887 -0.905 -37.958 1.00 94.12 398 ALA A N 1
ATOM 3291 C CA . ALA A 1 398 ? 34.577 -1.117 -38.572 1.00 94.12 398 ALA A CA 1
ATOM 3292 C C . ALA A 1 398 ? 33.739 -2.161 -37.807 1.00 94.12 398 ALA A C 1
ATOM 3294 O O . ALA A 1 398 ? 32.541 -1.960 -37.598 1.00 94.12 398 ALA A O 1
ATOM 3295 N N . SER A 1 399 ? 34.358 -3.251 -37.342 1.00 95.12 399 SER A N 1
ATOM 3296 C CA . SER A 1 399 ? 33.709 -4.279 -36.517 1.00 95.12 399 SER A CA 1
ATOM 3297 C C . SER A 1 399 ? 33.288 -3.737 -35.144 1.00 95.12 399 SER A C 1
ATOM 3299 O O . SER A 1 399 ? 32.146 -3.927 -34.723 1.00 95.12 399 SER A O 1
ATOM 3301 N N . GLN A 1 400 ? 34.162 -2.984 -34.469 1.00 94.50 400 GLN A N 1
ATOM 3302 C CA . GLN A 1 400 ? 33.864 -2.318 -33.198 1.00 94.50 400 GLN A CA 1
ATOM 3303 C C . GLN A 1 400 ? 32.756 -1.271 -33.344 1.00 94.50 400 GLN A C 1
ATOM 3305 O O . GLN A 1 400 ? 31.860 -1.208 -32.501 1.00 94.50 400 GLN A O 1
ATOM 3310 N N . LYS A 1 401 ? 32.766 -0.485 -34.427 1.00 95.06 401 LYS A N 1
ATOM 3311 C CA . LYS A 1 401 ? 31.695 0.467 -34.738 1.00 95.06 401 LYS A CA 1
ATOM 3312 C C . LYS A 1 401 ? 30.358 -0.255 -34.924 1.00 95.06 401 LYS A C 1
ATOM 3314 O O . LYS A 1 401 ? 29.414 0.066 -34.210 1.00 95.06 401 LYS A O 1
ATOM 3319 N N . ARG A 1 402 ? 30.301 -1.298 -35.765 1.00 94.75 402 ARG A N 1
ATOM 3320 C CA . ARG A 1 402 ? 29.093 -2.127 -35.956 1.00 94.75 402 ARG A CA 1
ATOM 3321 C C . ARG A 1 402 ? 28.567 -2.713 -34.640 1.00 94.75 402 ARG A C 1
ATOM 3323 O O . ARG A 1 402 ? 27.363 -2.696 -34.421 1.00 94.75 402 ARG A O 1
ATOM 3330 N N . LYS A 1 403 ? 29.440 -3.193 -33.744 1.00 94.44 403 LYS A N 1
ATOM 3331 C CA . LYS A 1 403 ? 29.036 -3.678 -32.409 1.00 94.44 403 LYS A CA 1
ATOM 3332 C C . LYS A 1 403 ? 28.427 -2.569 -31.544 1.00 94.44 403 LYS A C 1
ATOM 3334 O O . LYS A 1 403 ? 27.388 -2.784 -30.934 1.00 94.44 403 LYS A O 1
ATOM 3339 N N . ARG A 1 404 ? 29.044 -1.383 -31.507 1.00 93.19 404 ARG A N 1
ATOM 3340 C CA . ARG A 1 404 ? 28.527 -0.227 -30.750 1.00 93.19 404 ARG A CA 1
ATOM 3341 C C . ARG A 1 404 ? 27.195 0.272 -31.297 1.00 93.19 404 ARG A C 1
ATOM 3343 O O . ARG A 1 404 ? 26.331 0.647 -30.513 1.00 93.19 404 ARG A O 1
ATOM 3350 N N . ASP A 1 405 ? 27.036 0.291 -32.614 1.00 94.94 405 ASP A N 1
ATOM 3351 C CA . ASP A 1 405 ? 25.810 0.770 -33.246 1.00 94.94 405 ASP A CA 1
ATOM 3352 C C . ASP A 1 405 ? 24.658 -0.234 -33.048 1.00 94.94 405 ASP A C 1
ATOM 3354 O O . ASP A 1 405 ? 23.577 0.198 -32.657 1.00 94.94 405 ASP A O 1
ATOM 3358 N N . LYS A 1 406 ? 24.919 -1.554 -33.097 1.00 95.44 406 LYS A N 1
ATOM 3359 C CA . LYS A 1 406 ? 23.959 -2.588 -32.656 1.00 95.44 406 LYS A CA 1
ATOM 3360 C C . LYS A 1 406 ? 23.510 -2.411 -31.204 1.00 95.44 406 LYS A C 1
ATOM 3362 O O . LYS A 1 406 ? 22.316 -2.347 -30.953 1.00 95.44 406 LYS A O 1
ATOM 3367 N N . VAL A 1 407 ? 24.435 -2.228 -30.257 1.00 94.44 407 VAL A N 1
ATOM 3368 C CA . VAL A 1 407 ? 24.080 -1.997 -28.838 1.00 94.44 407 VAL A CA 1
ATOM 3369 C C . VAL A 1 407 ? 23.238 -0.722 -28.658 1.00 94.44 407 VAL A C 1
ATOM 3371 O O . VAL A 1 407 ? 22.346 -0.682 -27.815 1.00 94.44 407 VAL A O 1
ATOM 3374 N N . LYS A 1 408 ? 23.463 0.325 -29.466 1.00 92.88 408 LYS A N 1
ATOM 3375 C CA . LYS A 1 408 ? 22.605 1.528 -29.473 1.00 92.88 408 LYS A CA 1
ATOM 3376 C C . LYS A 1 408 ? 21.240 1.295 -30.122 1.00 92.88 408 LYS A C 1
ATOM 3378 O O . LYS A 1 408 ? 20.304 2.024 -29.810 1.00 92.88 408 LYS A O 1
ATOM 3383 N N . GLU A 1 409 ? 21.124 0.386 -31.083 1.00 94.38 409 GLU A N 1
ATOM 3384 C CA . GLU A 1 409 ? 19.846 -0.015 -31.688 1.00 94.38 409 GLU A CA 1
ATOM 3385 C C . GLU A 1 409 ? 19.044 -0.876 -30.715 1.00 94.38 409 GLU A C 1
ATOM 3387 O O . GLU A 1 409 ? 17.904 -0.537 -30.428 1.00 94.38 409 GLU A O 1
ATOM 3392 N N . GLU A 1 410 ? 19.666 -1.882 -30.101 1.00 94.19 410 GLU A N 1
ATOM 3393 C CA . GLU A 1 410 ? 19.090 -2.695 -29.023 1.00 94.19 410 GLU A CA 1
ATOM 3394 C C . GLU A 1 410 ? 18.595 -1.813 -27.865 1.00 94.19 410 GLU A C 1
ATOM 3396 O O . GLU A 1 410 ? 17.429 -1.897 -27.483 1.00 94.19 410 GLU A O 1
ATOM 3401 N N . LEU A 1 411 ? 19.430 -0.890 -27.366 1.00 93.94 411 LEU A N 1
ATOM 3402 C CA . LEU A 1 411 ? 19.032 0.056 -26.318 1.00 93.94 411 LEU A CA 1
ATOM 3403 C C . LEU A 1 411 ? 17.888 0.978 -26.765 1.00 93.94 411 LEU A C 1
ATOM 3405 O O . LEU A 1 411 ? 16.978 1.233 -25.980 1.00 93.94 411 LEU A O 1
ATOM 3409 N N . ARG A 1 412 ? 17.899 1.476 -28.010 1.00 93.69 412 ARG A N 1
ATOM 3410 C CA . ARG A 1 412 ? 16.789 2.287 -28.537 1.00 93.69 412 ARG A CA 1
ATOM 3411 C C . ARG A 1 412 ? 15.500 1.477 -28.608 1.00 93.69 412 ARG A C 1
ATOM 3413 O O . ARG A 1 412 ? 14.482 1.980 -28.154 1.00 93.69 412 ARG A O 1
ATOM 3420 N N . ASN A 1 413 ? 15.544 0.242 -29.097 1.00 94.12 413 ASN A N 1
ATOM 3421 C CA . ASN A 1 413 ? 14.374 -0.629 -29.190 1.00 94.12 413 ASN A CA 1
ATOM 3422 C C . ASN A 1 413 ? 13.803 -0.950 -27.800 1.00 94.12 413 ASN A C 1
ATOM 3424 O O . ASN A 1 413 ? 12.593 -0.881 -27.620 1.00 94.12 413 ASN A O 1
ATOM 3428 N N . VAL A 1 414 ? 14.654 -1.201 -26.797 1.00 91.81 414 VAL A N 1
ATOM 3429 C CA . VAL A 1 414 ? 14.217 -1.373 -25.398 1.00 91.81 414 VAL A CA 1
ATOM 3430 C C . VAL A 1 414 ? 13.575 -0.095 -24.849 1.00 91.81 414 VAL A C 1
ATOM 3432 O O . VAL A 1 414 ? 12.513 -0.167 -24.239 1.00 91.81 414 VAL A O 1
ATOM 3435 N N . LEU A 1 415 ? 14.168 1.081 -25.083 1.00 91.56 415 LEU A N 1
ATOM 3436 C CA . LEU A 1 415 ? 13.613 2.360 -24.619 1.00 91.56 415 LEU A CA 1
ATOM 3437 C C . LEU A 1 415 ? 12.305 2.740 -25.337 1.00 91.56 415 LEU A C 1
ATOM 3439 O O . LEU A 1 415 ? 11.412 3.306 -24.708 1.00 91.56 415 LEU A O 1
ATOM 3443 N N . PHE A 1 416 ? 12.171 2.431 -26.630 1.00 92.00 416 PHE A N 1
ATOM 3444 C CA . PHE A 1 416 ? 10.922 2.616 -27.370 1.00 92.00 416 PHE A CA 1
ATOM 3445 C C . PHE A 1 416 ? 9.848 1.636 -26.895 1.00 92.00 416 PHE A C 1
ATOM 3447 O O . PHE A 1 416 ? 8.761 2.097 -26.570 1.00 92.00 416 PHE A O 1
ATOM 3454 N N . GLY A 1 417 ? 10.169 0.350 -26.717 1.00 89.94 417 GLY A N 1
ATOM 3455 C CA . GLY A 1 417 ? 9.247 -0.637 -26.146 1.00 89.94 417 GLY A CA 1
ATOM 3456 C C . GLY A 1 417 ? 8.769 -0.250 -24.743 1.00 89.94 417 GLY A C 1
ATOM 3457 O O . GLY A 1 417 ? 7.572 -0.202 -24.497 1.00 89.94 417 GLY A O 1
ATOM 3458 N N . GLN A 1 418 ? 9.673 0.162 -23.846 1.00 88.88 418 GLN A N 1
ATOM 3459 C CA . GLN A 1 418 ? 9.304 0.677 -22.518 1.00 88.88 418 GLN A CA 1
ATOM 3460 C C . GLN A 1 418 ? 8.407 1.922 -22.588 1.00 88.88 418 GLN A C 1
ATOM 3462 O O . GLN A 1 418 ? 7.504 2.085 -21.766 1.00 88.88 418 GLN A O 1
ATOM 3467 N N . ARG A 1 419 ? 8.640 2.814 -23.559 1.00 89.94 419 ARG A N 1
ATOM 3468 C CA . ARG A 1 419 ? 7.802 4.000 -23.778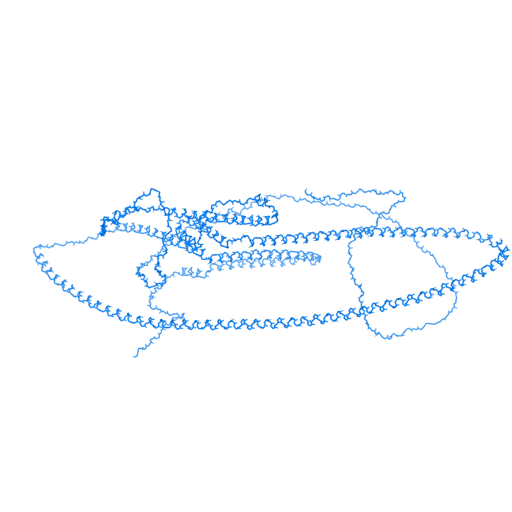 1.00 89.94 419 ARG A CA 1
ATOM 3469 C C . ARG A 1 419 ? 6.428 3.628 -24.330 1.00 89.94 419 ARG A C 1
ATOM 3471 O O . ARG A 1 419 ? 5.445 4.234 -23.914 1.00 89.94 419 ARG A O 1
ATOM 3478 N N . GLU A 1 420 ? 6.356 2.675 -25.250 1.00 90.50 420 GLU A N 1
ATOM 3479 C CA . GLU A 1 420 ? 5.110 2.160 -25.817 1.00 90.50 420 GLU A CA 1
ATOM 3480 C C . GLU A 1 420 ? 4.298 1.444 -24.738 1.00 90.50 420 GLU A C 1
ATOM 3482 O O . GLU A 1 420 ? 3.178 1.870 -24.477 1.00 90.50 420 GLU A O 1
ATOM 3487 N N . GLU A 1 421 ? 4.899 0.517 -23.986 1.00 87.88 421 GLU A N 1
ATOM 3488 C CA . GLU A 1 421 ? 4.289 -0.103 -22.804 1.00 87.88 421 GLU A CA 1
ATOM 3489 C C . GLU A 1 421 ? 3.773 0.933 -21.797 1.00 87.88 421 GLU A C 1
ATOM 3491 O O . GLU A 1 421 ? 2.682 0.777 -21.256 1.00 87.88 421 GLU A O 1
ATOM 3496 N N . PHE A 1 422 ? 4.541 1.990 -21.505 1.00 88.81 422 PHE A N 1
ATOM 3497 C CA . PHE A 1 422 ? 4.115 3.042 -20.578 1.00 88.81 422 PHE A CA 1
ATOM 3498 C C . PHE A 1 422 ? 2.935 3.854 -21.130 1.00 88.81 422 PHE A C 1
ATOM 3500 O O . PHE A 1 422 ? 2.009 4.186 -20.391 1.00 88.81 422 PHE A O 1
ATOM 3507 N N . LEU A 1 423 ? 2.936 4.168 -22.428 1.00 88.25 423 LEU A N 1
ATOM 3508 C CA . LEU A 1 423 ? 1.827 4.862 -23.082 1.00 88.25 423 LEU A CA 1
ATOM 3509 C C . LEU A 1 423 ? 0.581 3.975 -23.192 1.00 88.25 423 LEU A C 1
ATOM 3511 O O . LEU A 1 423 ? -0.527 4.487 -23.059 1.00 88.25 423 LEU A O 1
ATOM 3515 N N . GLU A 1 424 ? 0.739 2.670 -23.397 1.00 86.00 424 GLU A N 1
ATOM 3516 C CA . GLU A 1 424 ? -0.348 1.690 -23.389 1.00 86.00 424 GLU A CA 1
ATOM 3517 C C . GLU A 1 424 ? -0.923 1.494 -21.988 1.00 86.00 424 GLU A C 1
ATOM 3519 O O . GLU A 1 424 ? -2.135 1.619 -21.832 1.00 86.00 424 GLU A O 1
ATOM 3524 N N . LYS A 1 425 ? -0.079 1.313 -20.962 1.00 83.19 425 LYS A N 1
ATOM 3525 C CA . LYS A 1 425 ? -0.490 1.282 -19.546 1.00 83.19 425 LYS A CA 1
ATOM 3526 C C . LYS A 1 425 ? -1.254 2.551 -19.178 1.00 83.19 425 LYS A C 1
ATOM 3528 O O . LYS A 1 425 ? -2.389 2.459 -18.734 1.00 83.19 425 LYS A O 1
ATOM 3533 N N . ARG A 1 426 ? -0.723 3.736 -19.499 1.00 83.31 426 ARG A N 1
ATOM 3534 C CA . ARG A 1 426 ? -1.397 5.016 -19.225 1.00 83.31 426 ARG A CA 1
ATOM 3535 C C . ARG A 1 426 ? -2.706 5.194 -20.005 1.00 83.31 426 ARG A C 1
ATOM 3537 O O . ARG A 1 426 ? -3.642 5.809 -19.499 1.00 83.31 426 ARG A O 1
ATOM 3544 N N . ARG A 1 427 ? -2.803 4.674 -21.236 1.00 79.06 427 ARG A N 1
ATOM 3545 C CA . ARG A 1 427 ? -4.064 4.635 -22.003 1.00 79.06 427 ARG A CA 1
ATOM 3546 C C . ARG A 1 427 ? -5.068 3.670 -21.372 1.00 79.06 427 ARG A C 1
ATOM 3548 O O . ARG A 1 427 ? -6.243 4.013 -21.315 1.00 79.06 427 ARG A O 1
ATOM 3555 N N . ALA A 1 428 ? -4.624 2.509 -20.894 1.00 78.50 428 ALA A N 1
ATOM 3556 C CA . ALA A 1 428 ? -5.461 1.547 -20.185 1.00 78.50 428 ALA A CA 1
ATOM 3557 C C . ALA A 1 428 ? -5.959 2.128 -18.852 1.00 78.50 428 ALA A C 1
ATOM 3559 O O . ALA A 1 428 ? -7.161 2.159 -18.640 1.00 78.50 428 ALA A O 1
ATOM 3560 N N . GLU A 1 429 ? -5.079 2.702 -18.028 1.00 75.88 429 GLU A N 1
ATOM 3561 C CA . GLU A 1 429 ? -5.411 3.415 -16.784 1.00 75.88 429 GLU A CA 1
ATOM 3562 C C . GLU A 1 429 ? -6.449 4.524 -17.017 1.00 75.88 429 GLU A C 1
ATOM 3564 O O . GLU A 1 429 ? -7.488 4.545 -16.362 1.00 75.88 429 GLU A O 1
ATOM 3569 N N . LEU A 1 430 ? -6.220 5.415 -17.993 1.00 76.50 430 LEU A N 1
ATOM 3570 C CA . LEU A 1 430 ? -7.172 6.478 -18.343 1.00 76.50 430 LEU A CA 1
ATOM 3571 C C . LEU A 1 430 ? -8.520 5.937 -18.830 1.00 76.50 430 LEU A C 1
ATOM 3573 O O . LEU A 1 430 ? -9.551 6.559 -18.583 1.00 76.50 430 LEU A O 1
ATOM 3577 N N . MET A 1 431 ? -8.526 4.810 -19.542 1.00 66.31 431 MET A N 1
ATOM 3578 C CA . MET A 1 431 ? -9.767 4.174 -19.974 1.00 66.31 431 MET A CA 1
ATOM 3579 C C . MET A 1 431 ? -10.486 3.480 -18.813 1.00 66.31 431 MET A C 1
ATOM 3581 O O . MET A 1 431 ? -11.699 3.626 -18.722 1.00 66.31 431 MET A O 1
ATOM 3585 N N . ASN A 1 432 ? -9.767 2.806 -17.910 1.00 64.56 432 ASN A N 1
ATOM 3586 C CA . ASN A 1 432 ? -10.325 2.178 -16.711 1.00 64.56 432 ASN A CA 1
ATOM 3587 C C . ASN A 1 432 ? -10.996 3.240 -15.825 1.00 64.56 432 ASN A C 1
ATOM 3589 O O . ASN A 1 432 ? -12.196 3.151 -15.579 1.00 64.56 432 ASN A O 1
ATOM 3593 N N . LEU A 1 433 ? -10.273 4.316 -15.483 1.00 63.69 433 LEU A N 1
ATOM 3594 C CA . LEU A 1 433 ? -10.786 5.455 -14.703 1.00 63.69 433 LEU A CA 1
ATOM 3595 C C . LEU A 1 433 ? -12.010 6.144 -15.337 1.00 63.69 433 LEU A C 1
ATOM 3597 O O . LEU A 1 433 ? -12.805 6.757 -14.632 1.00 63.69 433 LEU A O 1
ATOM 3601 N N . ALA A 1 434 ? -12.155 6.087 -16.664 1.00 62.62 434 ALA A N 1
ATOM 3602 C CA . ALA A 1 434 ? -13.261 6.712 -17.396 1.00 62.62 434 ALA A CA 1
ATOM 3603 C C . ALA A 1 434 ? -14.413 5.747 -17.744 1.00 62.62 434 ALA A C 1
ATOM 3605 O O . ALA A 1 434 ? -15.377 6.166 -18.395 1.00 62.62 434 ALA A O 1
ATOM 3606 N N . ALA A 1 435 ? -14.296 4.464 -17.393 1.00 59.16 435 ALA A N 1
ATOM 3607 C CA . ALA A 1 435 ? -15.240 3.412 -17.764 1.00 59.16 435 ALA A CA 1
ATOM 3608 C C . ALA A 1 435 ? -15.789 2.659 -16.543 1.00 59.16 435 ALA A C 1
ATOM 3610 O O . ALA A 1 435 ? -16.991 2.399 -16.497 1.00 59.16 435 ALA A O 1
ATOM 3611 N N . CYS A 1 436 ? -14.939 2.335 -15.569 1.00 68.44 436 CYS A N 1
ATOM 3612 C CA . CYS A 1 436 ? -15.307 1.629 -14.349 1.00 68.44 436 CYS A CA 1
ATOM 3613 C C . CYS A 1 436 ? -15.770 2.589 -13.253 1.00 68.44 436 CYS A C 1
ATOM 3615 O O . CYS A 1 436 ? -14.994 3.407 -12.766 1.00 68.44 436 CYS A O 1
ATOM 3617 N N . ASN A 1 437 ? -16.998 2.388 -12.779 1.00 67.75 437 ASN A N 1
ATOM 3618 C CA . ASN A 1 437 ? -17.321 2.668 -11.386 1.00 67.75 437 ASN A CA 1
ATOM 3619 C C . ASN A 1 437 ? -17.009 1.379 -10.612 1.00 67.75 437 ASN A C 1
ATOM 3621 O O . ASN A 1 437 ? -17.877 0.521 -10.454 1.00 67.75 437 ASN A O 1
ATOM 3625 N N . GLU A 1 438 ? -15.747 1.196 -10.228 1.00 68.31 438 GLU A N 1
ATOM 3626 C CA . GLU A 1 438 ? -15.378 0.172 -9.249 1.00 68.31 438 GLU A CA 1
ATOM 3627 C C . GLU A 1 438 ? -16.036 0.519 -7.914 1.00 68.31 438 GLU A C 1
ATOM 3629 O O . GLU A 1 438 ? -15.888 1.637 -7.421 1.00 68.31 438 GLU A O 1
ATOM 3634 N N . ASP A 1 439 ? -16.805 -0.421 -7.365 1.00 79.62 439 ASP A N 1
ATOM 3635 C CA . ASP A 1 439 ? -17.402 -0.290 -6.039 1.00 79.62 439 ASP A CA 1
ATOM 3636 C C . ASP A 1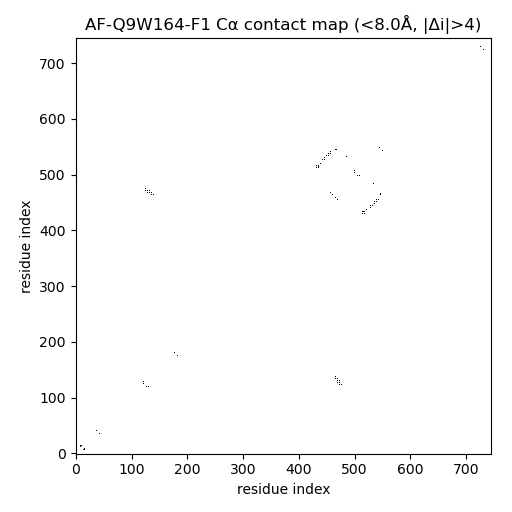 439 ? -16.286 -0.416 -4.985 1.00 79.62 439 ASP A C 1
ATOM 3638 O O . ASP A 1 439 ? -15.741 -1.513 -4.822 1.00 79.62 439 ASP A O 1
ATOM 3642 N N . PRO A 1 440 ? -15.912 0.666 -4.271 1.00 81.69 440 PRO A N 1
ATOM 3643 C CA . PRO A 1 440 ? -14.745 0.646 -3.391 1.00 81.69 440 PRO A CA 1
ATOM 3644 C C . PRO A 1 440 ? -14.913 -0.263 -2.169 1.00 81.69 440 PRO A C 1
ATOM 3646 O O . PRO A 1 440 ? -13.929 -0.542 -1.483 1.00 81.69 440 PRO A O 1
ATOM 3649 N N . TYR A 1 441 ? -16.144 -0.688 -1.867 1.00 87.44 441 TYR A N 1
ATOM 3650 C CA . TYR A 1 441 ? -16.475 -1.473 -0.679 1.00 87.44 441 TYR A CA 1
ATOM 3651 C C . TYR A 1 441 ? -16.632 -2.970 -0.972 1.00 87.44 441 TYR A C 1
ATOM 3653 O O . TYR A 1 441 ? -16.505 -3.778 -0.053 1.00 87.44 441 TYR A O 1
ATOM 3661 N N . LEU A 1 442 ? -16.782 -3.361 -2.244 1.00 89.19 442 LEU A N 1
ATOM 3662 C CA . LEU A 1 442 ? -17.052 -4.743 -2.655 1.00 89.19 442 LEU A CA 1
ATOM 3663 C C . LEU A 1 442 ? -15.998 -5.751 -2.160 1.00 89.19 442 LEU A C 1
ATOM 3665 O O . LEU A 1 442 ? -16.339 -6.844 -1.706 1.00 89.19 442 LEU A O 1
ATOM 3669 N N . GLU A 1 443 ? -14.715 -5.377 -2.194 1.00 87.81 443 GLU A N 1
ATOM 3670 C CA . GLU A 1 443 ? -13.630 -6.191 -1.635 1.00 87.81 443 GLU A CA 1
ATOM 3671 C C . GLU A 1 443 ? -13.749 -6.388 -0.113 1.00 87.81 443 GLU A C 1
ATOM 3673 O O . GLU A 1 443 ? -13.395 -7.448 0.409 1.00 87.81 443 GLU A O 1
ATOM 3678 N N . ASP A 1 444 ? -14.176 -5.355 0.614 1.00 89.12 444 ASP A N 1
ATOM 3679 C CA . ASP A 1 444 ? -14.325 -5.381 2.070 1.00 89.12 444 ASP A CA 1
ATOM 3680 C C . ASP A 1 444 ? -15.559 -6.198 2.477 1.00 89.12 444 ASP A C 1
ATOM 3682 O O . ASP A 1 444 ? -15.463 -7.021 3.391 1.00 89.12 444 ASP A O 1
ATOM 3686 N N . ASP A 1 445 ? -16.676 -6.044 1.756 1.00 91.50 445 ASP A N 1
ATOM 3687 C CA . ASP A 1 445 ? -17.877 -6.863 1.930 1.00 91.50 445 ASP A CA 1
ATOM 3688 C C . ASP A 1 445 ? -17.554 -8.344 1.672 1.00 91.50 445 ASP A C 1
ATOM 3690 O O . ASP A 1 445 ? -17.854 -9.205 2.503 1.00 91.50 445 ASP A O 1
ATOM 3694 N N . LYS A 1 446 ? -16.850 -8.659 0.574 1.00 92.25 446 LYS A N 1
ATOM 3695 C CA . LYS A 1 446 ? -16.376 -10.019 0.266 1.00 92.25 446 LYS A CA 1
ATOM 3696 C C . LYS A 1 446 ? -15.590 -10.629 1.426 1.00 92.25 446 LYS A C 1
ATOM 3698 O O . LYS A 1 446 ? -15.958 -11.702 1.910 1.00 92.25 446 LYS A O 1
ATOM 3703 N N . LYS A 1 447 ? -14.564 -9.925 1.916 1.00 91.81 447 LYS A N 1
ATOM 3704 C CA . LYS A 1 447 ? -13.731 -10.373 3.048 1.00 91.81 447 LYS A CA 1
ATOM 3705 C C . LYS A 1 447 ? -14.556 -10.550 4.327 1.00 91.81 447 LYS A C 1
ATOM 3707 O O . LYS A 1 447 ? -14.300 -11.485 5.082 1.00 91.81 447 LYS A O 1
ATOM 3712 N N . PHE A 1 448 ? -15.546 -9.690 4.578 1.00 94.50 448 PHE A N 1
ATOM 3713 C CA . PHE A 1 448 ? -16.445 -9.815 5.728 1.00 94.50 448 PHE A CA 1
ATOM 3714 C C . PHE A 1 448 ? -17.317 -11.078 5.646 1.00 94.50 448 PHE A C 1
ATOM 3716 O O . PHE A 1 448 ? -17.385 -11.837 6.614 1.00 94.50 448 PHE A O 1
ATOM 3723 N N . PHE A 1 449 ? -17.948 -11.344 4.498 1.00 95.19 449 PHE A N 1
ATOM 3724 C CA . PHE A 1 449 ? -18.786 -12.533 4.312 1.00 95.19 449 PHE A CA 1
ATOM 3725 C C . PHE A 1 449 ? -17.973 -13.839 4.298 1.00 95.19 449 PHE A C 1
ATOM 3727 O O . PHE A 1 449 ? -18.453 -14.850 4.810 1.00 95.19 449 PHE A O 1
ATOM 3734 N N . GLU A 1 450 ? -16.746 -13.831 3.769 1.00 94.62 450 GLU A N 1
ATOM 3735 C CA . GLU A 1 450 ? -15.802 -14.955 3.889 1.00 94.62 450 GLU A CA 1
ATOM 3736 C C . GLU A 1 450 ? -15.463 -15.242 5.364 1.00 94.62 450 GLU A C 1
ATOM 3738 O O . GLU A 1 450 ? -15.695 -16.356 5.837 1.00 94.62 450 GLU A O 1
ATOM 3743 N N . GLN A 1 451 ? -15.027 -14.228 6.123 1.00 93.50 451 GLN A N 1
ATOM 3744 C CA . GLN A 1 451 ? -14.722 -14.357 7.558 1.00 93.50 451 GLN A CA 1
ATOM 3745 C C . GLN A 1 451 ? -15.932 -14.824 8.379 1.00 93.50 451 GLN A C 1
ATOM 3747 O O . GLN A 1 451 ? -15.781 -15.619 9.306 1.00 93.50 451 GLN A O 1
ATOM 3752 N N . ALA A 1 452 ? -17.141 -14.362 8.045 1.00 95.38 452 ALA A N 1
ATOM 3753 C CA . ALA A 1 452 ? -18.369 -14.800 8.702 1.00 95.38 452 ALA A CA 1
ATOM 3754 C C . ALA A 1 452 ? -18.643 -16.296 8.482 1.00 95.38 452 ALA A C 1
ATOM 3756 O O . ALA A 1 452 ? -19.000 -16.996 9.431 1.00 95.38 452 ALA A O 1
ATOM 3757 N N . VAL A 1 453 ? -18.434 -16.802 7.261 1.00 95.44 453 VAL A N 1
ATOM 3758 C CA . VAL A 1 453 ? -18.557 -18.235 6.952 1.00 95.44 453 VAL A CA 1
ATOM 3759 C C . VAL A 1 453 ? -17.512 -19.053 7.713 1.00 95.44 453 VAL A C 1
ATOM 3761 O O . VAL A 1 453 ? -17.886 -20.040 8.346 1.00 95.44 453 VAL A O 1
ATOM 3764 N N . GLU A 1 454 ? -16.240 -18.643 7.700 1.00 95.75 454 GLU A N 1
ATOM 3765 C CA . GLU A 1 454 ? -15.160 -19.323 8.435 1.00 95.75 454 GLU A CA 1
ATOM 3766 C C . GLU A 1 454 ? -15.492 -19.436 9.931 1.00 95.75 454 GLU A C 1
ATOM 3768 O O . GLU A 1 454 ? -15.505 -20.531 10.497 1.00 95.75 454 GLU A O 1
ATOM 3773 N N . ILE A 1 455 ? -15.869 -18.318 10.556 1.00 94.94 455 ILE A N 1
ATOM 3774 C CA . ILE A 1 455 ? -16.207 -18.256 11.982 1.00 94.94 455 ILE A CA 1
ATOM 3775 C C . ILE A 1 455 ? -17.464 -19.059 12.325 1.00 94.94 455 ILE A C 1
ATOM 3777 O O . ILE A 1 455 ? -17.518 -19.658 13.403 1.00 94.94 455 ILE A O 1
ATOM 3781 N N . MET A 1 456 ? -18.461 -19.136 11.438 1.00 94.19 456 MET A N 1
ATOM 3782 C CA . MET A 1 456 ? -19.614 -20.017 11.646 1.00 94.19 456 MET A CA 1
ATOM 3783 C C . MET A 1 456 ? -19.247 -21.498 11.515 1.00 94.19 456 MET A C 1
ATOM 3785 O O . MET A 1 456 ? -19.744 -22.311 12.290 1.00 94.19 456 MET A O 1
ATOM 3789 N N . GLU A 1 457 ? -18.361 -21.875 10.593 1.00 95.06 457 GLU A N 1
ATOM 3790 C CA . GLU A 1 457 ? -17.890 -23.259 10.480 1.00 95.06 457 GLU A CA 1
ATOM 3791 C C . GLU A 1 457 ? -17.040 -23.689 11.680 1.00 95.06 457 GLU A C 1
ATOM 3793 O O . GLU A 1 457 ? -17.222 -24.793 12.196 1.00 95.06 457 GLU A O 1
ATOM 3798 N N . GLU A 1 458 ? -16.140 -22.830 12.159 1.00 95.25 458 GLU A N 1
ATOM 3799 C CA . GLU A 1 458 ? -15.375 -23.060 13.390 1.00 95.25 458 GLU A CA 1
ATOM 3800 C C . GLU A 1 458 ? -16.288 -23.144 14.616 1.00 95.25 458 GLU A C 1
ATOM 3802 O O . GLU A 1 458 ? -16.180 -24.076 15.416 1.00 95.25 458 GLU A O 1
ATOM 3807 N N . SER A 1 459 ? -17.250 -22.227 14.730 1.00 93.81 459 SER A N 1
ATOM 3808 C CA . SER A 1 459 ? -18.224 -22.220 15.824 1.00 93.81 459 SER A CA 1
ATOM 3809 C C . SER A 1 459 ? -19.090 -23.480 15.824 1.00 93.81 459 SER A C 1
ATOM 3811 O O . SER A 1 459 ? -19.271 -24.090 16.879 1.00 93.81 459 SER A O 1
ATOM 3813 N N . ARG A 1 460 ? -19.524 -23.943 14.644 1.00 92.44 460 ARG A N 1
ATOM 3814 C CA . ARG A 1 460 ? -20.276 -25.193 14.473 1.00 92.44 460 ARG A CA 1
ATOM 3815 C C . ARG A 1 460 ? -19.461 -26.423 14.872 1.00 92.44 460 ARG A C 1
ATOM 3817 O O . ARG A 1 460 ? -20.014 -27.310 15.511 1.00 92.44 460 ARG A O 1
ATOM 3824 N N . LYS A 1 461 ? -18.161 -26.479 14.546 1.00 93.25 461 LYS A N 1
ATOM 3825 C CA . LYS A 1 461 ? -17.262 -27.579 14.963 1.00 93.25 461 LYS A CA 1
ATOM 3826 C C . LYS A 1 461 ? -17.120 -27.679 16.485 1.00 93.25 461 LYS A C 1
ATOM 3828 O O . LYS A 1 461 ? -16.934 -28.777 16.996 1.00 93.25 461 LYS A O 1
ATOM 3833 N N . VAL A 1 462 ? -17.206 -26.553 17.196 1.00 91.50 462 VAL A N 1
ATOM 3834 C CA . VAL A 1 462 ? -17.127 -26.495 18.668 1.00 91.50 462 VAL A CA 1
ATOM 3835 C C . VAL A 1 462 ? -18.506 -26.646 19.339 1.00 91.50 462 VAL A C 1
ATOM 3837 O O . VAL A 1 462 ? -18.567 -26.881 20.537 1.00 91.50 462 VAL A O 1
ATOM 3840 N N . GLY A 1 463 ? -19.615 -26.531 18.597 1.00 90.19 463 GLY A N 1
ATOM 3841 C CA . GLY A 1 463 ? -20.976 -26.544 19.158 1.00 90.19 463 GLY A CA 1
ATOM 3842 C C . GLY A 1 463 ? -21.432 -25.198 19.742 1.00 90.19 463 GLY A C 1
ATOM 3843 O O . GLY A 1 463 ? -22.345 -25.145 20.567 1.00 90.19 463 GLY A O 1
ATOM 3844 N N . ARG A 1 464 ? -20.794 -24.092 19.344 1.00 92.81 464 ARG A N 1
ATOM 3845 C CA . ARG A 1 464 ? -21.158 -22.733 19.776 1.00 92.81 464 ARG A CA 1
ATOM 3846 C C . ARG A 1 464 ? -22.378 -22.227 18.997 1.00 92.81 464 ARG A C 1
ATOM 3848 O O . ARG A 1 464 ? -22.431 -22.456 17.790 1.00 92.81 464 ARG A O 1
ATOM 3855 N N . PRO A 1 465 ? -23.286 -21.464 19.635 1.00 93.06 465 PRO A N 1
ATOM 3856 C CA . PRO A 1 465 ? -24.469 -20.931 18.972 1.00 93.06 465 PRO A CA 1
ATOM 3857 C C . PRO A 1 465 ? -24.100 -19.943 17.859 1.00 93.06 465 PRO A C 1
ATOM 3859 O O . PRO A 1 465 ? -23.432 -18.938 18.104 1.00 93.06 465 PRO A O 1
ATOM 3862 N N . LEU A 1 466 ? -24.590 -20.198 16.653 1.00 94.19 466 LEU A N 1
ATOM 3863 C CA . LEU A 1 466 ? -24.355 -19.430 15.431 1.00 94.19 466 LEU A CA 1
ATOM 3864 C C . LEU A 1 466 ? -25.251 -18.187 15.314 1.00 94.19 466 LEU A C 1
ATOM 3866 O O . LEU A 1 466 ? -24.861 -17.202 14.682 1.00 94.19 466 LEU A O 1
ATOM 3870 N N . TYR A 1 467 ? -26.427 -18.186 15.950 1.00 92.19 467 TYR A N 1
ATOM 3871 C CA . TYR A 1 467 ? -27.392 -17.075 15.876 1.00 92.19 467 TYR A CA 1
ATOM 3872 C C . TYR A 1 467 ? -26.823 -15.662 16.176 1.00 92.19 467 TYR A C 1
ATOM 3874 O O . TYR A 1 467 ? -27.178 -14.727 15.450 1.00 92.19 467 TYR A O 1
ATOM 3882 N N . PRO A 1 468 ? -25.937 -15.438 17.176 1.00 94.44 468 PRO A N 1
ATOM 3883 C CA . PRO A 1 468 ? -25.317 -14.127 17.393 1.00 94.44 468 PRO A CA 1
ATOM 3884 C C . PRO A 1 468 ? -24.497 -13.649 16.187 1.00 94.44 468 PRO A C 1
ATOM 3886 O O . PRO A 1 468 ? -24.529 -12.462 15.864 1.00 94.44 468 PRO A O 1
ATOM 3889 N N . ILE A 1 469 ? -23.792 -14.567 15.515 1.00 95.31 469 ILE A N 1
ATOM 3890 C CA . ILE A 1 469 ? -22.950 -14.283 14.345 1.00 95.31 469 ILE A CA 1
ATOM 3891 C C . ILE A 1 469 ? -23.843 -13.948 13.147 1.00 95.31 469 ILE A C 1
ATOM 3893 O O . ILE A 1 469 ? -23.664 -12.898 12.534 1.00 95.31 469 ILE A O 1
ATOM 3897 N N . ALA A 1 470 ? -24.874 -14.757 12.883 1.00 93.88 470 ALA A N 1
ATOM 3898 C CA . ALA A 1 470 ? -25.865 -14.471 11.841 1.00 93.88 470 ALA A CA 1
ATOM 3899 C C . ALA A 1 470 ? -26.563 -13.112 12.056 1.00 93.88 470 ALA A C 1
ATOM 3901 O O . ALA A 1 470 ? -26.668 -12.313 11.131 1.00 93.88 470 ALA A O 1
ATOM 3902 N N . THR A 1 471 ? -26.923 -12.779 13.302 1.00 93.69 471 THR A N 1
ATOM 3903 C CA . THR A 1 471 ? -27.496 -11.465 13.655 1.00 93.69 471 THR A CA 1
ATOM 3904 C C . THR A 1 471 ? -26.530 -10.304 13.368 1.00 93.69 471 THR A C 1
ATOM 3906 O O . THR A 1 471 ? -26.972 -9.200 13.046 1.00 93.69 471 THR A O 1
ATOM 3909 N N . ALA A 1 472 ? -25.214 -10.508 13.494 1.00 94.50 472 ALA A N 1
ATOM 3910 C CA . ALA A 1 472 ? -24.224 -9.493 13.132 1.00 94.50 472 ALA A CA 1
ATOM 3911 C C . ALA A 1 472 ? -24.109 -9.323 11.607 1.00 94.50 472 ALA A C 1
ATOM 3913 O O . ALA A 1 472 ? -24.000 -8.192 11.136 1.00 94.50 472 ALA A O 1
ATOM 3914 N N . VAL A 1 473 ? -24.213 -10.417 10.846 1.00 94.62 473 VAL A N 1
ATOM 3915 C CA . VAL A 1 473 ? -24.245 -10.397 9.374 1.00 94.62 473 VAL A CA 1
ATOM 3916 C C . VAL A 1 473 ? -25.501 -9.689 8.856 1.00 94.62 473 VAL A C 1
ATOM 3918 O O . VAL A 1 473 ? -25.378 -8.770 8.054 1.00 94.62 473 VAL A O 1
ATOM 3921 N N . ASP A 1 474 ? -26.688 -10.008 9.380 1.00 92.06 474 ASP A N 1
ATOM 3922 C CA . ASP A 1 474 ? -27.945 -9.334 9.007 1.00 92.06 474 ASP A CA 1
ATOM 3923 C C . ASP A 1 474 ? -27.907 -7.820 9.283 1.00 92.06 474 ASP A C 1
ATOM 3925 O O . ASP A 1 474 ? -28.514 -7.023 8.565 1.00 92.06 474 ASP A O 1
ATOM 3929 N N . ARG A 1 475 ? -27.213 -7.397 10.349 1.00 92.81 475 ARG A N 1
ATOM 3930 C CA . ARG A 1 475 ? -27.007 -5.972 10.654 1.00 92.81 475 ARG A CA 1
ATOM 3931 C C . ARG A 1 475 ? -26.071 -5.309 9.650 1.00 92.81 475 ARG A C 1
ATOM 3933 O O . ARG A 1 475 ? -26.333 -4.170 9.282 1.00 92.81 475 ARG A O 1
ATOM 3940 N N . TYR A 1 476 ? -25.028 -6.007 9.210 1.00 94.12 476 TYR A N 1
ATOM 3941 C CA . TYR A 1 476 ? -24.091 -5.519 8.200 1.00 94.12 476 TYR A CA 1
ATOM 3942 C C . TYR A 1 476 ? -24.762 -5.382 6.824 1.00 94.12 476 TYR A C 1
ATOM 3944 O O . TYR A 1 476 ? -24.721 -4.302 6.242 1.00 94.12 476 TYR A O 1
ATOM 3952 N N . GLU A 1 477 ? -25.496 -6.412 6.376 1.00 90.94 477 GLU A N 1
ATOM 3953 C CA . GLU A 1 477 ? -26.293 -6.413 5.132 1.00 90.94 477 GLU A CA 1
ATOM 3954 C C . GLU A 1 477 ? -27.235 -5.193 5.067 1.00 90.94 477 GLU A C 1
ATOM 3956 O O . GLU A 1 477 ? -27.296 -4.496 4.054 1.00 90.94 477 GLU A O 1
ATOM 3961 N N . ARG A 1 478 ? -27.900 -4.864 6.186 1.00 90.94 478 ARG A N 1
ATOM 3962 C CA . ARG A 1 478 ? -28.794 -3.695 6.299 1.00 90.94 478 ARG A CA 1
ATOM 3963 C C . ARG A 1 478 ? -28.068 -2.352 6.396 1.00 90.94 478 ARG A C 1
ATOM 3965 O O . ARG A 1 478 ? -28.593 -1.361 5.899 1.00 90.94 478 ARG A O 1
ATOM 3972 N N . GLN A 1 479 ? -26.916 -2.285 7.067 1.00 89.81 479 GLN A N 1
ATOM 3973 C CA . GLN A 1 479 ? -26.153 -1.038 7.224 1.00 89.81 479 GLN A CA 1
ATOM 3974 C C . GLN A 1 479 ? -25.487 -0.604 5.916 1.00 89.81 479 GLN A C 1
ATOM 3976 O O . GLN A 1 479 ? -25.486 0.588 5.617 1.00 89.81 479 GLN A O 1
ATOM 3981 N N . ASN A 1 480 ? -24.994 -1.563 5.131 1.00 87.81 480 ASN A N 1
ATOM 3982 C CA . ASN A 1 480 ? -24.346 -1.320 3.842 1.00 87.81 480 ASN A CA 1
ATOM 3983 C C . ASN A 1 480 ? -25.328 -1.326 2.651 1.00 87.81 480 ASN A C 1
ATOM 3985 O O . ASN A 1 480 ? -24.905 -1.085 1.528 1.00 87.81 480 ASN A O 1
ATOM 3989 N N . GLN A 1 481 ? -26.628 -1.570 2.883 1.00 84.38 481 GLN A N 1
ATOM 3990 C CA . GLN A 1 481 ? -27.675 -1.615 1.844 1.00 84.38 481 GLN A CA 1
ATOM 3991 C C . GLN A 1 481 ? -27.359 -2.615 0.713 1.00 84.38 481 GLN A C 1
ATOM 3993 O O . GLN A 1 481 ? -27.538 -2.321 -0.467 1.00 84.38 481 GLN A O 1
ATOM 3998 N N . LEU A 1 482 ? -26.869 -3.805 1.074 1.00 82.00 482 LEU A N 1
ATOM 3999 C CA . LEU A 1 482 ? -26.413 -4.795 0.098 1.00 82.00 482 LEU A CA 1
ATOM 4000 C C . LEU A 1 482 ? -27.599 -5.506 -0.567 1.00 82.00 482 LEU A C 1
ATOM 4002 O O . LEU A 1 482 ? -28.255 -6.356 0.039 1.00 82.00 482 LEU A O 1
ATOM 4006 N N . ASP A 1 483 ? -27.846 -5.195 -1.840 1.00 70.94 483 ASP A N 1
ATOM 4007 C CA . ASP A 1 483 ? -28.846 -5.878 -2.662 1.00 70.94 483 ASP A CA 1
ATOM 4008 C C . ASP A 1 483 ? -28.371 -7.288 -3.048 1.00 70.94 483 ASP A C 1
ATOM 4010 O O . ASP A 1 483 ? -27.798 -7.534 -4.109 1.00 70.94 483 ASP A O 1
ATOM 4014 N N . MET A 1 484 ? -28.666 -8.262 -2.186 1.00 66.31 484 MET A N 1
ATOM 4015 C CA . MET A 1 484 ? -28.303 -9.676 -2.354 1.00 66.31 484 MET A CA 1
ATOM 4016 C C . MET A 1 484 ? -29.099 -10.414 -3.456 1.00 66.31 484 MET A C 1
ATOM 4018 O O . MET A 1 484 ? -29.237 -11.637 -3.407 1.00 66.31 484 MET A O 1
ATOM 4022 N N . ARG A 1 485 ? -29.670 -9.708 -4.440 1.00 70.44 485 ARG A N 1
ATOM 4023 C CA . ARG A 1 485 ? -30.385 -10.307 -5.580 1.00 70.44 485 ARG A CA 1
ATOM 4024 C C . ARG A 1 485 ? -29.483 -10.295 -6.818 1.00 70.44 485 ARG A C 1
ATOM 4026 O O . ARG A 1 485 ? -28.967 -9.235 -7.158 1.00 70.44 485 ARG A O 1
ATOM 4033 N N . PRO A 1 486 ? -29.306 -11.423 -7.530 1.00 64.12 486 PRO A N 1
ATOM 4034 C CA . PRO A 1 486 ? -28.515 -11.429 -8.756 1.00 64.12 486 PRO A CA 1
ATOM 4035 C C . PRO A 1 486 ? -29.169 -10.542 -9.825 1.00 64.12 486 PRO A C 1
ATOM 4037 O O . PRO A 1 486 ? -30.352 -10.698 -10.135 1.00 64.12 486 PRO A O 1
ATOM 4040 N N . GLU A 1 487 ? -28.391 -9.629 -10.410 1.00 62.91 487 GLU A N 1
ATOM 4041 C CA . GLU A 1 487 ? -28.827 -8.841 -11.565 1.00 62.91 487 GLU A CA 1
ATOM 4042 C C . GLU A 1 487 ? -29.171 -9.775 -12.740 1.00 62.91 487 GLU A C 1
ATOM 4044 O O . GLU A 1 487 ? -28.407 -10.680 -13.087 1.00 62.91 487 GLU A O 1
ATOM 4049 N N . GLY A 1 488 ? -30.325 -9.555 -13.376 1.00 60.19 488 GLY A N 1
ATOM 4050 C CA . GLY A 1 488 ? -30.737 -10.334 -14.544 1.00 60.19 488 GLY A CA 1
ATOM 4051 C C . GLY A 1 488 ? -29.776 -10.164 -15.728 1.00 60.19 488 GLY A C 1
ATOM 4052 O O . GLY A 1 488 ? -29.183 -9.099 -15.917 1.00 60.19 488 GLY A O 1
ATOM 4053 N N . ARG A 1 489 ? -29.643 -11.205 -16.566 1.00 64.94 489 ARG A N 1
ATOM 4054 C CA . ARG A 1 489 ? -28.813 -11.150 -17.785 1.00 64.94 489 ARG A CA 1
ATOM 4055 C C . ARG A 1 489 ? -29.257 -9.995 -18.689 1.00 64.94 489 ARG A C 1
ATOM 4057 O O . ARG A 1 489 ? -30.342 -10.038 -19.261 1.00 64.94 489 ARG A O 1
ATOM 4064 N N . MET A 1 490 ? -28.388 -9.003 -18.862 1.00 60.72 490 MET A N 1
ATOM 4065 C CA . MET A 1 490 ? -28.589 -7.925 -19.831 1.00 60.72 490 MET A CA 1
ATOM 4066 C C . MET A 1 490 ? -28.148 -8.346 -21.240 1.00 60.72 490 MET A C 1
ATOM 4068 O O . MET A 1 490 ? -27.274 -9.196 -21.415 1.00 60.72 490 MET A O 1
ATOM 4072 N N . VAL A 1 491 ? -28.757 -7.735 -22.259 1.00 70.19 491 VAL A N 1
ATOM 4073 C CA . VAL A 1 491 ? -28.415 -7.968 -23.669 1.00 70.19 491 VAL A CA 1
ATOM 4074 C C . VAL A 1 491 ? -27.074 -7.303 -23.983 1.00 70.19 491 VAL A C 1
ATOM 4076 O O . VAL A 1 491 ? -26.949 -6.084 -23.872 1.00 70.19 491 VAL A O 1
ATOM 4079 N N . LYS A 1 492 ? -26.077 -8.092 -24.402 1.00 75.25 492 LYS A N 1
ATOM 4080 C CA . LYS A 1 492 ? -24.753 -7.564 -24.760 1.00 75.25 492 LYS A CA 1
ATOM 4081 C C . LYS A 1 492 ? -24.781 -6.768 -26.069 1.00 75.25 492 LYS A C 1
ATOM 4083 O O . LYS A 1 492 ? -25.445 -7.157 -27.033 1.00 75.25 492 LYS A O 1
ATOM 4088 N N . ARG A 1 493 ? -24.018 -5.673 -26.134 1.00 71.81 493 ARG A N 1
ATOM 4089 C CA . ARG A 1 493 ? -23.836 -4.875 -27.358 1.00 71.81 493 ARG A C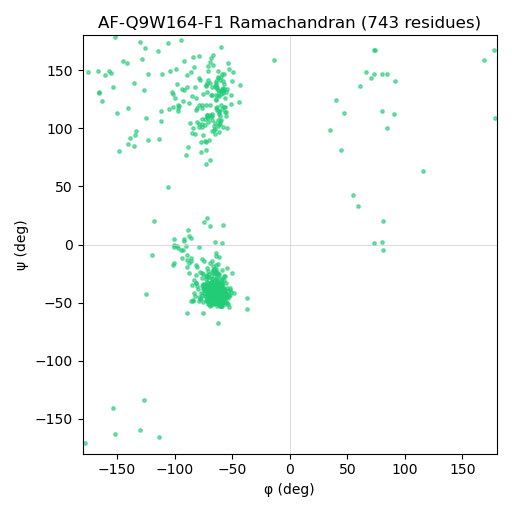A 1
ATOM 4090 C C . ARG A 1 493 ? -22.884 -5.606 -28.308 1.00 71.81 493 ARG A C 1
ATOM 4092 O O . ARG A 1 493 ? -21.736 -5.868 -27.971 1.00 71.81 493 ARG A O 1
ATOM 4099 N N . SER A 1 494 ? -23.359 -5.931 -29.506 1.00 74.44 494 SER A N 1
ATOM 4100 C CA . SER A 1 494 ? -22.572 -6.631 -30.528 1.00 74.44 494 SER A CA 1
ATOM 4101 C C . SER A 1 494 ? -21.727 -5.665 -31.363 1.00 74.44 494 SER A C 1
ATOM 4103 O O . SER A 1 494 ? -22.293 -4.770 -31.992 1.00 74.44 494 SER A O 1
ATOM 4105 N N . SER A 1 495 ? -20.423 -5.927 -31.484 1.00 68.50 495 SER A N 1
ATOM 4106 C CA . SER A 1 495 ? -19.487 -5.155 -32.323 1.00 68.50 495 SER A CA 1
ATOM 4107 C C . SER A 1 495 ? -19.998 -4.917 -33.760 1.00 68.50 495 SER A C 1
ATOM 4109 O O . SER A 1 495 ? -19.974 -3.797 -34.267 1.00 68.50 495 SER A O 1
ATOM 4111 N N . LEU A 1 496 ? -20.593 -5.946 -34.381 1.00 67.38 496 LEU A N 1
ATOM 4112 C CA . LEU A 1 496 ? -21.194 -5.891 -35.725 1.00 67.38 496 LEU A CA 1
ATOM 4113 C C . LEU A 1 496 ? -22.258 -4.790 -35.912 1.00 67.38 496 LEU A C 1
ATOM 4115 O O . LEU A 1 496 ? -22.368 -4.242 -37.006 1.00 67.38 496 LEU A O 1
ATOM 4119 N N . ARG A 1 497 ? -23.029 -4.445 -34.869 1.00 66.88 497 ARG A N 1
ATOM 4120 C CA . ARG A 1 497 ? -24.046 -3.375 -34.940 1.00 66.88 497 ARG A CA 1
ATOM 4121 C C . ARG A 1 497 ? -23.440 -1.972 -34.902 1.00 66.88 497 ARG A C 1
ATOM 4123 O O . ARG A 1 497 ? -24.067 -1.043 -35.393 1.00 66.88 497 ARG A O 1
ATOM 4130 N N . ASP A 1 498 ? -22.246 -1.810 -34.339 1.00 64.56 498 ASP A N 1
ATOM 4131 C CA . ASP A 1 498 ? -21.588 -0.502 -34.265 1.00 64.56 498 ASP A CA 1
ATOM 4132 C C . ASP A 1 498 ? -20.841 -0.169 -35.563 1.00 64.56 498 ASP A C 1
ATOM 4134 O O . ASP A 1 498 ? -20.771 0.993 -35.959 1.00 64.56 498 ASP A O 1
ATOM 4138 N N . TYR A 1 499 ? -20.333 -1.189 -36.263 1.00 63.16 499 TYR A N 1
ATOM 4139 C CA . TYR A 1 499 ? -19.650 -1.028 -37.549 1.00 63.16 499 TYR A CA 1
ATOM 4140 C C . TYR A 1 499 ? -20.580 -0.742 -38.739 1.00 63.16 499 TYR A C 1
ATOM 4142 O O . TYR A 1 499 ? -20.088 -0.324 -39.785 1.00 63.16 499 TYR A O 1
ATOM 4150 N N . CYS A 1 500 ? -21.901 -0.934 -38.621 1.00 67.94 500 CYS A N 1
ATOM 4151 C CA . CYS A 1 500 ? -22.818 -0.737 -39.752 1.00 67.94 500 CYS A CA 1
ATOM 4152 C C . CYS A 1 500 ? -23.174 0.735 -40.052 1.00 67.94 500 CYS A C 1
ATOM 4154 O O . CYS A 1 500 ? -23.880 0.992 -41.025 1.00 67.94 500 CYS A O 1
ATOM 4156 N N . TRP A 1 501 ? -22.680 1.700 -39.265 1.00 55.25 501 TRP A N 1
ATOM 4157 C CA . TRP A 1 501 ? -22.918 3.134 -39.476 1.00 55.25 501 TRP A CA 1
ATOM 4158 C C . TRP A 1 501 ? -21.762 3.820 -40.234 1.00 55.25 501 TRP A C 1
ATOM 4160 O O . TRP A 1 501 ? -20.654 3.931 -39.692 1.00 55.25 501 TRP A O 1
ATOM 4170 N N . PRO A 1 502 ? -21.995 4.334 -41.462 1.00 58.50 502 PRO A N 1
ATOM 4171 C CA . PRO 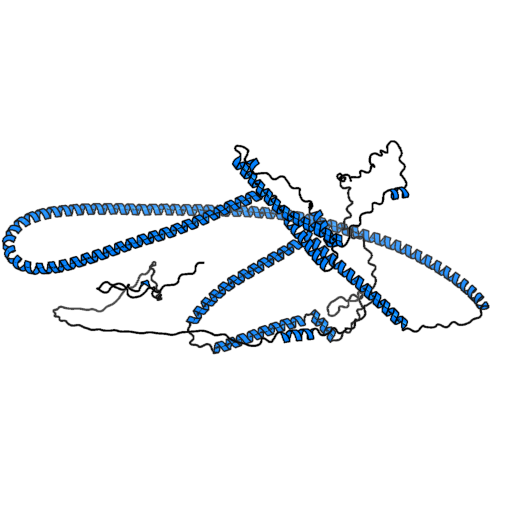A 1 502 ? -20.960 4.990 -42.261 1.00 58.50 502 PRO A CA 1
ATOM 4172 C C . PRO A 1 502 ? -20.306 6.182 -41.548 1.00 58.50 502 PRO A C 1
ATOM 4174 O O . PRO A 1 502 ? -20.973 7.008 -40.930 1.00 58.50 502 PRO A O 1
ATOM 4177 N N . GLY A 1 503 ? -18.979 6.291 -41.659 1.00 60.41 503 GLY A N 1
ATOM 4178 C CA . GLY A 1 503 ? -18.205 7.436 -41.158 1.00 60.41 503 GLY A CA 1
ATOM 4179 C C . GLY A 1 503 ? -17.881 7.434 -39.657 1.00 60.41 503 GLY A C 1
ATOM 4180 O O . GLY A 1 503 ? -17.120 8.290 -39.209 1.00 60.41 503 GLY A O 1
ATOM 4181 N N . PHE A 1 504 ? -18.386 6.475 -38.870 1.00 55.50 504 PHE A N 1
ATOM 4182 C CA . PHE A 1 504 ? -18.195 6.459 -37.411 1.00 55.50 504 PHE A CA 1
ATOM 4183 C C . PHE A 1 504 ? -17.054 5.566 -36.893 1.00 55.50 504 PHE A C 1
ATOM 4185 O O . PHE A 1 504 ? -16.786 5.608 -35.695 1.00 55.50 504 PHE A O 1
ATOM 4192 N N . PHE A 1 505 ? -16.346 4.820 -37.752 1.00 61.03 505 PHE A N 1
ATOM 4193 C CA . PHE A 1 505 ? -15.382 3.760 -37.389 1.00 61.03 505 PHE A CA 1
ATOM 4194 C C . PHE A 1 505 ? -14.513 4.020 -36.142 1.00 61.03 505 PHE A C 1
ATOM 4196 O O . PHE A 1 505 ? -14.554 3.229 -35.206 1.00 61.03 505 PHE A O 1
ATOM 4203 N N . SER A 1 506 ? -13.772 5.132 -36.071 1.00 69.12 506 SER A N 1
ATOM 4204 C CA . SER A 1 506 ? -12.876 5.416 -34.933 1.00 69.12 506 SER A CA 1
ATOM 4205 C C . SER A 1 506 ? -13.615 5.768 -33.633 1.00 69.12 506 SER A C 1
ATOM 4207 O O . SER A 1 506 ? -13.167 5.413 -32.541 1.00 69.12 506 SER A O 1
ATOM 4209 N N . LYS A 1 507 ? -14.775 6.434 -33.729 1.00 73.00 507 LYS A N 1
ATOM 4210 C CA . LYS A 1 507 ? -15.653 6.714 -32.581 1.00 73.00 507 LYS A CA 1
ATOM 4211 C C . LYS A 1 507 ? -16.384 5.450 -32.126 1.00 73.00 507 LYS A C 1
ATOM 4213 O O . LYS A 1 507 ? -16.521 5.245 -30.924 1.00 73.00 507 LYS A O 1
ATOM 4218 N N . ALA A 1 508 ? -16.818 4.616 -33.070 1.00 71.31 508 ALA A N 1
ATOM 4219 C CA . ALA A 1 508 ? -17.464 3.332 -32.826 1.00 71.31 508 ALA A CA 1
ATOM 4220 C C . ALA A 1 508 ? -16.506 2.363 -32.123 1.00 71.31 508 ALA A C 1
ATOM 4222 O O . ALA A 1 508 ? -16.851 1.835 -31.073 1.00 71.31 508 ALA A O 1
ATOM 4223 N N . GLU A 1 509 ? -15.273 2.218 -32.614 1.00 76.56 509 GLU A N 1
ATOM 4224 C CA . GLU A 1 509 ? -14.259 1.368 -31.986 1.00 76.56 509 GLU A CA 1
ATOM 4225 C C . GLU A 1 509 ? -13.914 1.841 -30.564 1.00 76.56 509 GLU A C 1
ATOM 4227 O O . GLU A 1 509 ? -13.880 1.038 -29.634 1.00 76.56 509 GLU A O 1
ATOM 4232 N N . LEU A 1 510 ? -13.727 3.150 -30.350 1.00 76.94 510 LEU A N 1
ATOM 4233 C CA . LEU A 1 510 ? -13.479 3.696 -29.011 1.00 76.94 510 LEU A CA 1
ATOM 4234 C C . LEU A 1 510 ? -14.687 3.515 -28.075 1.00 76.94 510 LEU A C 1
ATOM 4236 O O . LEU A 1 510 ? -14.507 3.211 -26.894 1.00 76.94 510 LEU A O 1
ATOM 4240 N N . ALA A 1 511 ? -15.913 3.674 -28.579 1.00 78.44 511 ALA A N 1
ATOM 4241 C CA . ALA A 1 511 ? -17.134 3.430 -27.814 1.00 78.44 511 ALA A CA 1
ATOM 4242 C C . ALA A 1 511 ? -17.316 1.943 -27.469 1.00 78.44 511 ALA A C 1
ATOM 4244 O O . ALA A 1 511 ? -17.743 1.633 -26.357 1.00 78.44 511 ALA A O 1
ATOM 4245 N N . TYR A 1 512 ? -16.955 1.045 -28.387 1.00 80.62 512 TYR A N 1
ATOM 4246 C CA . TYR A 1 512 ? -17.003 -0.400 -28.200 1.00 80.62 512 TYR A CA 1
ATOM 4247 C C . TYR A 1 512 ? -15.921 -0.877 -27.215 1.00 80.62 512 TYR A C 1
ATOM 4249 O O . TYR A 1 512 ? -16.246 -1.584 -26.269 1.00 80.62 512 TYR A O 1
ATOM 4257 N N . ARG A 1 513 ? -14.676 -0.381 -27.296 1.00 80.75 513 ARG A N 1
ATOM 4258 C CA . ARG A 1 513 ? -13.631 -0.648 -26.280 1.00 80.75 513 ARG A CA 1
ATOM 4259 C C . ARG A 1 513 ? -14.051 -0.174 -24.877 1.00 80.75 513 ARG A C 1
ATOM 4261 O O . ARG A 1 513 ? -13.919 -0.921 -23.911 1.00 80.75 513 ARG A O 1
ATOM 4268 N N . LYS A 1 514 ? -14.654 1.020 -24.765 1.00 80.00 514 LYS A N 1
ATOM 4269 C CA . LYS A 1 514 ? -15.255 1.529 -23.509 1.00 80.00 514 LYS A CA 1
ATOM 4270 C C . LYS A 1 514 ? -16.478 0.737 -23.031 1.00 80.00 514 LYS A C 1
ATOM 4272 O O . LYS A 1 514 ? -16.899 0.911 -21.885 1.00 80.00 514 LYS A O 1
ATOM 4277 N N . TYR A 1 515 ? -17.105 -0.046 -23.905 1.00 82.06 515 TYR A N 1
ATOM 4278 C CA . TYR A 1 515 ? -18.164 -0.982 -23.546 1.00 82.06 515 TYR A CA 1
ATOM 4279 C C . TYR A 1 515 ? -17.559 -2.305 -23.059 1.00 82.06 515 TYR A C 1
ATOM 4281 O O . TYR A 1 515 ? -17.882 -2.725 -21.956 1.00 82.06 515 TYR A O 1
ATOM 4289 N N . GLU A 1 516 ? -16.602 -2.891 -23.785 1.00 81.50 516 GLU A N 1
ATOM 4290 C CA . GLU A 1 516 ? -15.899 -4.113 -23.367 1.00 81.50 516 GLU A CA 1
ATOM 4291 C C . GLU A 1 516 ? -15.196 -3.967 -22.014 1.00 81.50 516 GLU A C 1
ATOM 4293 O O . GLU A 1 516 ? -15.235 -4.888 -21.206 1.00 81.50 516 GLU A O 1
ATOM 4298 N N . GLN A 1 517 ? -14.574 -2.817 -21.734 1.00 80.38 517 GLN A N 1
ATOM 4299 C CA . GLN A 1 517 ? -13.976 -2.559 -20.420 1.00 80.38 517 GLN A CA 1
ATOM 4300 C C . GLN A 1 517 ? -15.034 -2.481 -19.317 1.00 80.38 517 GLN A C 1
ATOM 4302 O O . GLN A 1 517 ? -14.824 -3.040 -18.247 1.00 80.38 517 GLN A O 1
ATOM 4307 N N . ARG A 1 518 ? -16.193 -1.864 -19.587 1.00 82.12 518 ARG A N 1
ATOM 4308 C CA . ARG A 1 518 ? -17.326 -1.852 -18.649 1.00 82.12 518 ARG A CA 1
ATOM 4309 C C . ARG A 1 518 ? -17.897 -3.244 -18.409 1.00 82.12 518 ARG A C 1
ATOM 4311 O O . ARG A 1 518 ? -18.195 -3.569 -17.268 1.00 82.12 518 ARG A O 1
ATOM 4318 N N . GLU A 1 519 ? -18.010 -4.066 -19.448 1.00 82.25 519 GLU A N 1
ATOM 4319 C CA . GLU A 1 519 ? -18.444 -5.460 -19.320 1.00 82.25 519 GLU A CA 1
ATOM 4320 C C . GLU A 1 519 ? -17.441 -6.291 -18.516 1.00 82.25 519 GLU A C 1
ATOM 4322 O O . GLU A 1 519 ? -17.866 -6.951 -17.582 1.00 82.25 519 GLU A O 1
ATOM 4327 N N . LYS A 1 520 ? -16.130 -6.214 -18.792 1.00 81.62 520 LYS A N 1
ATOM 4328 C CA . LYS A 1 520 ? -15.098 -6.943 -18.023 1.00 81.62 520 LYS A CA 1
ATOM 4329 C C . LYS A 1 520 ? -15.106 -6.564 -16.543 1.00 81.62 520 LYS A C 1
ATOM 4331 O O . LYS A 1 520 ? -15.190 -7.429 -15.684 1.00 81.62 520 LYS A O 1
ATOM 4336 N N . CYS A 1 521 ? -15.107 -5.263 -16.271 1.00 82.38 521 CYS A N 1
ATOM 4337 C CA . CYS A 1 521 ? -15.176 -4.694 -14.928 1.00 82.38 521 CYS A CA 1
ATOM 4338 C C . CYS A 1 521 ? -16.439 -5.155 -14.181 1.00 82.38 521 CYS A C 1
ATOM 4340 O O . CYS A 1 521 ? -16.393 -5.520 -13.009 1.00 82.38 521 CYS A O 1
ATOM 4342 N N . ARG A 1 522 ? -17.577 -5.222 -14.887 1.00 82.69 522 ARG A N 1
ATOM 4343 C CA . ARG A 1 522 ? -18.824 -5.775 -14.354 1.00 82.69 522 ARG A CA 1
ATOM 4344 C C . ARG A 1 522 ? -18.758 -7.290 -14.159 1.00 82.69 522 ARG A C 1
ATOM 4346 O O . ARG A 1 522 ? -19.283 -7.766 -13.167 1.00 82.69 522 ARG A O 1
ATOM 4353 N N . GLU A 1 523 ? -18.148 -8.053 -15.063 1.00 82.62 523 GLU A N 1
ATOM 4354 C CA . GLU A 1 523 ? -17.985 -9.510 -14.938 1.00 82.62 523 GLU A CA 1
ATOM 4355 C C . GLU A 1 523 ? -17.111 -9.876 -13.726 1.00 82.62 523 GLU A C 1
ATOM 4357 O O . GLU A 1 523 ? -17.471 -10.780 -12.971 1.00 82.62 523 GLU A O 1
ATOM 4362 N N . GLU A 1 524 ? -16.037 -9.121 -13.481 1.00 81.81 524 GLU A N 1
ATOM 4363 C CA . GLU A 1 524 ? -15.194 -9.227 -12.283 1.00 81.81 524 GLU A CA 1
ATOM 4364 C C . GLU A 1 524 ? -15.998 -8.905 -11.006 1.00 81.81 524 GLU A C 1
ATOM 4366 O O . GLU A 1 524 ? -16.076 -9.736 -10.099 1.00 81.81 524 GLU A O 1
ATOM 4371 N N . GLN A 1 525 ? -16.712 -7.771 -10.969 1.00 84.62 525 GLN A N 1
ATOM 4372 C CA . GLN A 1 525 ? -17.593 -7.421 -9.842 1.00 84.62 525 GLN A CA 1
ATOM 4373 C C . GLN A 1 525 ? -18.730 -8.435 -9.622 1.00 84.62 525 GLN A C 1
ATOM 4375 O O . GLN A 1 525 ? -19.115 -8.702 -8.485 1.00 84.62 525 GLN A O 1
ATOM 4380 N N . VAL A 1 526 ? -19.292 -9.010 -10.689 1.00 85.62 526 VAL A N 1
ATOM 4381 C CA . VAL A 1 526 ? -20.364 -10.015 -10.613 1.00 85.62 526 VAL A CA 1
ATOM 4382 C C . VAL A 1 526 ? -19.857 -11.310 -9.987 1.00 85.62 526 VAL A C 1
ATOM 4384 O O . VAL A 1 526 ? -20.607 -11.923 -9.229 1.00 85.62 526 VAL A O 1
ATOM 4387 N N . ALA A 1 527 ? -18.605 -11.711 -10.228 1.00 85.81 527 ALA A N 1
ATOM 4388 C CA . ALA A 1 527 ? -18.013 -12.868 -9.559 1.00 85.81 527 ALA A CA 1
ATOM 4389 C C . ALA A 1 527 ? -17.929 -12.659 -8.035 1.00 85.81 527 ALA A C 1
ATOM 4391 O O . ALA A 1 527 ? -18.353 -13.529 -7.270 1.00 85.81 527 ALA A O 1
ATOM 4392 N N . ASP A 1 528 ? -17.479 -11.482 -7.593 1.00 88.38 528 ASP A N 1
ATOM 4393 C CA . ASP A 1 528 ? -17.381 -11.141 -6.169 1.00 88.38 528 ASP A CA 1
ATOM 4394 C C . ASP A 1 528 ? -18.757 -10.975 -5.509 1.00 88.38 528 ASP A C 1
ATOM 4396 O O . ASP A 1 528 ? -19.010 -11.565 -4.456 1.00 88.38 528 ASP A O 1
ATOM 4400 N N . ARG A 1 529 ? -19.700 -10.280 -6.160 1.00 88.62 529 ARG A N 1
ATOM 4401 C CA . ARG A 1 529 ? -21.105 -10.187 -5.713 1.00 88.62 529 ARG A CA 1
ATOM 4402 C C . ARG A 1 529 ? -21.767 -11.564 -5.616 1.00 88.62 529 ARG A C 1
ATOM 4404 O O . ARG A 1 529 ? -22.475 -11.843 -4.650 1.00 88.62 529 ARG A O 1
ATOM 4411 N N . HIS A 1 530 ? -21.512 -12.454 -6.576 1.00 89.06 530 HIS A N 1
ATOM 4412 C CA . HIS A 1 530 ? -22.005 -13.831 -6.544 1.00 89.06 530 HIS A CA 1
ATOM 4413 C C . HIS A 1 530 ? -21.386 -14.638 -5.392 1.00 89.06 530 HIS A C 1
ATOM 4415 O O . HIS A 1 530 ? -22.076 -15.449 -4.771 1.00 89.06 530 HIS A O 1
ATOM 4421 N N . GLN A 1 531 ? -20.115 -14.399 -5.053 1.00 90.62 531 GLN A N 1
ATOM 4422 C CA . GLN A 1 531 ? -19.476 -15.025 -3.897 1.00 90.62 531 GLN A CA 1
ATOM 4423 C C . GLN A 1 531 ? -20.064 -14.512 -2.569 1.00 90.62 531 GLN A C 1
ATOM 4425 O O . GLN A 1 531 ? -20.374 -15.323 -1.695 1.00 90.62 531 GLN A O 1
ATOM 4430 N N . ILE A 1 532 ? -20.307 -13.201 -2.441 1.00 91.44 532 ILE A N 1
ATOM 4431 C CA . ILE A 1 532 ? -21.016 -12.597 -1.297 1.00 91.44 532 ILE A CA 1
ATOM 4432 C C . ILE A 1 532 ? -22.427 -13.199 -1.166 1.00 91.44 532 ILE A C 1
ATOM 4434 O O . ILE A 1 532 ? -22.827 -13.595 -0.070 1.00 91.44 532 ILE A O 1
ATOM 4438 N N . TYR A 1 533 ? -23.150 -13.380 -2.278 1.00 91.50 533 TYR A N 1
ATOM 4439 C CA . TYR A 1 533 ? -24.455 -14.053 -2.308 1.00 91.50 533 TYR A CA 1
ATOM 4440 C C . TYR A 1 533 ? -24.393 -15.521 -1.864 1.00 91.50 533 TYR A C 1
ATOM 4442 O O . TYR A 1 533 ? -25.156 -15.944 -0.996 1.00 91.50 533 TYR A O 1
ATOM 4450 N N . CYS A 1 534 ? -23.455 -16.305 -2.398 1.00 91.56 534 CYS A N 1
ATOM 4451 C CA . CYS A 1 534 ? -23.251 -17.691 -1.977 1.00 91.56 534 CYS A CA 1
ATOM 4452 C C . CYS A 1 534 ? -22.929 -17.794 -0.479 1.00 91.56 534 CYS A C 1
ATOM 4454 O O . CYS A 1 534 ? -23.476 -18.658 0.210 1.00 91.56 534 CYS A O 1
ATOM 4456 N N . ASN A 1 535 ? -22.094 -16.891 0.038 1.00 93.81 535 ASN A N 1
ATOM 4457 C CA . ASN A 1 535 ? -21.741 -16.838 1.451 1.00 93.81 535 ASN A CA 1
ATOM 4458 C C . ASN A 1 535 ? -22.930 -16.419 2.330 1.00 93.81 535 ASN A C 1
ATOM 4460 O O . ASN A 1 535 ? -23.162 -17.061 3.352 1.00 93.81 535 ASN A O 1
ATOM 4464 N N . SER A 1 536 ? -23.737 -15.426 1.940 1.00 91.44 536 SER A N 1
ATOM 4465 C CA . SER A 1 536 ? -24.916 -15.018 2.723 1.00 91.44 536 SER A CA 1
ATOM 4466 C C . SER A 1 536 ? -26.003 -16.100 2.751 1.00 91.44 536 SER A C 1
ATOM 4468 O O . SER A 1 536 ? -26.569 -16.374 3.810 1.00 91.44 536 SER A O 1
ATOM 4470 N N . VAL A 1 537 ? -26.230 -16.804 1.635 1.00 91.38 537 VAL A N 1
ATOM 4471 C CA . VAL A 1 537 ? -27.111 -17.984 1.580 1.00 91.38 537 VAL A CA 1
ATOM 4472 C C . VAL A 1 537 ? -26.564 -19.119 2.453 1.00 91.38 537 VAL A C 1
ATOM 4474 O O . VAL A 1 537 ? -27.331 -19.778 3.154 1.00 91.38 537 VAL A O 1
ATOM 4477 N N . LYS A 1 538 ? -25.245 -19.347 2.457 1.00 94.25 538 LYS A N 1
ATOM 4478 C CA . LYS A 1 538 ? -24.591 -20.349 3.315 1.00 94.25 538 LYS A CA 1
ATOM 4479 C C . LYS A 1 538 ? -24.724 -20.002 4.803 1.00 94.25 538 LYS A C 1
ATOM 4481 O O . LYS A 1 538 ? -25.040 -20.887 5.591 1.00 94.25 538 LYS A O 1
ATOM 4486 N N . ILE A 1 539 ? -24.557 -18.733 5.175 1.00 93.12 539 ILE A N 1
ATOM 4487 C CA . ILE A 1 539 ? -24.766 -18.213 6.537 1.00 93.12 539 ILE A CA 1
ATOM 4488 C C . ILE A 1 539 ? -26.216 -18.429 6.983 1.00 93.12 539 ILE A C 1
ATOM 4490 O O . ILE A 1 539 ? -26.442 -19.011 8.043 1.00 93.12 539 ILE A O 1
ATOM 4494 N N . LYS A 1 540 ? -27.197 -18.043 6.157 1.00 90.75 540 LYS A N 1
ATOM 4495 C CA . LYS A 1 540 ? -28.628 -18.210 6.463 1.00 90.75 540 LYS A CA 1
ATOM 4496 C C . LYS A 1 540 ? -28.979 -19.695 6.657 1.00 90.75 540 LYS A C 1
ATOM 4498 O O . LYS A 1 540 ? -29.478 -20.057 7.719 1.00 90.75 540 LYS A O 1
ATOM 4503 N N . LYS A 1 541 ? -28.530 -20.581 5.756 1.00 91.00 541 LYS A N 1
ATOM 4504 C CA . LYS A 1 541 ? -28.664 -22.047 5.905 1.00 91.00 541 LYS A CA 1
ATOM 4505 C C . LYS A 1 541 ? -27.991 -22.614 7.161 1.00 91.00 541 LYS A C 1
ATOM 4507 O O . LYS A 1 541 ? -28.529 -23.526 7.778 1.00 91.00 541 LYS A O 1
ATOM 4512 N N . LEU A 1 542 ? -26.810 -22.121 7.546 1.00 90.75 542 LEU A N 1
ATOM 4513 C CA . LEU A 1 542 ? -26.128 -22.570 8.769 1.00 90.75 542 LEU A CA 1
ATOM 4514 C C . LEU A 1 542 ? -26.872 -22.127 10.039 1.00 90.75 542 LEU A C 1
ATOM 4516 O O . LEU A 1 542 ? -26.904 -22.882 11.006 1.00 90.75 542 LEU A O 1
ATOM 4520 N N . ALA A 1 543 ? -27.484 -20.940 10.035 1.00 88.94 543 ALA A N 1
ATOM 4521 C CA . ALA A 1 543 ? -28.274 -20.432 11.157 1.00 88.94 543 ALA A CA 1
ATOM 4522 C C . ALA A 1 543 ? -29.642 -21.134 11.291 1.00 88.94 543 ALA A C 1
ATOM 4524 O O . ALA A 1 543 ? -30.061 -21.457 12.403 1.00 88.94 543 ALA A O 1
ATOM 4525 N N . GLU A 1 544 ? -30.307 -21.426 10.169 1.00 87.25 544 GLU A N 1
ATOM 4526 C CA . GLU A 1 544 ? -31.587 -22.154 10.109 1.00 87.25 544 GLU A CA 1
ATOM 4527 C C . GLU A 1 544 ? -31.508 -23.563 10.723 1.00 87.25 544 GLU A C 1
ATOM 4529 O O . GLU A 1 544 ? -32.491 -24.045 11.281 1.00 87.25 544 GLU A O 1
ATOM 4534 N N . VAL A 1 545 ? -30.339 -24.215 10.686 1.00 79.75 545 VAL A N 1
ATOM 4535 C CA . VAL A 1 545 ? -30.128 -25.537 11.308 1.00 79.75 545 VAL A CA 1
ATOM 4536 C C . VAL A 1 545 ? -30.205 -25.487 12.842 1.00 79.75 545 VAL A C 1
ATOM 4538 O O . VAL A 1 545 ? -30.618 -26.468 13.454 1.00 79.75 545 VAL A O 1
ATOM 4541 N N . GLU A 1 546 ? -29.845 -24.370 13.486 1.00 74.00 546 GLU A N 1
ATOM 4542 C CA . GLU A 1 546 ? -29.968 -24.231 14.950 1.00 74.00 546 GLU A CA 1
ATOM 4543 C C . GLU A 1 546 ? -31.379 -23.862 15.407 1.00 74.00 546 GLU A C 1
ATOM 4545 O O . GLU A 1 546 ? -31.801 -24.218 16.509 1.00 74.00 546 GLU A O 1
ATOM 4550 N N . LYS A 1 547 ? -32.082 -23.079 14.587 1.00 73.31 547 LYS A N 1
ATOM 4551 C CA . LYS A 1 547 ? -33.446 -22.618 14.834 1.00 73.31 547 LYS A CA 1
ATOM 4552 C C . LYS A 1 547 ? -34.226 -22.706 13.524 1.00 73.31 547 LYS A C 1
ATOM 4554 O O . LYS A 1 547 ? -34.207 -21.734 12.764 1.00 73.31 547 LYS A O 1
ATOM 4559 N N . PRO A 1 548 ? -34.907 -23.834 13.253 1.00 72.81 548 PRO A N 1
ATOM 4560 C CA . PRO A 1 548 ? -35.721 -23.953 12.056 1.00 72.81 548 PRO A CA 1
ATOM 4561 C C . PRO A 1 548 ? -36.813 -22.883 12.057 1.00 72.81 548 PRO A C 1
ATOM 4563 O O . PRO A 1 548 ? -37.366 -22.533 13.105 1.00 72.81 548 PRO A O 1
ATOM 4566 N N . TYR A 1 549 ? -37.128 -22.363 10.872 1.00 72.75 549 TYR A N 1
ATOM 4567 C CA . TYR A 1 549 ? -38.232 -21.428 10.700 1.00 72.75 549 TYR A CA 1
ATOM 4568 C C . TYR A 1 549 ? -39.549 -22.110 11.088 1.00 72.75 549 TYR A C 1
ATOM 4570 O O . TYR A 1 549 ? -40.009 -23.032 10.415 1.00 72.75 549 TYR A O 1
ATOM 4578 N N . ILE A 1 550 ? -40.158 -21.644 12.178 1.00 74.62 550 ILE A N 1
ATOM 4579 C CA . ILE A 1 550 ? -41.523 -22.017 12.543 1.00 74.62 550 ILE A CA 1
ATOM 4580 C C . ILE A 1 550 ? -42.444 -21.124 11.704 1.00 74.62 550 ILE A C 1
ATOM 4582 O O . ILE A 1 550 ? -42.402 -19.903 11.890 1.00 74.62 550 ILE A O 1
ATOM 4586 N N . PRO A 1 551 ? -43.263 -21.676 10.788 1.00 71.62 551 PRO A N 1
ATOM 4587 C CA . PRO A 1 551 ? -44.217 -20.869 10.046 1.00 71.62 551 PRO A CA 1
ATOM 4588 C C . PRO A 1 551 ? -45.167 -20.189 11.025 1.00 71.62 551 PRO A C 1
ATOM 4590 O O . PRO A 1 551 ? -45.750 -20.837 11.897 1.00 71.62 551 PRO A O 1
ATOM 4593 N N . CYS A 1 552 ? -45.326 -18.873 10.880 1.00 76.00 552 CYS A N 1
ATOM 4594 C CA . CYS A 1 552 ? -46.330 -18.136 11.630 1.00 76.00 552 CYS A CA 1
ATOM 4595 C C . CYS A 1 552 ? -47.704 -18.697 11.258 1.00 76.00 552 CYS A C 1
ATOM 4597 O O . CYS A 1 552 ? -48.225 -18.389 10.186 1.00 76.00 552 CYS A O 1
ATOM 4599 N N . VAL A 1 553 ? -48.292 -19.510 12.139 1.00 72.75 553 VAL A N 1
ATOM 4600 C CA . VAL A 1 553 ? -49.694 -19.908 12.015 1.00 72.75 553 VAL A CA 1
ATOM 4601 C C . VAL A 1 553 ? -50.504 -18.623 12.077 1.00 72.75 553 VAL A C 1
ATOM 4603 O O . VAL A 1 553 ? -50.606 -18.000 13.134 1.00 72.75 553 VAL A O 1
ATOM 4606 N N . ALA A 1 554 ? -51.034 -18.200 10.931 1.00 64.25 554 ALA A N 1
ATOM 4607 C CA . ALA A 1 554 ? -51.927 -17.062 10.863 1.00 64.25 554 ALA A CA 1
ATOM 4608 C C . ALA A 1 554 ? -53.167 -17.405 11.692 1.00 64.25 554 ALA A C 1
ATOM 4610 O O . ALA A 1 554 ? -54.033 -18.167 11.256 1.00 64.25 554 ALA A O 1
ATOM 4611 N N . SER A 1 555 ? -53.239 -16.870 12.912 1.00 60.12 555 SER A N 1
ATOM 4612 C CA . SER A 1 555 ? -54.456 -16.916 13.705 1.00 60.12 555 SER A CA 1
ATOM 4613 C C . SER A 1 555 ? -55.520 -16.172 12.911 1.00 60.12 555 SER A C 1
ATOM 4615 O O . SER A 1 555 ? -55.503 -14.944 12.822 1.00 60.12 555 SER A O 1
ATOM 4617 N N . CYS A 1 556 ? -56.423 -16.927 12.282 1.00 56.97 556 CYS A N 1
ATOM 4618 C CA . CYS A 1 556 ? -57.506 -16.347 11.504 1.00 56.97 556 CYS A CA 1
ATOM 4619 C C . CYS A 1 556 ? -58.218 -15.307 12.386 1.00 56.97 556 CYS A C 1
ATOM 4621 O O . CYS A 1 556 ? -58.590 -15.640 13.521 1.00 56.97 556 CYS A O 1
ATOM 4623 N N . PRO A 1 557 ? -58.416 -14.059 11.910 1.00 55.72 557 PRO A N 1
ATOM 4624 C CA . PRO A 1 557 ? -58.932 -12.968 12.740 1.00 55.72 557 PRO A CA 1
ATOM 4625 C C . PRO A 1 557 ? -60.336 -13.250 13.291 1.00 55.72 557 PRO A C 1
ATOM 4627 O O . PRO A 1 557 ? -60.772 -12.585 14.225 1.00 55.72 557 PRO A O 1
ATOM 4630 N N . ILE A 1 558 ? -60.998 -14.301 12.794 1.00 57.22 558 ILE A N 1
ATOM 4631 C CA . ILE A 1 558 ? -62.147 -14.993 13.392 1.00 57.22 558 ILE A CA 1
ATOM 4632 C C . ILE A 1 558 ? -62.039 -15.078 14.928 1.00 57.22 558 ILE A C 1
ATOM 4634 O O . ILE A 1 558 ? -62.993 -14.709 15.609 1.00 57.22 558 ILE A O 1
ATOM 4638 N N . ASN A 1 559 ? -60.890 -15.455 15.505 1.00 53.03 559 ASN A N 1
ATOM 4639 C CA . ASN A 1 559 ? -60.737 -15.530 16.971 1.00 53.03 559 ASN A CA 1
ATOM 4640 C C . ASN A 1 559 ? -60.690 -14.156 17.673 1.00 53.03 559 ASN A C 1
ATOM 4642 O O . ASN A 1 559 ? -61.014 -14.060 18.858 1.00 53.03 559 ASN A O 1
ATOM 4646 N N . CYS A 1 560 ? -60.319 -13.088 16.963 1.00 54.25 560 CYS A N 1
ATOM 4647 C CA . CYS A 1 560 ? -60.440 -11.714 17.453 1.00 54.25 560 CYS A CA 1
ATOM 4648 C C . CYS A 1 560 ? -61.894 -11.225 17.373 1.00 54.25 560 CYS A C 1
ATOM 4650 O O . CYS A 1 560 ? -62.376 -10.645 18.346 1.00 54.25 560 CYS A O 1
ATOM 4652 N N . PHE A 1 561 ? -62.611 -11.533 16.285 1.00 51.00 561 PHE A N 1
ATOM 4653 C CA . PHE A 1 561 ? -64.044 -11.239 16.149 1.00 51.00 561 PHE A CA 1
ATOM 4654 C C . PHE A 1 561 ? -64.876 -11.924 17.248 1.00 51.00 561 PHE A C 1
ATOM 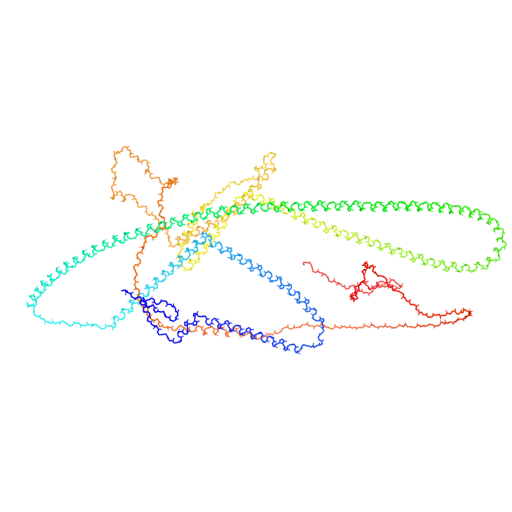4656 O O . PHE A 1 561 ? -65.686 -11.264 17.894 1.00 51.00 561 PHE A O 1
ATOM 4663 N N . HIS A 1 562 ? -64.600 -13.197 17.564 1.00 53.50 562 HIS A N 1
ATOM 4664 C CA . HIS A 1 562 ? -65.284 -13.930 18.644 1.00 53.50 562 HIS A CA 1
ATOM 4665 C C . HIS A 1 562 ? -65.071 -13.333 20.047 1.00 53.50 562 HIS A C 1
ATOM 4667 O O . HIS A 1 562 ? -65.901 -13.546 20.925 1.00 53.50 562 HIS A O 1
ATOM 4673 N N . ARG A 1 563 ? -63.964 -12.614 20.295 1.00 53.56 563 ARG A N 1
ATOM 4674 C CA . ARG A 1 563 ? -63.636 -12.059 21.626 1.00 53.56 563 ARG A CA 1
ATOM 4675 C C . ARG A 1 563 ? -63.931 -10.570 21.796 1.00 53.56 563 ARG A C 1
ATOM 4677 O O . ARG A 1 563 ? -63.934 -10.110 22.934 1.00 53.56 563 ARG A O 1
ATOM 4684 N N . ARG A 1 564 ? -64.107 -9.807 20.713 1.00 54.28 564 ARG A N 1
ATOM 4685 C CA . ARG A 1 564 ? -64.359 -8.353 20.776 1.00 54.28 564 ARG A CA 1
ATOM 4686 C C . ARG A 1 564 ? -65.683 -7.904 20.156 1.00 54.28 564 ARG A C 1
ATOM 4688 O O . ARG A 1 564 ? -66.038 -6.748 20.350 1.00 54.28 564 ARG A O 1
ATOM 4695 N N . GLY A 1 565 ? -66.403 -8.793 19.471 1.00 46.94 565 GLY A N 1
ATOM 4696 C CA . GLY A 1 565 ? -67.594 -8.430 18.704 1.00 46.94 565 GLY A CA 1
ATOM 4697 C C . GLY A 1 565 ? -67.252 -7.667 17.420 1.00 46.94 565 GLY A C 1
ATOM 4698 O O . GLY A 1 565 ? -66.117 -7.228 17.212 1.00 46.94 565 GLY A O 1
ATOM 4699 N N . MET A 1 566 ? -68.241 -7.530 16.540 1.00 49.09 566 MET A N 1
ATOM 4700 C CA . MET A 1 566 ? -68.194 -6.531 15.470 1.00 49.09 566 MET A CA 1
ATOM 4701 C C . MET A 1 566 ? -68.395 -5.147 16.103 1.00 49.09 566 MET A C 1
ATOM 4703 O O . MET A 1 566 ? -69.330 -5.007 16.889 1.00 49.09 566 MET A O 1
ATOM 4707 N N . PRO A 1 567 ? -67.565 -4.135 15.794 1.00 54.12 567 PRO A N 1
ATOM 4708 C CA . PRO A 1 567 ? -67.919 -2.758 16.109 1.00 54.12 567 PRO A CA 1
ATOM 4709 C C . PRO A 1 567 ? -69.159 -2.362 15.297 1.00 54.12 567 PRO A C 1
ATOM 4711 O O . PRO A 1 567 ? -69.259 -2.707 14.114 1.00 54.12 567 PRO A O 1
ATOM 4714 N N . ASP A 1 568 ? -70.087 -1.645 15.929 1.00 53.78 568 ASP A N 1
ATOM 4715 C CA . ASP A 1 568 ? -71.283 -1.146 15.255 1.00 53.78 568 ASP A CA 1
ATOM 4716 C C . ASP A 1 568 ? -70.885 -0.269 14.061 1.00 53.78 568 ASP A C 1
ATOM 4718 O O . ASP A 1 568 ? -70.013 0.598 14.146 1.00 53.78 568 ASP A O 1
ATOM 4722 N N . THR A 1 569 ? -71.489 -0.557 12.911 1.00 48.53 569 THR A N 1
ATOM 4723 C CA . THR A 1 569 ? -71.238 0.137 11.646 1.00 48.53 569 THR A CA 1
ATOM 4724 C C . THR A 1 569 ? -72.493 0.917 11.281 1.00 48.53 569 THR A C 1
ATOM 4726 O O . THR A 1 569 ? -73.491 0.338 10.858 1.00 48.53 569 THR A O 1
ATOM 4729 N N . ASP A 1 570 ? -72.436 2.242 11.445 1.00 53.34 570 ASP A N 1
ATOM 4730 C CA . ASP A 1 570 ? -73.591 3.159 11.382 1.00 53.34 570 ASP A CA 1
ATOM 4731 C C . ASP A 1 570 ? -74.289 3.257 10.005 1.00 53.34 570 ASP A C 1
ATOM 4733 O O . ASP A 1 570 ? -75.242 4.014 9.835 1.00 53.34 570 ASP A O 1
ATOM 4737 N N . SER A 1 571 ? -73.857 2.493 8.996 1.00 50.91 571 SER A N 1
ATOM 4738 C CA . SER A 1 571 ? -74.625 2.293 7.761 1.00 50.91 571 SER A CA 1
ATOM 4739 C C . SER A 1 571 ? -74.290 0.958 7.092 1.00 50.91 571 SER A C 1
ATOM 4741 O O . SER A 1 571 ? -73.126 0.605 6.917 1.00 50.91 571 SER A O 1
ATOM 4743 N N . LYS A 1 572 ? -75.322 0.231 6.643 1.00 51.50 572 LYS A N 1
ATOM 4744 C CA . LYS A 1 572 ? -75.157 -0.992 5.831 1.00 51.50 572 LYS A CA 1
ATOM 4745 C C . LYS A 1 572 ? -74.793 -0.706 4.368 1.00 51.50 572 LYS A C 1
ATOM 4747 O O . LYS A 1 572 ? -74.402 -1.622 3.656 1.00 51.50 572 LYS A O 1
ATOM 4752 N N . GLU A 1 573 ? -74.921 0.543 3.924 1.00 52.19 573 GLU A N 1
ATOM 4753 C CA . GLU A 1 573 ? -74.758 0.946 2.519 1.00 52.19 573 GLU A CA 1
ATOM 4754 C C . GLU A 1 573 ? -73.308 1.278 2.132 1.00 52.19 573 GLU A C 1
ATOM 4756 O O . GLU A 1 573 ? -72.988 1.309 0.950 1.00 52.19 573 GLU A O 1
ATOM 4761 N N . SER A 1 574 ? -72.414 1.493 3.106 1.00 51.72 574 SER A N 1
ATOM 4762 C CA . SER A 1 574 ? -71.005 1.845 2.858 1.00 51.72 574 SER A CA 1
ATOM 4763 C C . SER A 1 574 ? -70.022 0.671 2.990 1.00 51.72 574 SER A C 1
ATOM 4765 O O . SER A 1 574 ? -68.819 0.850 2.787 1.00 51.72 574 SER A O 1
ATOM 4767 N N . PHE A 1 575 ? -70.500 -0.539 3.311 1.00 46.03 575 PHE A N 1
ATOM 4768 C CA . PHE A 1 575 ? -69.637 -1.702 3.538 1.00 46.03 575 PHE A CA 1
ATOM 4769 C C . PHE A 1 575 ? -69.370 -2.497 2.251 1.00 46.03 575 PHE A C 1
ATOM 4771 O O . PHE A 1 575 ? -69.938 -3.558 1.991 1.00 46.03 575 PHE A O 1
ATOM 4778 N N . ASP A 1 576 ? -68.478 -1.942 1.438 1.00 43.09 576 ASP A N 1
ATOM 4779 C CA . ASP A 1 576 ? -68.078 -2.469 0.137 1.00 43.09 576 ASP A CA 1
ATOM 4780 C C . ASP A 1 576 ? -67.328 -3.817 0.276 1.00 43.09 576 ASP A C 1
ATOM 4782 O O . ASP A 1 576 ? -66.136 -3.875 0.600 1.00 43.09 576 ASP A O 1
ATOM 4786 N N . TYR A 1 577 ? -68.011 -4.938 0.009 1.00 44.69 577 TYR A N 1
ATOM 4787 C CA . TYR A 1 577 ? -67.434 -6.295 0.094 1.00 44.69 577 TYR A CA 1
ATOM 4788 C C . TYR A 1 577 ? -66.285 -6.554 -0.911 1.00 44.69 577 TYR A C 1
ATOM 4790 O O . TYR A 1 577 ? -65.599 -7.577 -0.826 1.00 44.69 577 TYR A O 1
ATOM 4798 N N . GLY A 1 578 ? -66.023 -5.629 -1.842 1.00 43.31 578 GLY A N 1
ATOM 4799 C CA . GLY A 1 578 ? -65.077 -5.796 -2.951 1.00 43.31 578 GLY A CA 1
ATOM 4800 C C . GLY A 1 578 ? -63.601 -6.008 -2.577 1.00 43.31 578 GLY A C 1
ATOM 4801 O O . GLY A 1 578 ? -62.833 -6.471 -3.418 1.00 43.31 578 GLY A O 1
ATOM 4802 N N . ARG A 1 579 ? -63.166 -5.711 -1.340 1.00 45.91 579 ARG A N 1
ATOM 4803 C CA . ARG A 1 579 ? -61.749 -5.852 -0.921 1.00 45.91 579 ARG A CA 1
ATOM 4804 C C . ARG A 1 579 ? -61.373 -7.165 -0.229 1.00 45.91 579 ARG A C 1
ATOM 4806 O O . ARG A 1 579 ? -60.190 -7.370 0.044 1.00 45.91 579 ARG A O 1
ATOM 4813 N N . HIS A 1 580 ? -62.331 -8.050 0.045 1.00 43.16 580 HIS A N 1
ATOM 4814 C CA . HIS A 1 580 ? -62.077 -9.316 0.752 1.00 43.16 580 HIS A CA 1
ATOM 4815 C C . HIS A 1 580 ? -62.400 -10.568 -0.073 1.00 43.16 580 HIS A C 1
ATOM 4817 O O . HIS A 1 580 ? -62.504 -11.664 0.474 1.00 43.16 580 HIS A O 1
ATOM 4823 N N . VAL A 1 581 ? -62.468 -10.435 -1.402 1.00 41.00 581 VAL A N 1
ATOM 4824 C CA . VAL A 1 581 ? -62.337 -11.589 -2.297 1.00 41.00 581 VAL A CA 1
ATOM 4825 C C . VAL A 1 581 ? -60.895 -12.092 -2.209 1.00 41.00 581 VAL A C 1
ATOM 4827 O O . VAL A 1 581 ? -59.958 -11.420 -2.642 1.00 41.00 581 VAL A O 1
ATOM 4830 N N . CYS A 1 582 ? -60.717 -13.266 -1.609 1.00 42.09 582 CYS A N 1
ATOM 4831 C CA . CYS A 1 582 ? -59.425 -13.931 -1.499 1.00 42.09 582 CYS A CA 1
ATOM 4832 C C . CYS A 1 582 ? -58.929 -14.348 -2.890 1.00 42.09 582 CYS A C 1
ATOM 4834 O O . CYS A 1 582 ? -59.321 -15.397 -3.400 1.00 42.09 582 CYS A O 1
ATOM 4836 N N . TYR A 1 583 ? -58.041 -13.555 -3.490 1.00 36.53 583 TYR A N 1
ATOM 4837 C CA . TYR A 1 583 ? -57.243 -14.025 -4.618 1.00 36.53 583 TYR A CA 1
ATOM 4838 C C . TYR A 1 583 ? -56.386 -15.210 -4.156 1.00 36.53 583 TYR A C 1
ATOM 4840 O O . TYR A 1 583 ? -55.683 -15.121 -3.148 1.00 36.53 583 TYR A O 1
ATOM 4848 N N . THR A 1 584 ? -56.459 -16.322 -4.888 1.00 47.97 584 THR A N 1
ATOM 4849 C CA . THR A 1 584 ? -55.618 -17.509 -4.659 1.00 47.97 584 THR A CA 1
ATOM 4850 C C . THR A 1 584 ? -54.144 -17.231 -4.935 1.00 47.97 584 THR A C 1
ATOM 4852 O O . THR A 1 584 ? -53.281 -17.874 -4.342 1.00 47.97 584 THR A O 1
ATOM 4855 N N . ASP A 1 585 ? -53.863 -16.236 -5.777 1.00 41.50 585 ASP A N 1
ATOM 4856 C CA . ASP A 1 585 ? -52.525 -15.708 -6.004 1.00 41.50 585 ASP A CA 1
ATOM 4857 C C . ASP A 1 585 ? -52.266 -14.525 -5.066 1.00 41.50 585 ASP A C 1
ATOM 4859 O O . ASP A 1 585 ? -52.999 -13.533 -5.055 1.00 41.50 585 ASP A O 1
ATOM 4863 N N . THR A 1 586 ? -51.199 -14.620 -4.270 1.00 47.69 586 THR A N 1
ATOM 4864 C CA . THR A 1 586 ? -50.795 -13.563 -3.337 1.00 47.69 586 THR A CA 1
ATOM 4865 C C . THR A 1 586 ? -50.514 -12.260 -4.094 1.00 47.69 586 THR A C 1
ATOM 4867 O O . THR A 1 586 ? -49.598 -12.252 -4.926 1.00 47.69 586 THR A O 1
ATOM 4870 N N . PRO A 1 587 ? -51.218 -11.146 -3.813 1.00 42.25 587 PRO A N 1
ATOM 4871 C CA . PRO A 1 587 ? -50.967 -9.892 -4.508 1.00 42.25 587 PRO A CA 1
ATOM 4872 C C . PRO A 1 587 ? -49.541 -9.409 -4.231 1.00 42.25 587 PRO A C 1
ATOM 4874 O O . PRO A 1 587 ? -49.078 -9.392 -3.088 1.00 42.25 587 PRO A O 1
ATOM 4877 N N . THR A 1 588 ? -48.839 -9.006 -5.291 1.00 46.09 588 THR A N 1
ATOM 4878 C CA . THR A 1 588 ? -47.479 -8.464 -5.202 1.00 46.09 588 THR A CA 1
ATOM 4879 C C . THR A 1 588 ? -47.441 -7.283 -4.240 1.00 46.09 588 THR A C 1
ATOM 4881 O O . THR A 1 588 ? -48.262 -6.374 -4.361 1.00 46.09 588 THR A O 1
ATOM 4884 N N . VAL A 1 589 ? -46.476 -7.292 -3.315 1.00 44.75 589 VAL A N 1
ATOM 4885 C CA . VAL A 1 589 ? -46.342 -6.304 -2.235 1.00 44.75 589 VAL A CA 1
ATOM 4886 C C . VAL A 1 589 ? -46.295 -4.882 -2.802 1.00 44.75 589 VAL A C 1
ATOM 4888 O O . VAL A 1 589 ? -45.253 -4.419 -3.266 1.00 44.75 589 VAL A O 1
ATOM 4891 N N . ALA A 1 590 ? -47.431 -4.184 -2.751 1.00 36.62 590 ALA A N 1
ATOM 4892 C CA . ALA A 1 590 ? -47.484 -2.752 -2.998 1.00 36.62 590 ALA A CA 1
ATOM 4893 C C . ALA A 1 590 ? -46.613 -2.043 -1.953 1.00 36.62 590 ALA A C 1
ATOM 4895 O O . ALA A 1 590 ? -46.567 -2.465 -0.795 1.00 36.62 590 ALA A O 1
ATOM 4896 N N . ALA A 1 591 ? -45.904 -0.990 -2.368 1.00 38.81 591 ALA A N 1
ATOM 4897 C CA . ALA A 1 591 ? -44.935 -0.302 -1.523 1.00 38.81 591 ALA A CA 1
ATOM 4898 C C . ALA A 1 591 ? -45.552 0.078 -0.167 1.00 38.81 591 ALA A C 1
ATOM 4900 O O . ALA A 1 591 ? -46.548 0.803 -0.116 1.00 38.81 591 ALA A O 1
ATOM 4901 N N . CYS A 1 592 ? -44.962 -0.425 0.923 1.00 42.91 592 CYS A N 1
ATOM 4902 C CA . CYS A 1 592 ? -45.424 -0.116 2.272 1.00 42.91 592 CYS A CA 1
ATOM 4903 C C . CYS A 1 592 ? -45.473 1.410 2.464 1.00 42.91 592 CYS A C 1
ATOM 4905 O O . CYS A 1 592 ? -44.507 2.087 2.094 1.00 42.91 592 CYS A O 1
ATOM 4907 N N . PRO A 1 593 ? -46.558 1.965 3.040 1.00 37.88 593 PRO A N 1
ATOM 4908 C CA . PRO A 1 593 ? -46.643 3.395 3.299 1.00 37.88 593 PRO A CA 1
ATOM 4909 C C . PRO A 1 593 ? -45.473 3.852 4.181 1.00 37.88 593 PRO A C 1
ATOM 4911 O O . PRO A 1 593 ? -44.970 3.091 5.011 1.00 37.88 593 PRO A O 1
ATOM 4914 N N . GLY A 1 594 ? -45.027 5.092 3.948 1.00 35.91 594 GLY A N 1
ATOM 4915 C CA . GLY A 1 594 ? -43.783 5.639 4.496 1.00 35.91 594 GLY A CA 1
ATOM 4916 C C . GLY A 1 594 ? -43.661 5.528 6.023 1.00 35.91 594 GLY A C 1
ATOM 4917 O O . GLY A 1 594 ? -44.671 5.423 6.722 1.00 35.91 594 GLY A O 1
ATOM 4918 N N . PRO A 1 595 ? -42.425 5.543 6.555 1.00 41.47 595 PRO A N 1
ATOM 4919 C CA . PRO A 1 595 ? -42.138 5.126 7.921 1.00 41.47 595 PRO A CA 1
ATOM 4920 C C . PRO A 1 595 ? -42.895 5.974 8.945 1.00 41.47 595 PRO A C 1
ATOM 4922 O O . PRO A 1 595 ? -42.542 7.123 9.215 1.00 41.47 595 PRO A O 1
ATOM 4925 N N . MET A 1 596 ? -43.914 5.366 9.558 1.00 31.98 596 MET A N 1
ATOM 4926 C CA . MET A 1 596 ? -44.546 5.897 10.758 1.00 31.98 596 MET A CA 1
ATOM 4927 C C . MET A 1 596 ? -43.452 6.078 11.813 1.00 31.98 596 MET A C 1
ATOM 4929 O O . MET A 1 596 ? -42.686 5.146 12.066 1.00 31.98 596 MET A O 1
ATOM 4933 N N . GLN A 1 597 ? -43.340 7.286 12.369 1.00 31.83 597 GLN A N 1
ATOM 4934 C CA . GLN A 1 597 ? -42.218 7.684 13.219 1.00 31.83 597 GLN A CA 1
ATOM 4935 C C . GLN A 1 597 ? -42.088 6.743 14.422 1.00 31.83 597 GLN A C 1
ATOM 4937 O O . GLN A 1 597 ? -42.820 6.852 15.405 1.00 31.83 597 GLN A O 1
ATOM 4942 N N . VAL A 1 598 ? -41.137 5.809 14.342 1.00 36.47 598 VAL A N 1
ATOM 4943 C CA . VAL A 1 598 ? -40.779 4.953 15.469 1.00 36.47 598 VAL A CA 1
ATOM 4944 C C . VAL A 1 598 ? -40.144 5.860 16.509 1.00 36.47 598 VAL A C 1
ATOM 4946 O O . VAL A 1 598 ? -39.062 6.403 16.287 1.00 36.47 598 VAL A O 1
ATOM 4949 N N . ILE A 1 599 ? -40.834 6.034 17.635 1.00 34.75 599 ILE A N 1
ATOM 4950 C CA . ILE A 1 599 ? -40.316 6.760 18.792 1.00 34.75 599 ILE A CA 1
ATOM 4951 C C . ILE A 1 599 ? -38.987 6.103 19.174 1.00 34.75 599 ILE A C 1
ATOM 4953 O O . ILE A 1 599 ? -38.949 4.943 19.594 1.00 34.75 599 ILE A O 1
ATOM 4957 N N . HIS A 1 600 ? -37.891 6.831 18.957 1.00 33.09 600 HIS A N 1
ATOM 4958 C CA . HIS A 1 600 ? -36.544 6.352 19.230 1.00 33.09 600 HIS A CA 1
ATOM 4959 C C . HIS A 1 600 ? -36.381 6.139 20.738 1.00 33.09 600 HIS A C 1
ATOM 4961 O O . HIS A 1 600 ? -36.132 7.077 21.491 1.00 33.09 600 HIS A O 1
ATOM 4967 N N . ASN A 1 601 ? -36.499 4.883 21.171 1.00 39.72 601 ASN A N 1
ATOM 4968 C CA . ASN A 1 601 ? -36.059 4.452 22.492 1.00 39.72 601 ASN A CA 1
ATOM 4969 C C . ASN A 1 601 ? -34.526 4.488 22.514 1.00 39.72 601 ASN A C 1
ATOM 4971 O O . ASN A 1 601 ? -33.865 3.521 22.128 1.00 39.72 601 ASN A O 1
ATOM 4975 N N . ASP A 1 602 ? -33.976 5.635 22.900 1.00 40.69 602 ASP A N 1
ATOM 4976 C CA . ASP A 1 602 ? -32.541 5.897 22.877 1.00 40.69 602 ASP A CA 1
ATOM 4977 C C . ASP A 1 602 ? -31.834 5.031 23.947 1.00 40.69 602 ASP A C 1
ATOM 4979 O O . ASP A 1 602 ? -32.144 5.144 25.138 1.00 40.69 602 ASP A O 1
ATOM 4983 N N . PRO A 1 603 ? -30.881 4.145 23.591 1.00 56.03 603 PRO A N 1
ATOM 4984 C CA . PRO A 1 603 ? -30.313 3.151 24.513 1.00 56.03 603 PRO A CA 1
ATOM 4985 C C . PRO A 1 603 ? -29.330 3.733 25.552 1.00 56.03 603 PRO A C 1
ATOM 4987 O O . PRO A 1 603 ? -28.517 3.004 26.120 1.00 56.03 603 PRO A O 1
ATOM 4990 N N . LEU A 1 604 ? -29.382 5.045 25.801 1.00 41.72 604 LEU A N 1
ATOM 4991 C CA . LEU A 1 604 ? -28.571 5.755 26.795 1.00 41.72 604 LEU A CA 1
ATOM 4992 C C . LEU A 1 604 ? -29.319 6.051 28.105 1.00 41.72 604 LEU A C 1
ATOM 4994 O O . LEU A 1 604 ? -28.689 6.525 29.057 1.00 41.72 604 LEU A O 1
ATOM 4998 N N . ASP A 1 605 ? -30.605 5.696 28.198 1.00 41.44 605 ASP A N 1
ATOM 4999 C CA . ASP A 1 605 ? -31.426 5.807 29.412 1.00 41.44 605 ASP A CA 1
ATOM 5000 C C . ASP A 1 605 ? -31.052 4.752 30.480 1.00 41.44 605 ASP A C 1
ATOM 5002 O O . ASP A 1 605 ? -31.789 3.829 30.835 1.00 41.44 605 ASP A O 1
ATOM 5006 N N . ASN A 1 606 ? -29.858 4.920 31.051 1.00 47.62 606 ASN A N 1
ATOM 5007 C CA . ASN A 1 606 ? -29.258 4.055 32.073 1.00 47.62 606 ASN A CA 1
ATOM 5008 C C . ASN A 1 606 ? -29.951 4.124 33.457 1.00 47.62 606 ASN A C 1
ATOM 5010 O O . ASN A 1 606 ? -29.379 3.691 34.459 1.00 47.62 606 ASN A O 1
ATOM 5014 N N . GLN A 1 607 ? -31.169 4.670 33.554 1.00 37.22 607 GLN A N 1
ATOM 5015 C CA . GLN A 1 607 ? -31.884 4.817 34.829 1.00 37.22 607 GLN A CA 1
ATOM 5016 C C . GLN A 1 607 ? -32.695 3.581 35.247 1.00 37.22 607 GLN A C 1
ATOM 5018 O O . GLN A 1 607 ? -33.072 3.469 36.416 1.00 37.22 607 GLN A O 1
ATOM 5023 N N . ARG A 1 608 ? -32.899 2.590 34.365 1.00 36.81 608 ARG A N 1
ATOM 5024 C CA . ARG A 1 608 ? -33.466 1.288 34.764 1.00 36.81 608 ARG A CA 1
ATOM 5025 C C . ARG A 1 608 ? -32.415 0.420 35.463 1.00 36.81 608 ARG A C 1
ATOM 5027 O O . ARG A 1 608 ? -31.856 -0.507 34.881 1.00 36.81 608 ARG A O 1
ATOM 5034 N N . LYS A 1 609 ? -32.179 0.707 36.748 1.00 34.25 609 LYS A N 1
ATOM 5035 C CA . LYS A 1 609 ? -31.445 -0.175 37.667 1.00 34.25 609 LYS A CA 1
ATOM 5036 C C . LYS A 1 609 ? -32.187 -1.509 37.799 1.00 34.25 609 LYS A C 1
ATOM 5038 O O . LYS A 1 609 ? -33.106 -1.632 38.604 1.00 34.25 609 LYS A O 1
ATOM 5043 N N . ILE A 1 610 ? -31.773 -2.514 37.030 1.00 37.62 610 ILE A N 1
ATOM 5044 C CA . ILE A 1 610 ? -32.197 -3.901 37.246 1.00 37.62 610 ILE A CA 1
ATOM 5045 C C . ILE A 1 610 ? -31.666 -4.325 38.620 1.00 37.62 610 ILE A C 1
ATOM 5047 O O . ILE A 1 610 ? -30.458 -4.304 38.865 1.00 37.62 610 ILE A O 1
ATOM 5051 N N . SER A 1 611 ? -32.577 -4.656 39.532 1.00 35.03 611 SER A N 1
ATOM 5052 C CA . SER A 1 611 ? -32.276 -4.962 40.928 1.00 35.03 611 SER A CA 1
ATOM 5053 C C . SER A 1 611 ? -31.478 -6.261 41.058 1.00 35.03 611 SER A C 1
ATOM 5055 O O . SER A 1 611 ? -32.046 -7.352 41.085 1.00 35.03 611 SER A O 1
ATOM 5057 N N . GLN A 1 612 ? -30.156 -6.144 41.182 1.00 34.94 612 GLN A N 1
ATOM 5058 C CA . GLN A 1 612 ? -29.287 -7.251 41.581 1.00 34.94 612 GLN A CA 1
ATOM 5059 C C . GLN A 1 612 ? -29.469 -7.544 43.077 1.00 34.94 612 GLN A C 1
ATOM 5061 O O . GLN A 1 612 ? -28.676 -7.103 43.911 1.00 34.94 612 GLN A O 1
ATOM 5066 N N . LEU A 1 613 ? -30.521 -8.289 43.426 1.00 37.56 613 LEU A N 1
ATOM 5067 C CA . LEU A 1 613 ? -30.605 -8.930 44.736 1.00 37.56 613 LEU A CA 1
ATOM 5068 C C . LEU A 1 613 ? -29.593 -10.078 44.769 1.00 37.56 613 LEU A C 1
ATOM 5070 O O . LEU A 1 613 ? -29.718 -11.080 44.069 1.00 37.56 613 LEU A O 1
ATOM 5074 N N . SER A 1 614 ? -28.534 -9.876 45.546 1.00 36.31 614 SER A N 1
ATOM 5075 C CA . SER A 1 614 ? -27.382 -10.762 45.614 1.00 36.31 614 SER A CA 1
ATOM 5076 C C . SER A 1 614 ? -27.672 -11.990 46.475 1.00 36.31 614 SER A C 1
ATOM 5078 O O . SER A 1 614 ? -27.591 -11.946 47.704 1.00 36.31 614 SER A O 1
ATOM 5080 N N . MET A 1 615 ? -27.948 -13.122 45.824 1.00 36.22 615 MET A N 1
ATOM 5081 C CA . MET A 1 615 ? -27.891 -14.419 46.494 1.00 36.22 615 MET A CA 1
ATOM 5082 C C . MET A 1 615 ? -26.454 -14.682 46.958 1.00 36.22 615 MET A C 1
ATOM 5084 O O . MET A 1 615 ? -25.525 -14.782 46.155 1.00 36.22 615 MET A O 1
ATOM 5088 N N . LYS A 1 616 ? -26.262 -14.756 48.278 1.00 32.12 616 LYS A N 1
ATOM 5089 C CA . LYS A 1 616 ? -24.976 -15.098 48.888 1.00 32.12 616 LYS A CA 1
ATOM 5090 C C . LYS A 1 616 ? -24.756 -16.604 48.760 1.00 32.12 616 LYS A C 1
ATOM 5092 O O . LYS A 1 616 ? -25.353 -17.373 49.504 1.00 32.12 616 LYS A O 1
ATOM 5097 N N . LEU A 1 617 ? -23.894 -17.000 47.829 1.00 39.69 617 LEU A N 1
ATOM 5098 C CA . LEU A 1 617 ? -23.420 -18.379 47.713 1.00 39.69 617 LEU A CA 1
ATOM 5099 C C . LEU A 1 617 ? -22.607 -18.773 48.968 1.00 39.69 617 LEU A C 1
ATOM 5101 O O . LEU A 1 617 ? -21.797 -17.959 49.431 1.00 39.69 617 LEU A O 1
ATOM 5105 N N . PRO A 1 618 ? -22.804 -19.983 49.526 1.00 38.84 618 PRO A N 1
ATOM 5106 C CA . PRO A 1 618 ? -22.030 -20.473 50.665 1.00 38.84 618 PRO A CA 1
ATOM 5107 C C . PRO A 1 618 ? -20.560 -20.759 50.285 1.00 38.84 618 PRO A C 1
ATOM 5109 O O . PRO A 1 618 ? -20.247 -20.953 49.107 1.00 38.84 618 PRO A O 1
ATOM 5112 N N . PRO A 1 619 ? -19.629 -20.762 51.260 1.00 39.56 619 PRO A N 1
ATOM 5113 C CA . PRO A 1 619 ? -18.212 -20.996 50.998 1.00 39.56 619 PRO A CA 1
ATOM 5114 C C . PRO A 1 619 ? -17.941 -22.442 50.553 1.00 39.56 619 PRO A C 1
ATOM 5116 O O . PRO A 1 619 ? -18.343 -23.400 51.205 1.00 39.56 619 PRO A O 1
ATOM 5119 N N . MET A 1 620 ? -17.225 -22.572 49.437 1.00 37.50 620 MET A N 1
ATOM 5120 C CA . MET A 1 620 ? -16.896 -23.836 48.770 1.00 37.50 620 MET A CA 1
ATOM 5121 C C . MET A 1 620 ? -15.929 -24.710 49.606 1.00 37.50 620 MET A C 1
ATOM 5123 O O . MET A 1 620 ? -14.934 -24.172 50.102 1.00 37.50 620 MET A O 1
ATOM 5127 N N . PRO A 1 621 ? -16.163 -26.033 49.733 1.00 39.50 621 PRO A N 1
ATOM 5128 C CA . PRO A 1 621 ? -15.293 -26.938 50.491 1.00 39.50 621 PRO A CA 1
ATOM 5129 C C . PRO A 1 621 ? -13.934 -27.196 49.810 1.00 39.50 621 PRO A C 1
ATOM 5131 O O . PRO A 1 621 ? -13.794 -27.119 48.587 1.00 39.50 621 PRO A O 1
ATOM 5134 N N . ASP A 1 622 ? -12.913 -27.516 50.614 1.00 37.31 622 ASP A N 1
ATOM 5135 C CA . ASP A 1 622 ? -11.538 -27.761 50.152 1.00 37.31 622 ASP A CA 1
ATOM 5136 C C . ASP A 1 622 ? -11.427 -29.092 49.380 1.00 37.31 622 ASP A C 1
ATOM 5138 O O . ASP A 1 622 ? -11.405 -30.178 49.960 1.00 37.31 622 ASP A O 1
ATOM 5142 N N . LEU A 1 623 ? -11.297 -29.005 48.053 1.00 45.25 623 LEU A N 1
ATOM 5143 C CA . LEU A 1 623 ? -11.130 -30.164 47.173 1.00 45.25 623 LEU A CA 1
ATOM 5144 C C . LEU A 1 623 ? -9.841 -30.945 47.490 1.00 45.25 623 LEU A C 1
ATOM 5146 O O . LEU A 1 623 ? -8.718 -30.473 47.260 1.00 45.25 623 LEU A O 1
ATOM 5150 N N . THR A 1 624 ? -10.002 -32.184 47.957 1.00 37.75 624 THR A N 1
ATOM 5151 C CA . THR A 1 624 ? -8.907 -33.142 48.138 1.00 37.75 624 THR A CA 1
ATOM 5152 C C . THR A 1 624 ? -8.243 -33.457 46.800 1.00 37.75 624 THR A C 1
ATOM 5154 O O . THR A 1 624 ? -8.899 -33.817 45.822 1.00 37.75 624 THR A O 1
ATOM 5157 N N . LYS A 1 625 ? -6.914 -33.339 46.745 1.00 39.53 625 LYS A N 1
ATOM 5158 C CA . LYS A 1 625 ? -6.135 -33.548 45.518 1.00 39.53 625 LYS A CA 1
ATOM 5159 C C . LYS A 1 625 ? -6.048 -35.030 45.160 1.00 39.53 625 LYS A C 1
ATOM 5161 O O . LYS A 1 625 ? -5.093 -35.700 45.548 1.00 39.53 625 LYS A O 1
ATOM 5166 N N . SER A 1 626 ? -7.016 -35.507 44.382 1.00 42.47 626 SER A N 1
ATOM 5167 C CA . SER A 1 626 ? -6.922 -36.804 43.711 1.00 42.47 626 SER A CA 1
ATOM 5168 C C . SER A 1 626 ? -5.674 -36.855 42.818 1.00 42.47 626 SER A C 1
ATOM 5170 O O . SER A 1 626 ? -5.348 -35.896 42.109 1.00 42.47 626 SER A O 1
ATOM 5172 N N . VAL A 1 627 ? -4.932 -37.958 42.907 1.00 35.25 627 VAL A N 1
ATOM 5173 C CA . VAL A 1 627 ? -3.610 -38.117 42.295 1.00 35.25 627 VAL A CA 1
ATOM 5174 C C . VAL A 1 627 ? -3.762 -38.498 40.822 1.00 35.25 627 VAL A C 1
ATOM 5176 O O . VAL A 1 627 ? -3.886 -39.668 40.473 1.00 35.25 627 VAL A O 1
ATOM 5179 N N . GLN A 1 628 ? -3.721 -37.496 39.942 1.00 40.12 628 GLN A N 1
ATOM 5180 C CA . GLN A 1 628 ? -3.580 -37.706 38.497 1.00 40.12 628 GLN A CA 1
ATOM 5181 C C . GLN A 1 628 ? -2.238 -38.414 38.189 1.00 40.12 628 GLN A C 1
ATOM 5183 O O . GLN A 1 628 ? -1.199 -37.992 38.711 1.00 40.12 628 GLN A O 1
ATOM 5188 N N . PRO A 1 629 ? -2.223 -39.483 37.368 1.00 40.66 629 PRO A N 1
ATOM 5189 C CA . PRO A 1 629 ? -1.039 -40.317 37.176 1.00 40.66 629 PRO A CA 1
ATOM 5190 C C . PRO A 1 629 ? 0.077 -39.615 36.384 1.00 40.66 629 PRO A C 1
ATOM 5192 O O . PRO A 1 629 ? -0.151 -38.774 35.514 1.00 40.66 629 PRO A O 1
ATOM 5195 N N . ASN A 1 630 ? 1.324 -39.987 36.685 1.00 41.81 630 ASN A N 1
ATOM 5196 C CA . ASN A 1 630 ? 2.531 -39.328 36.181 1.00 41.81 630 ASN A CA 1
ATOM 5197 C C . ASN A 1 630 ? 2.721 -39.446 34.653 1.00 41.81 630 ASN A C 1
ATOM 5199 O O . ASN A 1 630 ? 3.406 -40.351 34.179 1.00 41.81 630 ASN A O 1
ATOM 5203 N N . PHE A 1 631 ? 2.275 -38.436 33.897 1.00 44.72 631 PHE A N 1
ATOM 5204 C CA . PHE A 1 631 ? 2.586 -38.246 32.465 1.00 44.72 631 PHE A CA 1
ATOM 5205 C C . PHE A 1 631 ? 4.090 -38.340 32.118 1.00 44.72 631 PHE A C 1
ATOM 5207 O O . PHE A 1 631 ? 4.448 -38.689 30.992 1.00 44.72 631 PHE A O 1
ATOM 5214 N N . ARG A 1 632 ? 4.994 -38.084 33.079 1.00 47.75 632 ARG A N 1
ATOM 5215 C CA . ARG A 1 632 ? 6.450 -38.248 32.898 1.00 47.75 632 ARG A CA 1
ATOM 5216 C C . ARG A 1 632 ? 6.878 -39.678 32.535 1.00 47.75 632 ARG A C 1
ATOM 5218 O O . ARG A 1 632 ? 7.881 -39.822 31.839 1.00 47.75 632 ARG A O 1
ATOM 5225 N N . SER A 1 633 ? 6.154 -40.721 32.954 1.00 52.44 633 SER A N 1
ATOM 5226 C CA . SER A 1 633 ? 6.535 -42.113 32.647 1.00 52.44 633 SER A CA 1
ATOM 5227 C C . SER A 1 633 ? 6.308 -42.482 31.174 1.00 52.44 633 SER A C 1
ATOM 5229 O O . SER A 1 633 ? 7.086 -43.247 30.604 1.00 52.44 633 SER A O 1
ATOM 5231 N N . VAL A 1 634 ? 5.288 -41.895 30.539 1.00 52.00 634 VAL A N 1
ATOM 5232 C CA . VAL A 1 634 ? 4.950 -42.125 29.125 1.00 52.00 634 VAL A CA 1
ATOM 5233 C C . VAL A 1 634 ? 5.968 -41.435 28.211 1.00 52.00 634 VAL A C 1
ATOM 5235 O O . VAL A 1 634 ? 6.498 -42.056 27.292 1.00 52.00 634 VAL A O 1
ATOM 5238 N N . VAL A 1 635 ? 6.331 -40.184 28.517 1.00 59.34 635 VAL A N 1
ATOM 5239 C CA . VAL A 1 635 ? 7.326 -39.419 27.739 1.00 59.34 635 VAL A CA 1
ATOM 5240 C C . VAL A 1 635 ? 8.728 -40.047 27.825 1.00 59.34 635 VAL A C 1
ATOM 5242 O O . VAL A 1 635 ? 9.449 -40.081 26.828 1.00 59.34 635 VAL A O 1
ATOM 5245 N N . GLY A 1 636 ? 9.104 -40.623 28.974 1.00 51.78 636 GLY A N 1
ATOM 5246 C CA . GLY A 1 636 ? 10.393 -41.312 29.140 1.00 51.78 636 GLY A CA 1
ATOM 5247 C C . GLY A 1 636 ? 10.578 -42.540 28.234 1.00 51.78 636 GLY A C 1
ATOM 5248 O O . GLY A 1 636 ? 11.684 -42.780 27.745 1.00 51.78 636 GLY A O 1
ATOM 5249 N N . LYS A 1 637 ? 9.500 -43.287 27.946 1.00 53.44 637 LYS A N 1
ATOM 5250 C CA . LYS A 1 637 ? 9.525 -44.444 27.027 1.00 53.44 637 LYS A CA 1
ATOM 5251 C C . LYS A 1 637 ? 9.563 -44.037 25.544 1.00 53.44 637 LYS A C 1
ATOM 5253 O O . LYS A 1 637 ? 10.136 -44.753 24.726 1.00 53.44 637 LYS A O 1
ATOM 5258 N N . ALA A 1 638 ? 9.010 -42.874 25.196 1.00 50.66 638 ALA A N 1
ATOM 5259 C CA . ALA A 1 638 ? 9.066 -42.338 23.833 1.00 50.66 638 ALA A CA 1
ATOM 5260 C C . ALA A 1 638 ? 10.455 -41.771 23.469 1.00 50.66 638 ALA A C 1
ATOM 5262 O O . ALA A 1 638 ? 10.908 -41.910 22.338 1.00 50.66 638 ALA A O 1
ATOM 5263 N N . LEU A 1 639 ? 11.170 -41.163 24.423 1.00 50.53 639 LEU A N 1
ATOM 5264 C CA . LEU A 1 639 ? 12.504 -40.591 24.169 1.00 50.53 639 LEU A CA 1
ATOM 5265 C C . LEU A 1 639 ? 13.636 -41.631 24.123 1.00 50.53 639 LEU A C 1
ATOM 5267 O O . LEU A 1 639 ? 14.667 -41.389 23.499 1.00 50.53 639 LEU A O 1
ATOM 5271 N N . THR A 1 640 ? 13.456 -42.791 24.758 1.00 49.53 640 THR A N 1
ATOM 5272 C CA . THR A 1 640 ? 14.453 -43.879 24.769 1.00 49.53 640 THR A CA 1
ATOM 5273 C C . THR A 1 640 ? 14.418 -44.758 23.516 1.00 49.53 640 THR A C 1
ATOM 5275 O O . THR A 1 640 ? 15.401 -45.436 23.227 1.00 49.53 640 THR A O 1
ATOM 5278 N N . THR A 1 641 ? 13.332 -44.721 22.739 1.00 48.19 641 THR A N 1
ATOM 5279 C CA . THR A 1 641 ? 13.176 -45.497 21.494 1.00 48.19 641 THR A CA 1
ATOM 5280 C C . THR A 1 641 ? 13.691 -44.774 20.245 1.00 48.19 641 THR A C 1
ATOM 5282 O O . THR A 1 641 ? 13.999 -45.432 19.258 1.00 48.19 641 THR A O 1
ATOM 5285 N N . LEU A 1 642 ? 13.852 -43.445 20.285 1.00 43.09 642 LEU A N 1
ATOM 5286 C CA . LEU A 1 642 ? 14.297 -42.630 19.141 1.00 43.09 642 LEU A CA 1
ATOM 5287 C C . LEU A 1 642 ? 15.815 -42.374 19.071 1.00 43.09 642 LEU A C 1
ATOM 5289 O O . LEU A 1 642 ? 16.304 -41.925 18.040 1.00 43.09 642 LEU A O 1
ATOM 5293 N N . ASN A 1 643 ? 16.577 -42.679 20.128 1.00 35.72 643 ASN A N 1
ATOM 5294 C CA . ASN A 1 643 ? 18.023 -42.411 20.208 1.00 35.72 643 ASN A CA 1
ATOM 5295 C C . ASN A 1 643 ? 18.890 -43.677 20.046 1.00 35.72 643 ASN A C 1
ATOM 5297 O O . ASN A 1 643 ? 19.807 -43.922 20.830 1.00 35.72 643 ASN A O 1
ATOM 5301 N N . LYS A 1 644 ? 18.616 -44.470 19.003 1.00 29.84 644 LYS A N 1
ATOM 5302 C CA . LYS A 1 644 ? 19.525 -45.512 18.493 1.00 29.84 644 LYS A CA 1
ATOM 5303 C C . LYS A 1 644 ? 19.612 -45.477 16.958 1.00 29.84 644 LYS A C 1
ATOM 5305 O O . LYS A 1 644 ? 18.892 -46.217 16.293 1.00 29.84 644 LYS A O 1
ATOM 5310 N N . PRO A 1 645 ? 20.473 -44.625 16.378 1.00 38.62 645 PRO A N 1
ATOM 5311 C CA . PRO A 1 645 ? 20.923 -44.796 15.004 1.00 38.62 645 PRO A CA 1
ATOM 5312 C C . PRO A 1 645 ? 22.037 -45.854 14.970 1.00 38.62 645 PRO A C 1
ATOM 5314 O O . PRO A 1 645 ? 23.162 -45.588 15.395 1.00 38.62 645 PRO A O 1
ATOM 5317 N N . ASP A 1 646 ? 21.715 -47.054 14.487 1.00 31.06 646 ASP A N 1
ATOM 5318 C CA . ASP A 1 646 ? 22.708 -48.106 14.247 1.00 31.06 646 ASP A CA 1
ATOM 5319 C C . ASP A 1 646 ? 23.661 -47.762 13.084 1.00 31.06 646 ASP A C 1
ATOM 5321 O O . ASP A 1 646 ? 23.417 -46.876 12.260 1.00 31.06 646 ASP A O 1
ATOM 5325 N N . LEU A 1 647 ? 24.805 -48.446 13.074 1.00 27.39 647 LEU A N 1
ATOM 5326 C CA . LEU A 1 647 ? 26.007 -48.084 12.325 1.00 27.39 647 LEU A CA 1
ATOM 5327 C C . LEU A 1 647 ? 26.050 -48.583 10.865 1.00 27.39 647 LEU A C 1
ATOM 5329 O O . LEU A 1 647 ? 25.729 -49.733 10.585 1.00 27.39 647 LEU A O 1
ATOM 5333 N N . ALA A 1 648 ? 26.714 -47.766 10.030 1.00 28.31 648 ALA A N 1
ATOM 5334 C CA . ALA A 1 648 ? 27.550 -48.160 8.878 1.00 28.31 648 ALA A CA 1
ATOM 5335 C C . ALA A 1 648 ? 26.848 -48.674 7.584 1.00 28.31 648 ALA A C 1
ATOM 5337 O O . ALA A 1 648 ? 25.658 -48.976 7.607 1.00 28.31 648 ALA A O 1
ATOM 5338 N N . PRO A 1 649 ? 27.569 -48.803 6.436 1.00 37.25 649 PRO A N 1
ATOM 5339 C CA . PRO A 1 649 ? 28.964 -48.414 6.161 1.00 37.25 649 PRO A CA 1
ATOM 5340 C C . PRO A 1 649 ? 29.202 -47.486 4.943 1.00 37.25 649 PRO A C 1
ATOM 5342 O O . PRO A 1 649 ? 28.366 -47.277 4.069 1.00 37.25 649 PRO A O 1
ATOM 5345 N N . ASN A 1 650 ? 30.443 -46.992 4.885 1.00 25.86 650 ASN A N 1
ATOM 5346 C CA . ASN A 1 650 ? 31.077 -46.226 3.805 1.00 25.86 650 ASN A CA 1
ATOM 5347 C C . ASN A 1 650 ? 30.950 -46.824 2.389 1.00 25.86 650 ASN A C 1
ATOM 5349 O O . ASN A 1 650 ? 31.122 -48.028 2.201 1.00 25.86 650 ASN A O 1
ATOM 5353 N N . SER A 1 651 ? 30.906 -45.954 1.368 1.00 30.91 651 SER A N 1
ATOM 5354 C CA . SER A 1 651 ? 31.364 -46.294 0.009 1.00 30.91 651 SER A CA 1
ATOM 5355 C C . SER A 1 651 ? 32.259 -45.210 -0.624 1.00 30.91 651 SER A C 1
ATOM 5357 O O . SER A 1 651 ? 31.807 -44.222 -1.186 1.00 30.91 651 SER A O 1
ATOM 5359 N N . ARG A 1 652 ? 33.567 -45.474 -0.518 1.00 28.11 652 ARG A N 1
ATOM 5360 C CA . ARG A 1 652 ? 34.674 -45.158 -1.446 1.00 28.11 652 ARG A CA 1
ATOM 5361 C C . ARG A 1 652 ? 34.823 -43.756 -2.061 1.00 28.11 652 ARG A C 1
ATOM 5363 O O . ARG A 1 652 ? 34.184 -43.377 -3.036 1.00 28.11 652 ARG A O 1
ATOM 5370 N N . GLU A 1 653 ? 35.907 -43.126 -1.618 1.00 23.02 653 GLU A N 1
ATOM 5371 C CA . GLU A 1 653 ? 36.757 -42.241 -2.415 1.00 23.02 653 GLU A CA 1
ATOM 5372 C C . GLU A 1 653 ? 37.223 -42.908 -3.726 1.00 23.02 653 GLU A C 1
ATOM 5374 O O . GLU A 1 653 ? 37.452 -44.119 -3.784 1.00 23.02 653 GLU A O 1
ATOM 5379 N N . SER A 1 654 ? 37.470 -42.101 -4.760 1.00 33.12 654 SER A N 1
ATOM 5380 C CA . SER A 1 654 ? 38.332 -42.484 -5.883 1.00 33.12 654 SER A CA 1
ATOM 5381 C C . SER A 1 654 ? 39.183 -41.290 -6.313 1.00 33.12 654 SER A C 1
ATOM 5383 O O . SER A 1 654 ? 38.673 -40.247 -6.717 1.00 33.12 654 SER A O 1
ATOM 5385 N N . GLY A 1 655 ? 40.501 -41.435 -6.186 1.00 23.50 655 GLY A N 1
ATOM 5386 C CA . GLY A 1 655 ? 41.478 -40.442 -6.611 1.00 23.50 655 GLY A CA 1
ATOM 5387 C C . GLY A 1 655 ? 42.638 -41.092 -7.361 1.00 23.50 655 GLY A C 1
ATOM 5388 O O . GLY A 1 655 ? 43.146 -42.131 -6.953 1.00 23.50 655 GLY A O 1
ATOM 5389 N N . SER A 1 656 ? 43.072 -40.444 -8.439 1.00 30.94 656 SER A N 1
ATOM 5390 C CA . SER A 1 656 ? 44.341 -40.658 -9.153 1.00 30.94 656 SER A CA 1
ATOM 5391 C C . SER A 1 656 ? 44.559 -39.411 -10.030 1.00 30.94 656 SER A C 1
ATOM 5393 O O . SER A 1 656 ? 43.623 -39.029 -10.725 1.00 30.94 656 SER A O 1
ATOM 5395 N N . SER A 1 657 ? 45.639 -38.620 -9.995 1.00 24.28 657 SER A N 1
ATOM 5396 C CA . SER A 1 657 ? 47.069 -38.819 -9.677 1.00 24.28 657 SER A CA 1
ATOM 5397 C C . SER A 1 657 ? 47.911 -39.419 -10.814 1.00 24.28 657 SER A C 1
ATOM 5399 O O . SER A 1 657 ? 47.437 -40.292 -11.530 1.00 24.28 657 SER A O 1
ATOM 5401 N N . LEU A 1 658 ? 49.190 -38.991 -10.853 1.00 29.66 658 LEU A N 1
ATOM 5402 C CA . LEU A 1 658 ? 50.329 -39.389 -11.718 1.00 29.66 658 LEU A CA 1
ATOM 5403 C C . LEU A 1 658 ? 50.482 -38.559 -13.025 1.00 29.66 658 LEU A C 1
ATOM 5405 O O . LEU A 1 658 ? 49.540 -38.435 -13.793 1.00 29.66 658 LEU A O 1
ATOM 5409 N N . LYS A 1 659 ? 51.550 -37.738 -13.168 1.00 24.66 659 LYS A N 1
ATOM 5410 C CA . LYS A 1 659 ? 52.947 -38.015 -13.650 1.00 24.66 659 LYS A CA 1
ATOM 5411 C C . LYS A 1 659 ? 52.998 -38.309 -15.172 1.00 24.66 659 LYS A C 1
ATOM 5413 O O . LYS A 1 659 ? 52.096 -38.957 -15.668 1.00 24.66 659 LYS A O 1
ATOM 5418 N N . GLY A 1 660 ? 54.003 -37.912 -15.968 1.00 23.59 660 GLY A N 1
ATOM 5419 C CA . GLY A 1 660 ? 55.325 -37.302 -15.712 1.00 23.59 660 GLY A CA 1
ATOM 5420 C C . GLY A 1 660 ? 56.100 -36.986 -17.032 1.00 23.59 660 GLY A C 1
ATOM 5421 O O . GLY A 1 660 ? 55.489 -37.054 -18.094 1.00 23.59 660 GLY A O 1
ATOM 5422 N N . PRO A 1 661 ? 57.398 -36.597 -16.977 1.00 52.66 661 PRO A N 1
ATOM 5423 C CA . PRO A 1 661 ? 58.217 -36.006 -18.078 1.00 52.66 661 PRO A CA 1
ATOM 5424 C C . PRO A 1 661 ? 59.051 -37.067 -18.869 1.00 52.66 661 PRO A C 1
ATOM 5426 O O . PRO A 1 661 ? 58.975 -38.221 -18.439 1.00 52.66 661 PRO A O 1
ATOM 5429 N N . PRO A 1 662 ? 59.827 -36.795 -19.973 1.00 42.66 662 PRO A N 1
ATOM 5430 C CA . PRO A 1 662 ? 61.027 -35.900 -20.086 1.00 42.66 662 PRO A CA 1
ATOM 5431 C C . PRO A 1 662 ? 61.264 -35.312 -21.529 1.00 42.66 662 PRO A C 1
ATOM 5433 O O . PRO A 1 662 ? 60.270 -35.087 -22.216 1.00 42.66 662 PRO A O 1
ATOM 5436 N N . PRO A 1 663 ? 62.505 -35.174 -22.082 1.00 40.19 663 PRO A N 1
ATOM 5437 C CA . PRO A 1 663 ? 63.681 -34.307 -21.790 1.00 40.19 663 PRO A CA 1
ATOM 5438 C C . PRO A 1 663 ? 63.849 -33.159 -22.851 1.00 40.19 663 PRO A C 1
ATOM 5440 O O . PRO A 1 663 ? 63.052 -33.085 -23.775 1.00 40.19 663 PRO A O 1
ATOM 5443 N N . LEU A 1 664 ? 64.730 -32.136 -22.826 1.00 24.94 664 LEU A N 1
ATOM 5444 C CA . LEU A 1 664 ? 66.133 -31.874 -22.404 1.00 24.94 664 LEU A CA 1
ATOM 5445 C C . LEU A 1 664 ? 67.249 -32.229 -23.432 1.00 24.94 664 LEU A C 1
ATOM 5447 O O . LEU A 1 664 ? 67.662 -33.380 -23.519 1.00 24.94 664 LEU A O 1
ATOM 5451 N N . THR A 1 665 ? 67.787 -31.224 -24.153 1.00 34.53 665 THR A N 1
ATOM 5452 C CA . THR A 1 665 ? 69.133 -31.219 -24.803 1.00 34.53 665 THR A CA 1
ATOM 5453 C C . THR A 1 665 ? 69.583 -29.801 -25.235 1.00 34.53 665 THR A C 1
ATOM 5455 O O . THR A 1 665 ? 68.832 -29.065 -25.868 1.00 34.53 665 THR A O 1
ATOM 5458 N N . SER A 1 666 ? 70.821 -29.432 -24.886 1.00 31.55 666 SER A N 1
ATOM 5459 C CA . SER A 1 666 ? 71.669 -28.320 -25.400 1.00 31.55 666 SER A CA 1
ATOM 5460 C C . SER A 1 666 ? 72.891 -28.951 -26.137 1.00 31.55 666 SER A C 1
ATOM 5462 O O . SER A 1 666 ? 72.798 -30.165 -26.349 1.00 31.55 666 SER A O 1
ATOM 5464 N N . PRO A 1 667 ? 74.039 -28.305 -26.516 1.00 46.31 667 PRO A N 1
ATOM 5465 C CA . PRO A 1 667 ? 74.555 -26.905 -26.504 1.00 46.31 667 PRO A CA 1
ATOM 5466 C C . PRO A 1 667 ? 75.035 -26.503 -27.951 1.00 46.31 667 PRO A C 1
ATOM 5468 O O . PRO A 1 667 ? 74.281 -26.865 -28.854 1.00 46.31 667 PRO A O 1
ATOM 5471 N N . PRO A 1 668 ? 76.212 -25.880 -28.298 1.00 41.62 668 PRO A N 1
ATOM 5472 C CA . PRO A 1 668 ? 77.208 -24.944 -27.678 1.00 41.62 668 PRO A CA 1
ATOM 5473 C C . PRO A 1 668 ? 77.271 -23.541 -28.388 1.00 41.62 668 PRO A C 1
ATOM 5475 O O . PRO A 1 668 ? 76.626 -23.370 -29.413 1.00 41.62 668 PRO A O 1
ATOM 5478 N N . ILE A 1 669 ? 77.860 -22.413 -27.925 1.00 25.28 669 ILE A N 1
ATOM 5479 C CA . ILE A 1 669 ? 79.111 -21.985 -27.214 1.00 25.28 669 ILE A CA 1
ATOM 5480 C C . ILE A 1 669 ? 80.292 -21.592 -28.156 1.00 25.28 669 ILE A C 1
ATOM 5482 O O . ILE A 1 669 ? 80.546 -22.282 -29.135 1.00 25.28 669 ILE A O 1
ATOM 5486 N N . SER A 1 670 ? 81.040 -20.528 -27.770 1.00 25.30 670 SER A N 1
ATOM 5487 C CA . SER A 1 670 ? 82.404 -20.101 -28.211 1.00 25.30 670 SER A CA 1
ATOM 5488 C C . SER A 1 670 ? 82.574 -19.246 -29.497 1.00 25.30 670 SER A C 1
ATOM 5490 O O . SER A 1 670 ? 81.831 -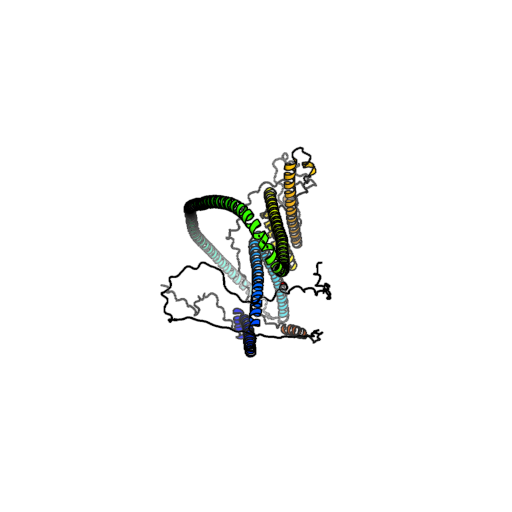19.438 -30.447 1.00 25.30 670 SER A O 1
ATOM 5492 N N . THR A 1 671 ? 83.538 -18.303 -29.653 1.00 25.39 671 THR A N 1
ATOM 5493 C CA . THR A 1 671 ? 84.392 -17.511 -28.710 1.00 25.39 671 THR A CA 1
ATOM 5494 C C . THR A 1 671 ? 85.114 -16.327 -29.422 1.00 25.39 671 THR A C 1
ATOM 5496 O O . THR A 1 671 ? 85.512 -16.461 -30.569 1.00 25.39 671 THR A O 1
ATOM 5499 N N . SER A 1 672 ? 85.350 -15.231 -28.674 1.00 26.38 672 SER A N 1
ATOM 5500 C CA . SER A 1 672 ? 86.565 -14.359 -28.597 1.00 26.38 672 SER A CA 1
ATOM 5501 C C . SER A 1 672 ? 87.182 -13.539 -29.769 1.00 26.38 672 SER A C 1
ATOM 5503 O O . SER A 1 672 ? 87.470 -14.047 -30.842 1.00 26.38 672 SER A O 1
ATOM 5505 N N . LYS A 1 673 ? 87.538 -12.282 -29.405 1.00 30.47 673 LYS A N 1
ATOM 5506 C CA . LYS A 1 673 ? 88.746 -11.441 -29.702 1.00 30.47 673 LYS A CA 1
ATOM 5507 C C . LYS A 1 673 ? 89.986 -12.146 -30.315 1.00 30.47 673 LYS A C 1
ATOM 5509 O O . LYS A 1 673 ? 90.144 -13.331 -30.033 1.00 30.47 673 LYS A O 1
ATOM 5514 N N . PRO A 1 674 ? 90.936 -11.441 -30.997 1.00 38.84 674 PRO A N 1
ATOM 5515 C CA . PRO A 1 674 ? 91.499 -10.094 -30.686 1.00 38.84 674 PRO A CA 1
ATOM 5516 C C . PRO A 1 674 ? 91.497 -9.115 -31.908 1.00 38.84 674 PRO A C 1
ATOM 5518 O O . PRO A 1 674 ? 90.632 -9.298 -32.756 1.00 38.84 674 PRO A O 1
ATOM 5521 N N . THR A 1 675 ? 92.253 -8.002 -32.066 1.00 28.89 675 THR A N 1
ATOM 5522 C CA . THR A 1 675 ? 93.448 -7.395 -31.394 1.00 28.89 675 THR A CA 1
ATOM 5523 C C . THR A 1 675 ? 93.448 -5.836 -31.528 1.00 28.89 675 THR A C 1
ATOM 5525 O O . THR A 1 675 ? 92.413 -5.252 -31.830 1.00 28.89 675 THR A O 1
ATOM 5528 N N . ALA A 1 676 ? 94.590 -5.161 -31.298 1.00 33.38 676 ALA A N 1
ATOM 5529 C CA . ALA A 1 676 ? 94.938 -3.758 -31.638 1.00 33.38 676 ALA A CA 1
ATOM 5530 C C . ALA A 1 676 ? 96.326 -3.751 -32.367 1.00 33.38 676 ALA A C 1
ATOM 5532 O O . ALA A 1 676 ? 96.888 -4.851 -32.446 1.00 33.38 676 ALA A O 1
ATOM 5533 N N . PRO A 1 677 ? 96.900 -2.637 -32.914 1.00 35.44 677 PRO A N 1
ATOM 5534 C CA . PRO A 1 677 ? 97.389 -1.497 -32.105 1.00 35.44 677 PRO A CA 1
ATOM 5535 C C . PRO A 1 677 ? 97.401 -0.070 -32.745 1.00 35.44 677 PRO A C 1
ATOM 5537 O O . PRO A 1 677 ? 97.058 0.153 -33.901 1.00 35.44 677 PRO A O 1
ATOM 5540 N N . GLU A 1 678 ? 97.833 0.875 -31.901 1.00 27.41 678 GLU A N 1
ATOM 5541 C CA . GLU A 1 678 ? 98.282 2.284 -32.062 1.00 27.41 678 GLU A CA 1
ATOM 5542 C C . GLU A 1 678 ? 99.525 2.482 -32.993 1.00 27.41 678 GLU A C 1
ATOM 5544 O O . GLU A 1 678 ? 100.142 1.457 -33.297 1.00 27.41 678 GLU A O 1
ATOM 5549 N N . PRO A 1 679 ? 99.968 3.716 -33.416 1.00 37.75 679 PRO A N 1
ATOM 5550 C CA . PRO A 1 679 ? 100.411 4.793 -32.488 1.00 37.75 679 PRO A CA 1
ATOM 5551 C C . PRO A 1 679 ? 100.369 6.311 -32.886 1.00 37.75 679 PRO A C 1
ATOM 5553 O O . PRO A 1 679 ? 100.671 6.715 -34.001 1.00 37.75 679 PRO A O 1
ATOM 5556 N N . LYS A 1 680 ? 100.127 7.141 -31.851 1.00 25.86 680 LYS A N 1
ATOM 5557 C CA . LYS A 1 680 ? 100.853 8.361 -31.371 1.00 25.86 680 LYS A CA 1
ATOM 5558 C C . LYS A 1 680 ? 101.451 9.423 -32.332 1.00 25.86 680 LYS A C 1
ATOM 5560 O O . LYS A 1 680 ? 102.439 9.149 -33.000 1.00 25.86 680 LYS A O 1
ATOM 5565 N N . LEU A 1 681 ? 101.050 10.694 -32.143 1.00 30.56 681 LEU A N 1
ATOM 5566 C CA . LEU A 1 681 ? 101.818 11.825 -31.536 1.00 30.56 681 LEU A CA 1
ATOM 5567 C C . LEU A 1 681 ? 100.958 13.126 -31.582 1.00 30.56 681 LEU A C 1
ATOM 5569 O O . LEU A 1 681 ? 100.034 13.192 -32.384 1.00 30.56 681 LEU A O 1
ATOM 5573 N N . ALA A 1 682 ? 101.270 14.232 -30.893 1.00 28.41 682 ALA A N 1
ATOM 5574 C CA . ALA A 1 682 ? 101.298 14.487 -29.441 1.00 28.41 682 ALA A CA 1
ATOM 5575 C C . ALA A 1 682 ? 101.364 16.018 -29.200 1.00 28.41 682 ALA A C 1
ATOM 5577 O O . ALA A 1 682 ? 102.231 16.639 -29.794 1.00 28.41 682 ALA A O 1
ATOM 5578 N N . GLU A 1 683 ? 100.506 16.593 -28.340 1.00 31.75 683 GLU A N 1
ATOM 5579 C CA . GLU A 1 683 ? 100.666 17.875 -27.592 1.00 31.75 683 GLU A CA 1
ATOM 5580 C C . GLU A 1 683 ? 99.319 18.284 -26.937 1.00 31.75 683 GLU A C 1
ATOM 5582 O O . GLU A 1 683 ? 98.264 17.888 -27.425 1.00 31.75 683 GLU A O 1
ATOM 5587 N N . ALA A 1 684 ? 99.246 19.132 -25.903 1.00 29.39 684 ALA A N 1
ATOM 5588 C CA . ALA A 1 684 ? 99.784 19.015 -24.538 1.00 29.39 684 ALA A CA 1
ATOM 5589 C C . ALA A 1 684 ? 99.019 19.998 -23.610 1.00 29.39 684 ALA A C 1
ATOM 5591 O O . ALA A 1 684 ? 98.742 21.109 -24.047 1.00 29.39 684 ALA A O 1
ATOM 5592 N N . LYS A 1 685 ? 98.798 19.632 -22.327 1.00 30.09 685 LYS A N 1
ATOM 5593 C CA . LYS A 1 685 ? 98.386 20.518 -21.194 1.00 30.09 685 LYS A CA 1
ATOM 5594 C C . LYS A 1 685 ? 96.976 21.161 -21.277 1.00 30.09 685 LYS A C 1
ATOM 5596 O O . LYS A 1 685 ? 96.468 21.425 -22.354 1.00 30.09 685 LYS A O 1
ATOM 5601 N N . ASP A 1 686 ? 96.238 21.435 -20.194 1.00 35.78 686 ASP A N 1
ATOM 5602 C CA . ASP A 1 686 ? 96.385 21.149 -18.752 1.00 35.78 686 ASP A CA 1
ATOM 5603 C C . ASP A 1 686 ? 94.994 20.885 -18.124 1.00 35.78 686 ASP A C 1
ATOM 5605 O O . ASP A 1 686 ? 93.973 21.335 -18.648 1.00 35.78 686 ASP A O 1
ATOM 5609 N N . VAL A 1 687 ? 94.935 20.185 -16.981 1.00 30.22 687 VAL A N 1
ATOM 5610 C CA . VAL A 1 687 ? 93.685 19.898 -16.239 1.00 30.22 687 VAL A CA 1
ATOM 5611 C C . VAL A 1 687 ? 93.653 20.640 -14.893 1.00 30.22 687 VAL A C 1
ATOM 5613 O O . VAL A 1 687 ? 94.417 20.281 -13.996 1.00 30.22 687 VAL A O 1
ATOM 5616 N N . PRO A 1 688 ? 92.730 21.599 -14.686 1.00 45.94 688 PRO A N 1
ATOM 5617 C CA . PRO A 1 688 ? 92.407 22.138 -13.366 1.00 45.94 688 PRO A CA 1
ATOM 5618 C C . PRO A 1 688 ? 91.133 21.513 -12.752 1.00 45.94 688 PRO A C 1
ATOM 5620 O O . PRO A 1 688 ? 90.214 21.078 -13.446 1.00 45.94 688 PRO A O 1
ATOM 5623 N N . LEU A 1 689 ? 91.091 21.467 -11.415 1.00 34.31 689 LEU A N 1
ATOM 5624 C CA . LEU A 1 689 ? 90.067 20.788 -10.601 1.00 34.31 689 LEU A CA 1
ATOM 5625 C C . LEU A 1 689 ? 88.727 21.562 -10.457 1.00 34.31 689 LEU A C 1
ATOM 5627 O O . LEU A 1 689 ? 88.687 22.776 -10.651 1.00 34.31 689 LEU A O 1
ATOM 5631 N N . PRO A 1 690 ? 87.625 20.888 -10.050 1.00 39.50 690 PRO A N 1
ATOM 5632 C CA . PRO A 1 690 ? 86.278 21.471 -10.021 1.00 39.50 690 PRO A CA 1
ATOM 5633 C C . PRO A 1 690 ? 85.898 22.188 -8.707 1.00 39.50 690 PRO A C 1
ATOM 5635 O O . PRO A 1 690 ? 86.248 21.736 -7.617 1.00 39.50 690 PRO A O 1
ATOM 5638 N N . LYS A 1 691 ? 85.095 23.258 -8.834 1.00 33.28 691 LYS A N 1
ATOM 5639 C CA . LYS A 1 691 ? 84.242 23.979 -7.846 1.00 33.28 691 LYS A CA 1
ATOM 5640 C C . LYS A 1 691 ? 83.471 25.063 -8.639 1.00 33.28 691 LYS A C 1
ATOM 5642 O O . LYS A 1 691 ? 84.025 25.566 -9.605 1.00 33.28 691 LYS A O 1
ATOM 5647 N N . SER A 1 692 ? 82.249 25.504 -8.338 1.00 34.25 692 SER A N 1
ATOM 5648 C CA . SER A 1 692 ? 81.167 25.052 -7.446 1.00 34.25 692 SER A CA 1
ATOM 5649 C C . SER A 1 692 ? 79.840 25.650 -7.978 1.00 34.25 692 SER A C 1
ATOM 5651 O O . SER A 1 692 ? 79.845 26.716 -8.590 1.00 34.25 692 SER A O 1
ATOM 5653 N N . GLN A 1 693 ? 78.694 24.977 -7.802 1.00 29.88 693 GLN A N 1
ATOM 5654 C CA . GLN A 1 693 ? 77.400 25.455 -8.332 1.00 29.88 693 GLN A CA 1
ATOM 5655 C C . GLN A 1 693 ? 76.729 26.508 -7.421 1.00 29.88 693 GLN A C 1
ATOM 5657 O O . GLN A 1 693 ? 76.616 26.257 -6.219 1.00 29.88 693 GLN A O 1
ATOM 5662 N N . PRO A 1 694 ? 76.187 27.619 -7.964 1.00 44.38 694 PRO A N 1
ATOM 5663 C CA . PRO A 1 694 ? 75.222 28.475 -7.269 1.00 44.38 694 PRO A CA 1
ATOM 5664 C C . PRO A 1 694 ? 73.769 27.941 -7.396 1.00 44.38 694 PRO A C 1
ATOM 5666 O O . PRO A 1 694 ? 73.487 27.116 -8.270 1.00 44.38 694 PRO A O 1
ATOM 5669 N N . PRO A 1 695 ? 72.831 28.366 -6.523 1.00 37.66 695 PRO A N 1
ATOM 5670 C CA . PRO A 1 695 ? 71.626 27.585 -6.233 1.00 37.66 695 PRO A CA 1
ATOM 5671 C C . PRO A 1 695 ? 70.364 27.867 -7.073 1.00 37.66 695 PRO A C 1
ATOM 5673 O O . PRO A 1 695 ? 70.109 28.946 -7.603 1.00 37.66 695 PRO A O 1
ATOM 5676 N N . VAL A 1 696 ? 69.524 26.832 -7.070 1.00 31.72 696 VAL A N 1
ATOM 5677 C CA . VAL A 1 696 ? 68.172 26.657 -7.626 1.00 31.72 696 VAL A CA 1
ATOM 5678 C C . VAL A 1 696 ? 67.192 27.832 -7.421 1.00 31.72 696 VAL A C 1
ATOM 5680 O O . VAL A 1 696 ? 66.957 28.275 -6.298 1.00 31.72 696 VAL A O 1
ATOM 5683 N N . ARG A 1 697 ? 66.425 28.166 -8.474 1.00 37.00 697 ARG A N 1
ATOM 5684 C CA . ARG A 1 697 ? 65.023 28.634 -8.358 1.00 37.00 697 ARG A CA 1
ATOM 5685 C C . ARG A 1 697 ? 64.060 27.582 -8.921 1.00 37.00 697 ARG A C 1
ATOM 5687 O O . ARG A 1 697 ? 64.415 26.820 -9.814 1.00 37.00 697 ARG A O 1
ATOM 5694 N N . SER A 1 698 ? 62.863 27.484 -8.337 1.00 32.00 698 SER A N 1
ATOM 5695 C CA . SER A 1 698 ? 62.031 26.269 -8.385 1.00 32.00 698 SER A CA 1
ATOM 5696 C C . SER A 1 698 ? 60.586 26.491 -8.854 1.00 32.00 698 SER A C 1
ATOM 5698 O O . SER A 1 698 ? 60.037 27.573 -8.666 1.00 32.00 698 SER A O 1
ATOM 5700 N N . LYS A 1 699 ? 59.957 25.390 -9.315 1.00 30.69 699 LYS A N 1
ATOM 5701 C CA . LYS A 1 699 ? 58.511 25.204 -9.608 1.00 30.69 699 LYS A CA 1
ATOM 5702 C C . LYS A 1 699 ? 58.027 25.931 -10.889 1.00 30.69 699 LYS A C 1
ATOM 5704 O O . LYS A 1 699 ? 58.546 26.969 -11.252 1.00 30.69 699 LYS A O 1
ATOM 5709 N N . MET A 1 700 ? 57.057 25.416 -11.655 1.00 33.66 700 MET A N 1
ATOM 5710 C CA . MET A 1 700 ? 56.087 24.340 -11.388 1.00 33.66 700 MET A CA 1
ATOM 5711 C C . MET A 1 700 ? 56.135 23.181 -12.400 1.00 33.66 700 MET A C 1
ATOM 5713 O O . MET A 1 700 ? 56.332 23.369 -13.595 1.00 33.66 700 MET A O 1
ATOM 5717 N N . LYS A 1 701 ? 55.862 21.967 -11.909 1.00 32.12 701 LYS A N 1
ATOM 5718 C CA . LYS A 1 701 ? 55.810 20.713 -12.676 1.00 32.12 701 LYS A CA 1
ATOM 5719 C C . LYS A 1 701 ? 54.341 20.312 -12.861 1.00 32.12 701 LYS A C 1
ATOM 5721 O O . LYS A 1 701 ? 53.671 20.050 -11.867 1.00 32.12 701 LYS A O 1
ATOM 5726 N N . ARG A 1 702 ? 53.826 20.265 -14.098 1.00 34.03 702 ARG A N 1
ATOM 5727 C CA . ARG A 1 702 ? 52.414 19.924 -14.380 1.00 34.03 702 ARG A CA 1
ATOM 5728 C C . ARG A 1 702 ? 52.301 18.586 -15.125 1.00 34.03 702 ARG A C 1
ATOM 5730 O O . ARG A 1 702 ? 52.329 18.535 -16.345 1.00 34.03 702 ARG A O 1
ATOM 5737 N N . ASN A 1 703 ? 52.171 17.518 -14.338 1.00 31.53 703 ASN A N 1
ATOM 5738 C CA . ASN A 1 703 ? 51.605 16.204 -14.673 1.00 31.53 703 ASN A CA 1
ATOM 5739 C C . ASN A 1 703 ? 52.006 15.544 -16.013 1.00 31.53 703 ASN A C 1
ATOM 5741 O O . ASN A 1 703 ? 51.192 15.457 -16.930 1.00 31.53 703 ASN A O 1
ATOM 5745 N N . SER A 1 704 ? 53.177 14.898 -16.055 1.00 36.50 704 SER A N 1
ATOM 5746 C CA . SER A 1 704 ? 53.366 13.694 -16.880 1.00 36.50 704 SER A CA 1
ATOM 5747 C C . SER A 1 704 ? 53.257 12.442 -15.996 1.00 36.50 704 SER A C 1
ATOM 5749 O O . SER A 1 704 ? 53.910 12.329 -14.957 1.00 36.50 704 SER A O 1
ATOM 5751 N N . LYS A 1 705 ? 52.377 11.504 -16.368 1.00 32.53 705 LYS A N 1
ATOM 5752 C CA . LYS A 1 705 ? 52.159 10.256 -15.618 1.00 32.53 705 LYS A CA 1
ATOM 5753 C C . LYS A 1 705 ? 53.335 9.300 -15.830 1.00 32.53 705 LYS A C 1
ATOM 5755 O O . LYS A 1 705 ? 53.430 8.680 -16.886 1.00 32.53 705 LYS A O 1
ATOM 5760 N N . ARG A 1 706 ? 54.178 9.112 -14.808 1.00 27.94 706 ARG A N 1
ATOM 5761 C CA . ARG A 1 706 ? 55.066 7.941 -14.715 1.00 27.94 706 ARG A CA 1
ATOM 5762 C C . ARG A 1 706 ? 55.326 7.527 -13.262 1.00 27.94 706 ARG A C 1
ATOM 5764 O O . ARG A 1 706 ? 56.363 7.820 -12.685 1.00 27.94 706 ARG A O 1
ATOM 5771 N N . ALA A 1 707 ? 54.361 6.804 -12.709 1.00 34.38 707 ALA A N 1
ATOM 5772 C CA . ALA A 1 707 ? 54.576 5.752 -11.721 1.00 34.38 707 ALA A CA 1
ATOM 5773 C C . ALA A 1 707 ? 53.866 4.517 -12.307 1.00 34.38 707 ALA A C 1
ATOM 5775 O O . ALA A 1 707 ? 52.777 4.651 -12.858 1.00 34.38 707 ALA A O 1
ATOM 5776 N N . GLY A 1 708 ? 54.444 3.323 -12.343 1.00 29.66 708 GLY A N 1
ATOM 5777 C CA . GLY A 1 708 ? 55.462 2.807 -11.431 1.00 29.66 708 GLY A CA 1
ATOM 5778 C C . GLY A 1 708 ? 54.848 1.632 -10.682 1.00 29.66 708 GLY A C 1
ATOM 5779 O O . GLY A 1 708 ? 54.621 1.719 -9.485 1.00 29.66 708 GLY A O 1
ATOM 5780 N N . SER A 1 709 ? 54.489 0.580 -11.421 1.00 34.44 709 SER A N 1
ATOM 5781 C CA . SER A 1 709 ? 53.895 -0.644 -10.884 1.00 34.44 709 SER A CA 1
ATOM 5782 C C . SER A 1 709 ? 54.495 -1.830 -11.628 1.00 34.44 709 SER A C 1
ATOM 5784 O O . SER A 1 709 ? 53.993 -2.270 -12.661 1.00 34.44 709 SER A O 1
ATOM 5786 N N . ALA A 1 710 ? 55.638 -2.293 -11.126 1.00 34.69 710 ALA A N 1
ATOM 5787 C CA . ALA A 1 710 ? 56.190 -3.581 -11.502 1.00 34.69 710 ALA A CA 1
ATOM 5788 C C . ALA A 1 710 ? 55.393 -4.668 -10.767 1.00 34.69 710 ALA A C 1
ATOM 5790 O O . ALA A 1 710 ? 55.746 -5.077 -9.666 1.00 34.69 710 ALA A O 1
ATOM 5791 N N . VAL A 1 711 ? 54.299 -5.117 -11.380 1.00 37.41 711 VAL A N 1
ATOM 5792 C CA . VAL A 1 711 ? 53.625 -6.365 -11.016 1.00 37.41 711 VAL A CA 1
ATOM 5793 C C . VAL A 1 711 ? 53.550 -7.192 -12.287 1.00 37.41 711 VAL A C 1
ATOM 5795 O O . VAL A 1 711 ? 52.834 -6.838 -13.223 1.00 37.41 711 VAL A O 1
ATOM 5798 N N . ALA A 1 712 ? 54.345 -8.261 -12.335 1.00 33.94 712 ALA A N 1
ATOM 5799 C CA . ALA A 1 712 ? 54.373 -9.174 -13.465 1.00 33.94 712 ALA A CA 1
ATOM 5800 C C . ALA A 1 712 ? 52.996 -9.835 -13.612 1.00 33.94 712 ALA A C 1
ATOM 5802 O O . ALA A 1 712 ? 52.604 -10.682 -12.810 1.00 33.94 712 ALA A O 1
ATOM 5803 N N . THR A 1 713 ? 52.254 -9.427 -14.638 1.00 41.12 713 THR A N 1
ATOM 5804 C CA . THR A 1 713 ? 51.101 -10.190 -15.113 1.00 41.12 713 THR A CA 1
ATOM 5805 C C . THR A 1 713 ? 51.633 -11.434 -15.829 1.00 41.12 713 THR A C 1
ATOM 5807 O O . THR A 1 713 ? 52.627 -11.330 -16.553 1.00 41.12 713 THR A O 1
ATOM 5810 N N . PRO A 1 714 ? 51.050 -12.626 -15.602 1.00 41.25 714 PRO A N 1
ATOM 5811 C CA . PRO A 1 714 ? 51.531 -13.842 -16.247 1.00 41.25 714 PRO A CA 1
ATOM 5812 C C . PRO A 1 714 ? 51.387 -13.709 -17.772 1.00 41.25 714 PRO A C 1
ATOM 5814 O O . PRO A 1 714 ? 50.411 -13.106 -18.228 1.00 41.25 714 PRO A O 1
ATOM 5817 N N . PRO A 1 715 ? 52.329 -14.256 -18.564 1.00 43.06 715 PRO A N 1
ATOM 5818 C CA . PRO A 1 715 ? 52.344 -14.069 -20.009 1.00 43.06 715 PRO A CA 1
ATOM 5819 C C . PRO A 1 715 ? 51.061 -14.614 -20.638 1.00 43.06 715 PRO A C 1
ATOM 5821 O O . PRO A 1 715 ? 50.824 -15.823 -20.691 1.00 43.06 715 PRO A O 1
ATOM 5824 N N . THR A 1 716 ? 50.225 -13.702 -21.131 1.00 45.00 716 THR A N 1
ATOM 5825 C CA . THR A 1 716 ? 49.091 -14.040 -21.990 1.00 45.00 716 THR A CA 1
ATOM 5826 C C . THR A 1 716 ? 49.618 -14.634 -23.292 1.00 45.00 716 THR A C 1
ATOM 5828 O O . THR A 1 716 ? 50.611 -14.146 -23.827 1.00 45.00 716 THR A O 1
ATOM 5831 N N . GLY A 1 717 ? 48.954 -15.666 -23.824 1.00 45.78 717 GLY A N 1
ATOM 5832 C CA . GLY A 1 717 ? 49.487 -16.554 -24.873 1.00 45.78 717 GLY A CA 1
ATOM 5833 C C . GLY A 1 717 ? 49.907 -15.932 -26.218 1.00 45.78 717 GLY A C 1
ATOM 5834 O O . GLY A 1 717 ? 50.359 -16.667 -27.089 1.00 45.78 717 GLY A O 1
ATOM 5835 N N . ASN A 1 718 ? 49.795 -14.613 -26.384 1.00 60.50 718 ASN A N 1
ATOM 5836 C CA . ASN A 1 718 ? 50.203 -13.870 -27.576 1.00 60.50 718 ASN A CA 1
ATOM 5837 C C . ASN A 1 718 ? 51.715 -13.580 -27.641 1.00 60.50 718 ASN A C 1
ATOM 5839 O O . ASN A 1 718 ? 52.218 -13.326 -28.730 1.00 60.50 718 ASN A O 1
ATOM 5843 N N . ASP A 1 719 ? 52.442 -13.642 -26.516 1.00 48.22 719 ASP A N 1
ATOM 5844 C CA . ASP A 1 719 ? 53.899 -13.404 -26.483 1.00 48.22 719 ASP A CA 1
ATOM 5845 C C . ASP A 1 719 ? 54.733 -14.665 -26.790 1.00 48.22 719 ASP A C 1
ATOM 5847 O O . ASP A 1 719 ? 55.963 -14.641 -26.728 1.00 48.22 719 ASP A O 1
ATOM 5851 N N . ARG A 1 720 ? 54.091 -15.783 -27.163 1.00 42.00 720 ARG A N 1
ATOM 5852 C CA . ARG A 1 720 ? 54.801 -16.897 -27.803 1.00 42.00 720 ARG A CA 1
ATOM 5853 C C . ARG A 1 720 ? 55.075 -16.526 -29.266 1.00 42.00 720 ARG A C 1
ATOM 5855 O O . ARG A 1 720 ? 54.109 -16.358 -30.012 1.00 42.00 720 ARG A O 1
ATOM 5862 N N . PRO A 1 721 ? 56.342 -16.426 -29.714 1.00 47.97 721 PRO A N 1
ATOM 5863 C CA . PRO A 1 721 ? 56.625 -16.250 -31.132 1.00 47.97 721 PRO A CA 1
ATOM 5864 C C . PRO A 1 721 ? 56.033 -17.427 -31.915 1.00 47.97 721 PRO A C 1
ATOM 5866 O O . PRO A 1 721 ? 56.179 -18.585 -31.517 1.00 47.97 721 PRO A O 1
ATOM 5869 N N . ALA A 1 722 ? 55.341 -17.125 -33.015 1.00 55.00 722 ALA A N 1
ATOM 5870 C CA . ALA A 1 722 ? 54.786 -18.150 -33.891 1.00 55.00 722 ALA A CA 1
ATOM 5871 C C . ALA A 1 722 ? 55.914 -19.067 -34.411 1.00 55.00 722 ALA A C 1
ATOM 5873 O O . ALA A 1 722 ? 56.990 -18.547 -34.726 1.00 55.00 722 ALA A O 1
ATOM 5874 N N . PRO A 1 723 ? 55.699 -20.394 -34.525 1.00 46.03 723 PRO A N 1
ATOM 5875 C CA . PRO A 1 723 ? 56.716 -21.303 -35.042 1.00 46.03 723 PRO A CA 1
ATOM 5876 C C . PRO A 1 723 ? 57.182 -20.862 -36.432 1.00 46.03 723 PRO A C 1
ATOM 5878 O O . PRO A 1 723 ? 56.384 -20.781 -37.367 1.00 46.03 723 PRO A O 1
ATOM 5881 N N . VAL A 1 724 ? 58.470 -20.544 -36.557 1.00 52.97 724 VAL A N 1
ATOM 5882 C CA . VAL A 1 724 ? 59.076 -20.163 -37.837 1.00 52.97 724 VAL A CA 1
ATOM 5883 C C . VAL A 1 724 ? 59.262 -21.438 -38.672 1.00 52.97 724 VAL A C 1
ATOM 5885 O O . VAL A 1 724 ? 59.808 -22.407 -38.143 1.00 52.97 724 VAL A O 1
ATOM 5888 N N . PRO A 1 725 ? 58.822 -21.482 -39.945 1.00 48.03 725 PRO A N 1
ATOM 5889 C CA . PRO A 1 725 ? 58.995 -22.668 -40.778 1.00 48.03 725 PRO A CA 1
ATOM 5890 C C . PRO A 1 725 ? 60.474 -22.993 -41.019 1.00 48.03 725 PRO A C 1
ATOM 5892 O O . PRO A 1 725 ? 61.259 -22.109 -41.365 1.00 48.03 725 PRO A O 1
ATOM 5895 N N . ASN A 1 726 ? 60.835 -24.272 -40.906 1.00 46.09 726 ASN A N 1
ATOM 5896 C CA . ASN A 1 726 ? 62.127 -24.769 -41.383 1.00 46.09 726 ASN A CA 1
ATOM 5897 C C . ASN A 1 726 ? 62.198 -24.687 -42.927 1.00 46.09 726 ASN A C 1
ATOM 5899 O O . ASN A 1 726 ? 61.155 -24.722 -43.588 1.00 46.09 726 ASN A O 1
ATOM 5903 N N . PRO A 1 727 ? 63.403 -24.582 -43.525 1.00 58.34 727 PRO A N 1
ATOM 5904 C CA . PRO A 1 727 ? 63.584 -24.127 -44.912 1.00 58.34 727 PRO A CA 1
ATOM 5905 C C . PRO A 1 727 ? 62.981 -25.016 -46.016 1.00 58.34 727 PRO A C 1
ATOM 5907 O O . PRO A 1 727 ? 62.916 -24.578 -47.159 1.00 58.34 727 PRO A O 1
ATOM 5910 N N . THR A 1 728 ? 62.504 -26.224 -45.702 1.00 55.84 728 THR A N 1
ATOM 5911 C CA . THR A 1 728 ? 61.771 -27.109 -46.629 1.00 55.84 728 THR A CA 1
ATOM 5912 C C . THR A 1 728 ? 60.241 -26.946 -46.588 1.00 55.84 728 THR A C 1
ATOM 5914 O O . THR A 1 728 ? 59.532 -27.634 -47.315 1.00 55.84 728 THR A O 1
ATOM 5917 N N . GLY A 1 729 ? 59.706 -26.007 -45.797 1.00 45.00 729 GLY A N 1
ATOM 5918 C CA . GLY A 1 729 ? 58.366 -25.436 -46.009 1.00 45.00 729 GLY A CA 1
ATOM 5919 C C . GLY A 1 729 ? 57.149 -26.237 -45.522 1.00 45.00 729 GLY A C 1
ATOM 5920 O O . GLY A 1 729 ? 56.024 -25.767 -45.693 1.00 45.00 729 GLY A O 1
ATOM 5921 N N . THR A 1 730 ? 57.319 -27.401 -44.891 1.00 52.16 730 THR A N 1
ATOM 5922 C CA . THR A 1 730 ? 56.202 -28.200 -44.350 1.00 52.16 730 THR A CA 1
ATOM 5923 C C . THR A 1 730 ? 55.726 -27.708 -42.979 1.00 52.16 730 THR A C 1
ATOM 5925 O O . THR A 1 730 ? 56.507 -27.620 -42.030 1.00 52.16 730 THR A O 1
ATOM 5928 N N . TRP A 1 731 ? 54.424 -27.431 -42.861 1.00 48.03 731 TRP A N 1
ATOM 5929 C CA . TRP A 1 731 ? 53.781 -26.925 -41.644 1.00 48.03 731 TRP A CA 1
ATOM 5930 C C . TRP A 1 731 ? 53.136 -28.051 -40.823 1.00 48.03 731 TRP A C 1
ATOM 5932 O O . TRP A 1 731 ? 52.152 -28.636 -41.258 1.00 48.03 731 TRP A O 1
ATOM 5942 N N . GLY A 1 732 ? 53.617 -28.252 -39.592 1.00 48.03 732 GLY A N 1
ATOM 5943 C CA . GLY A 1 732 ? 52.861 -28.894 -38.509 1.00 48.03 732 GLY A CA 1
ATOM 5944 C C . GLY A 1 732 ? 52.785 -30.427 -38.511 1.00 48.03 732 GLY A C 1
ATOM 5945 O O . GLY A 1 732 ? 52.089 -31.039 -39.311 1.00 48.03 732 GLY A O 1
ATOM 5946 N N . SER A 1 733 ? 53.381 -31.039 -37.486 1.00 36.72 733 SER A N 1
ATOM 5947 C CA . SER A 1 733 ? 53.083 -32.408 -37.049 1.00 36.72 733 SER A CA 1
ATOM 5948 C C . SER A 1 733 ? 52.662 -32.380 -35.575 1.00 36.72 733 SER A C 1
ATOM 5950 O O . SER A 1 733 ? 53.495 -32.443 -34.673 1.00 36.72 733 SER A O 1
ATOM 5952 N N . GLY A 1 734 ? 51.362 -32.219 -35.329 1.00 35.38 734 GLY A N 1
ATOM 5953 C CA . GLY A 1 734 ? 50.785 -32.168 -33.984 1.00 35.38 734 GLY A CA 1
ATOM 5954 C C . GLY A 1 734 ? 49.281 -31.922 -34.051 1.00 35.38 734 GLY A C 1
ATOM 5955 O O . GLY A 1 734 ? 48.848 -30.838 -34.435 1.00 35.38 734 GLY A O 1
ATOM 5956 N N . SER A 1 735 ? 48.483 -32.939 -33.725 1.00 38.03 735 SER A N 1
ATOM 5957 C CA . SER A 1 735 ? 47.023 -32.883 -33.835 1.00 38.03 735 SER A CA 1
ATOM 5958 C C . SER A 1 735 ? 46.415 -31.834 -32.902 1.00 38.03 735 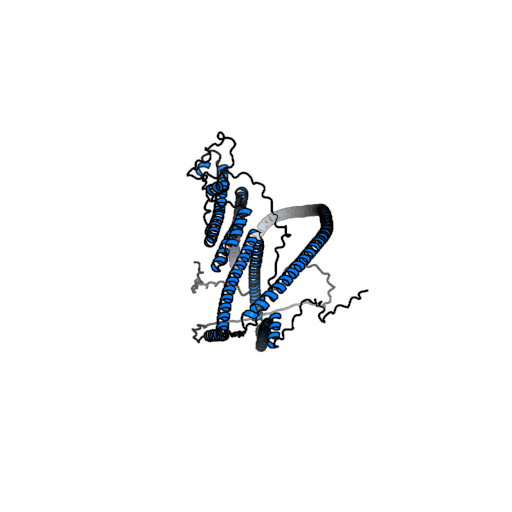SER A C 1
ATOM 5960 O O . SER A 1 735 ? 46.718 -31.816 -31.708 1.00 38.03 735 SER A O 1
ATOM 5962 N N . LEU A 1 736 ? 45.485 -31.033 -33.426 1.00 37.34 736 LEU A N 1
ATOM 5963 C CA . LEU A 1 736 ? 44.601 -30.179 -32.630 1.00 37.34 736 LEU A CA 1
ATOM 5964 C C . LEU A 1 736 ? 43.843 -31.034 -31.600 1.00 37.34 736 LEU A C 1
ATOM 5966 O O . LEU A 1 736 ? 43.008 -31.854 -31.982 1.00 37.34 736 LEU A O 1
ATOM 5970 N N . GLN A 1 737 ? 44.106 -30.840 -30.303 1.00 36.06 737 GLN A N 1
ATOM 5971 C CA . GLN A 1 737 ? 43.240 -31.413 -29.270 1.00 36.06 737 GLN A CA 1
ATOM 5972 C C . GLN A 1 737 ? 41.903 -30.644 -29.220 1.00 36.06 737 GLN A C 1
ATOM 5974 O O . GLN A 1 737 ? 41.904 -29.415 -29.328 1.00 36.06 737 GLN A O 1
ATOM 5979 N N . PRO A 1 738 ? 40.756 -31.340 -29.101 1.00 37.81 738 PRO A N 1
ATOM 5980 C CA . PRO A 1 738 ? 39.445 -30.721 -29.262 1.00 37.81 738 PRO A CA 1
ATOM 5981 C C . PRO A 1 738 ? 38.926 -30.117 -27.951 1.00 37.81 738 PRO A C 1
ATOM 5983 O O . PRO A 1 738 ? 38.408 -30.827 -27.086 1.00 37.81 738 PRO A O 1
ATOM 5986 N N . ASP A 1 739 ? 38.980 -28.791 -27.828 1.00 37.06 739 ASP A N 1
ATOM 5987 C CA . ASP A 1 739 ? 38.424 -28.103 -26.663 1.00 37.06 739 ASP A CA 1
ATOM 5988 C C . ASP A 1 739 ? 36.886 -28.007 -26.703 1.00 37.06 739 ASP A C 1
ATOM 5990 O O . ASP A 1 739 ? 36.283 -27.173 -27.377 1.00 37.06 739 ASP A O 1
ATOM 5994 N N . SER A 1 740 ? 36.273 -28.911 -25.935 1.00 37.75 740 SER A N 1
ATOM 5995 C CA . SER A 1 740 ? 34.984 -28.799 -25.237 1.00 37.75 740 SER A CA 1
ATOM 5996 C C . SER A 1 740 ? 33.841 -27.992 -25.896 1.00 37.75 740 SER A C 1
ATOM 5998 O O . SER A 1 740 ? 33.650 -26.790 -25.688 1.00 37.75 740 SER A O 1
ATOM 6000 N N . LYS A 1 741 ? 32.921 -28.718 -26.551 1.00 38.25 741 LYS A N 1
ATOM 6001 C CA . LYS A 1 741 ? 31.563 -28.218 -26.835 1.00 38.25 741 LYS A CA 1
ATOM 6002 C C . LYS A 1 741 ? 30.861 -27.822 -25.526 1.00 38.25 741 LYS A C 1
ATOM 6004 O O . LYS A 1 741 ? 30.592 -28.674 -24.679 1.00 38.25 741 LYS A O 1
ATOM 6009 N N . LYS A 1 742 ? 30.495 -26.544 -25.384 1.00 41.00 742 LYS A N 1
ATOM 6010 C CA . LYS A 1 742 ? 29.558 -26.099 -24.339 1.00 41.00 742 LYS A CA 1
ATOM 6011 C C . LYS A 1 742 ? 28.175 -26.710 -24.575 1.00 41.00 742 LYS A C 1
ATOM 6013 O O . LYS A 1 742 ? 27.673 -26.686 -25.696 1.00 41.00 742 LYS A O 1
ATOM 6018 N N . LYS A 1 743 ? 27.552 -27.194 -23.496 1.00 34.72 743 LYS A N 1
ATOM 6019 C CA . LYS A 1 743 ? 26.140 -27.602 -23.466 1.00 34.72 743 LYS A CA 1
ATOM 6020 C C . LYS A 1 743 ? 25.236 -26.431 -23.869 1.00 34.72 743 LYS A C 1
ATOM 6022 O O . LYS A 1 743 ? 25.402 -25.331 -23.341 1.00 34.72 743 LYS A O 1
ATOM 6027 N N . ALA A 1 744 ? 24.259 -26.690 -24.732 1.00 34.12 744 ALA A N 1
ATOM 6028 C CA . ALA A 1 744 ? 23.129 -25.804 -24.982 1.00 34.12 744 ALA A CA 1
ATOM 6029 C C . ALA A 1 744 ? 21.910 -26.653 -25.375 1.00 34.12 744 ALA A C 1
ATOM 6031 O O . ALA A 1 744 ? 21.914 -27.235 -26.456 1.00 34.12 744 ALA A O 1
ATOM 6032 N N . LYS A 1 745 ? 20.900 -26.650 -24.491 1.00 35.84 745 LYS A N 1
ATOM 6033 C CA . LYS A 1 745 ? 19.733 -27.553 -24.443 1.00 35.84 745 LYS A CA 1
ATOM 6034 C C . LYS A 1 745 ? 20.107 -28.996 -24.097 1.00 35.84 745 LYS A C 1
ATOM 6036 O O . LYS A 1 745 ? 20.455 -29.768 -25.009 1.00 35.84 745 LYS A O 1
#

Radius of gyration: 60.53 Å; Cα contacts (8 Å, |Δi|>4): 115; chains: 1; bounding box: 177×85×158 Å

pLDDT: mean 71.43, std 22.74, range [23.02, 96.44]

Foldseek 3Di:
DDDDDDQDQPPVRDHDDPPDPPDPDDDPPVVVVVVVCVVVVVVVVVVVVVVVVVVVVVVVVVVVVVVVVVVVPDPPDDCVVVVVVVVVVVVVVVVVVVVVVVVVVVVVVVVVVVVVVVVLCVPPLVVLLVVLLVVLVVVVVVVVVVVVVVVVVVVVVVVVVVVVVVDDDDDDDDDDDDDPVVVVVVVVVVVVVVVVVVVVVVVVVVVVVVVVVVVVVVVVVVVVVVVVVVVVVVVVVVVVVVVVVVVVVVVVVVVVVVVVVVVVVVVVVVVVVVVVVVVVVVVVVVVVVVVVVVVVVVVVVVVVVVVVVVVVVVVVVVVVVVVVVVVVVVVVVVCVVCCVVVVVVCVVVVVPVVVVCVVVCVVVVVVVVVVVVVVVVVVVVVVVVVVVVVVVVVVVVVVVVVVVVVVVVVVVVVVVVVVVVVVVVVVVVVLLVVQDPQDPCLVSLLVSLVVLLVSLVVCVVVVGQLVSSLVSVVVVCVVVVQPLDQDDDDDQDDLVVLVPDPPCVVVSVSVVVSSVSNVVSVVVSSVSSVSSSVSNVSSVVSNCVVPPDDPPPPPDCVVVCVVPPDDDDPDPVPPDPVPPPDDPDDPDDDDDPDDDDDPDPDPPPPVPPPDPPDDDDDDDDDDDDDDDDDPVVVVVVVVVVPPDDDDDDDDDDDDDDDDDDDDDDDDDDDDDDDDDDDDDDDDDDDDDDDDDDDDDDDDDDPDDDDDDDPDDDDDDPPPPPDDDDDPVDDDDDDDDDDPDDDDDD

Solvent-accessible surface area (backbone atoms only — not comparable to full-atom values): 46030 Å² total; per-residue (Å²): 132,88,78,80,78,82,81,78,66,48,98,86,71,53,81,76,70,91,87,67,90,72,76,84,79,87,64,58,70,69,60,46,49,58,50,51,34,59,76,70,38,45,70,59,52,52,53,51,49,53,54,48,49,52,50,52,51,55,45,52,57,46,54,52,48,53,51,52,52,55,75,70,53,62,92,81,66,60,70,70,62,55,54,57,53,44,54,51,49,51,53,52,46,56,52,49,57,50,52,49,51,54,49,50,50,51,52,49,51,50,51,49,53,53,50,50,55,51,54,53,46,65,37,73,59,49,35,45,38,53,51,19,49,52,54,17,52,54,51,39,53,47,55,54,51,50,53,52,49,50,54,51,53,50,51,48,59,51,48,54,52,57,55,54,77,70,54,84,83,87,84,82,87,85,84,90,80,69,68,75,68,48,54,58,54,48,55,54,51,50,52,56,49,52,51,54,51,52,52,51,54,52,52,56,47,55,53,56,50,54,55,49,56,52,52,56,51,52,53,52,53,50,55,53,53,52,50,61,48,50,59,50,52,52,51,55,50,51,50,53,51,50,53,51,52,54,49,52,57,48,55,54,52,52,57,52,48,54,51,49,53,50,54,53,51,50,53,51,52,50,54,50,50,52,50,51,51,48,53,50,53,55,50,50,52,52,50,52,50,54,50,52,52,50,54,48,53,57,50,49,52,57,46,54,54,48,52,55,48,49,52,52,51,51,52,52,48,52,55,49,48,52,57,47,52,54,50,46,50,58,46,50,55,48,46,57,53,46,50,63,60,42,62,61,56,43,60,71,54,51,66,61,60,43,63,60,50,56,56,59,54,60,51,54,54,50,55,50,50,50,52,50,48,54,50,52,50,52,49,51,51,55,49,52,52,50,49,52,50,51,51,52,48,53,54,47,52,52,51,53,47,54,53,52,52,48,54,51,47,53,52,46,51,51,54,48,49,55,48,48,52,48,52,49,50,52,50,48,51,55,47,46,72,73,44,49,84,75,65,89,54,55,68,57,52,35,53,48,38,50,51,53,44,53,52,44,53,56,30,55,76,74,68,29,58,47,58,50,39,49,54,36,49,57,50,43,43,63,73,70,65,60,78,80,66,85,79,74,91,74,86,79,87,56,70,74,72,54,68,73,48,87,94,39,61,74,62,37,51,53,52,46,52,50,42,53,52,33,50,50,53,47,54,57,50,46,54,50,53,49,49,37,38,53,33,50,54,49,46,52,55,61,38,36,73,81,54,66,85,74,78,81,76,76,74,61,62,65,66,54,42,76,73,68,52,81,78,91,67,99,52,86,88,74,69,72,70,82,82,70,70,79,64,90,64,81,77,78,84,69,81,75,79,76,84,74,82,73,79,78,81,63,95,76,70,80,77,76,73,76,82,80,77,78,81,79,78,77,87,80,78,87,81,76,84,75,82,76,77,71,65,68,63,60,55,55,59,58,60,66,71,73,75,71,84,81,82,86,82,89,83,80,89,86,88,81,86,83,89,85,89,87,88,92,87,85,90,88,88,90,83,83,85,90,88,86,87,86,86,90,87,87,89,80,90,85,88,85,86,92,85,82,87,84,86,88,87,82,88,86,86,84,83,80,94,81,83,89,76,97,67,89,72,80,84,59,84,77,79,59,80,74,86,76,75,59,97,86,69,74,81,84,92,76,83,85,78,84,84,72,85,77,90,79,136

Secondary structure (DSSP, 8-state):
----PPP-B-TT--B--TT---------HHHHHHHHHHHHTHHHHHHHHHHHHHHHHHHHHHHHHHHHHHHTS-TT--THHHHHHHHHHHHHHHHHHHHHHHHHHHHHHHHHHHHHHHHHHHSHHHHHHHHHHHHHHHHHHHHHHHHHHHHHHHHHHHHHHHHHHTSPP-PPPP----HHHHHHHHHHHHHHHHHHHHHHHHHHHHHHHHHHHHHHHHHHHHHHHHHHHHHHHHHHHHHHHHHHHHHHHHHHHHHHHHHHHHHHHHHHHHHHHHHHHHHHHHHHHHHHHHHHHHHHHHHHHHHHHHHHHHHHHHHHHHHHHHHHHHHHHHHHHHHHHHHHHHHHHHHHHHHHHHHHHHHHHHHHHHHHHHHHHHHHHHHHHHHHHHHHHHHHHHHHHHHHHHHHHHHHHHHHHHHHHHHHHHHHHHHHHHHHHTT----TTHHHHHHHHHHHHHHHHHHHHHT--SHHHHHHHHHHHHHTT---SPPP-PPPPPHHHHTTSTT-HHHHHHHHHHHHHHHHHHHHHHHHHHHHHHHHHHHHHHHHTTS---------THHHHHHH-PPP-S-SSS--GGG----SSPPP-PPPPP--------TT-TT---------PPPPP---------THHHHHHHHHHS---------------------------------------------PPP--PPP---------------------GGGSPPPPPPTT-----S------PPP--

Organism: Drosophila melanogaster (NCBI:txid7227)